Protein AF-A0A7S0NJ60-F1 (afdb_monomer_lite)

Radius of gyration: 70.52 Å; chains: 1; bounding box: 169×148×256 Å

Structure (mmCIF, N/CA/C/O backbone):
data_AF-A0A7S0NJ60-F1
#
_entry.id   AF-A0A7S0NJ60-F1
#
loop_
_atom_site.group_PDB
_atom_site.id
_atom_site.type_symbol
_atom_site.label_atom_id
_atom_site.label_alt_id
_atom_site.label_comp_id
_atom_site.label_asym_id
_atom_site.label_entity_id
_atom_site.label_seq_id
_atom_site.pdbx_PDB_ins_code
_atom_site.Cartn_x
_atom_site.Cartn_y
_atom_site.Cartn_z
_atom_site.occupancy
_atom_site.B_iso_or_equiv
_atom_site.auth_seq_id
_atom_site.auth_comp_id
_atom_site.auth_asym_id
_atom_site.auth_atom_id
_atom_site.pdbx_PDB_model_num
ATOM 1 N N . MET A 1 1 ? 29.192 46.414 1.089 1.00 32.25 1 MET A N 1
ATOM 2 C CA . MET A 1 1 ? 28.917 45.677 2.337 1.00 32.25 1 MET A CA 1
ATOM 3 C C . MET A 1 1 ? 27.486 45.174 2.273 1.00 32.25 1 MET A C 1
ATOM 5 O O . MET A 1 1 ? 26.621 46.005 2.058 1.00 32.25 1 MET A O 1
ATOM 9 N N . VAL A 1 2 ? 27.331 43.841 2.348 1.00 32.09 2 VAL A N 1
ATOM 10 C CA . VAL A 1 2 ? 26.228 43.023 2.917 1.00 32.09 2 VAL A CA 1
ATOM 11 C C . VAL A 1 2 ? 24.798 43.557 2.694 1.00 32.09 2 VAL A C 1
ATOM 13 O O . VAL A 1 2 ? 24.472 44.633 3.166 1.00 32.09 2 VAL A O 1
ATOM 16 N N . GLY A 1 3 ? 23.872 42.899 1.992 1.00 32.38 3 GLY A N 1
ATOM 17 C CA . GLY A 1 3 ? 23.552 41.468 1.942 1.00 32.38 3 GLY A CA 1
ATOM 18 C C . GLY A 1 3 ? 22.102 41.312 2.428 1.00 32.38 3 GLY A C 1
ATOM 19 O O . GLY A 1 3 ? 21.867 41.319 3.630 1.00 32.38 3 GLY A O 1
ATOM 20 N N . GLN A 1 4 ? 21.141 41.278 1.497 1.00 30.81 4 GLN A N 1
ATOM 21 C CA . GLN A 1 4 ? 19.712 41.058 1.758 1.00 30.81 4 GLN A CA 1
ATOM 22 C C . GLN A 1 4 ? 19.429 39.557 1.889 1.00 30.81 4 GLN A C 1
ATOM 24 O O . GLN A 1 4 ? 19.815 38.778 1.021 1.00 30.81 4 GLN A O 1
ATOM 29 N N . ASP A 1 5 ? 18.741 39.186 2.966 1.00 31.88 5 ASP A N 1
ATOM 30 C CA . ASP A 1 5 ? 18.318 37.827 3.309 1.00 31.88 5 ASP A CA 1
ATOM 31 C C . ASP A 1 5 ? 16.858 37.597 2.838 1.00 31.88 5 ASP A C 1
ATOM 33 O O . ASP A 1 5 ? 15.996 38.417 3.174 1.00 31.88 5 ASP A O 1
ATOM 37 N N . PRO A 1 6 ? 16.537 36.554 2.040 1.00 38.28 6 PRO A N 1
ATOM 38 C CA . PRO A 1 6 ? 15.216 36.364 1.437 1.00 38.28 6 PRO A CA 1
ATOM 39 C C . PRO A 1 6 ? 14.363 35.292 2.145 1.00 38.28 6 PRO A C 1
ATOM 41 O O . PRO A 1 6 ? 13.730 34.474 1.484 1.00 38.28 6 PRO A O 1
ATOM 44 N N . TYR A 1 7 ? 14.294 35.305 3.479 1.00 36.53 7 TYR A N 1
ATOM 45 C CA . TYR A 1 7 ? 13.303 34.533 4.250 1.00 36.53 7 TYR A CA 1
ATOM 46 C C . TYR A 1 7 ? 12.638 35.404 5.325 1.00 36.53 7 TYR A C 1
ATOM 48 O O . TYR A 1 7 ? 12.812 35.223 6.527 1.00 36.53 7 TYR A O 1
ATOM 56 N N . GLY A 1 8 ? 11.853 36.383 4.873 1.00 28.48 8 GLY A N 1
ATOM 57 C CA . GLY A 1 8 ? 10.961 37.167 5.725 1.00 28.48 8 GLY A CA 1
ATOM 58 C C . GLY A 1 8 ? 9.583 36.515 5.833 1.00 28.48 8 GLY A C 1
ATOM 59 O O . GLY A 1 8 ? 8.743 36.698 4.955 1.00 28.48 8 GLY A O 1
ATOM 60 N N . SER A 1 9 ? 9.339 35.780 6.920 1.00 31.00 9 SER A N 1
ATOM 61 C CA . SER A 1 9 ? 7.988 35.376 7.335 1.00 31.00 9 SER A CA 1
ATOM 62 C C . SER A 1 9 ? 7.149 36.612 7.700 1.00 31.00 9 SER A C 1
ATOM 64 O O . SER A 1 9 ? 7.657 37.486 8.410 1.00 31.00 9 SER A O 1
ATOM 66 N N . PRO A 1 10 ? 5.871 36.717 7.284 1.00 33.09 10 PRO A N 1
ATOM 67 C CA . PRO A 1 10 ? 5.046 37.870 7.621 1.00 33.09 10 PRO A CA 1
ATOM 68 C C . PRO A 1 10 ? 4.710 37.883 9.112 1.00 33.09 10 PRO A C 1
ATOM 70 O O . PRO A 1 10 ? 4.194 36.912 9.667 1.00 33.09 10 PRO A O 1
ATOM 73 N N . SER A 1 11 ? 4.987 39.021 9.744 1.00 29.53 11 SER A N 1
ATOM 74 C CA . SER A 1 11 ? 4.611 39.347 11.113 1.00 29.53 11 SER A CA 1
ATOM 75 C C . SER A 1 11 ? 3.107 39.181 11.345 1.00 29.53 11 SER A C 1
ATOM 77 O O . SER A 1 11 ? 2.295 39.906 10.770 1.00 29.53 11 SER A O 1
ATOM 79 N N . ALA A 1 12 ? 2.743 38.283 12.262 1.00 30.14 12 ALA A N 1
ATOM 80 C CA . ALA A 1 12 ? 1.471 38.360 12.959 1.00 30.14 12 ALA A CA 1
ATOM 81 C C . ALA A 1 12 ? 1.548 39.495 13.990 1.00 30.14 12 ALA A C 1
ATOM 83 O O . ALA A 1 12 ? 2.450 39.566 14.827 1.00 30.14 12 ALA A O 1
ATOM 84 N N . ILE A 1 13 ? 0.590 40.402 13.857 1.00 32.44 13 ILE A N 1
ATOM 85 C CA . ILE A 1 13 ? 0.341 41.582 14.674 1.00 32.44 13 ILE A CA 1
ATOM 86 C C . ILE A 1 13 ? 0.278 41.196 16.156 1.00 32.44 13 ILE A C 1
ATOM 88 O O . ILE A 1 13 ? -0.423 40.266 16.551 1.00 32.44 13 ILE A O 1
ATOM 92 N N . GLY A 1 14 ? 1.041 41.928 16.968 1.00 30.70 14 GLY A N 1
ATOM 93 C CA . GLY A 1 14 ? 1.209 41.681 18.390 1.00 30.70 14 GLY A CA 1
ATOM 94 C C . GLY A 1 14 ? -0.096 41.769 19.177 1.00 30.70 14 GLY A C 1
ATOM 95 O O . GLY A 1 14 ? -0.571 42.856 19.493 1.00 30.70 14 GLY A O 1
ATOM 96 N N . ALA A 1 15 ? -0.595 40.615 19.608 1.00 29.61 15 ALA A N 1
ATOM 97 C CA . ALA A 1 15 ? -1.302 40.509 20.870 1.00 29.61 15 ALA A CA 1
ATOM 98 C C . ALA A 1 15 ? -0.242 40.284 21.955 1.00 29.61 15 ALA A C 1
ATOM 100 O O . ALA A 1 15 ? 0.403 39.238 22.005 1.00 29.61 15 ALA A O 1
ATOM 101 N N . ARG A 1 16 ? -0.033 41.282 22.822 1.00 30.12 16 ARG A N 1
ATOM 102 C CA . ARG A 1 16 ? 0.638 41.079 24.111 1.00 30.12 16 ARG A CA 1
ATOM 103 C C . ARG A 1 16 ? -0.181 40.056 24.899 1.00 30.12 16 ARG A C 1
ATOM 105 O O . ARG A 1 16 ? -1.090 40.424 25.634 1.00 30.12 16 ARG A O 1
ATOM 112 N N . THR A 1 17 ? 0.143 38.778 24.762 1.00 29.77 17 THR A N 1
ATOM 113 C CA . THR A 1 17 ? -0.238 37.764 25.737 1.00 29.77 17 THR A CA 1
ATOM 114 C C . THR A 1 17 ? 0.639 37.990 26.957 1.00 29.77 17 THR A C 1
ATOM 116 O O . THR A 1 17 ? 1.796 37.569 27.016 1.00 29.77 17 THR A O 1
ATOM 119 N N . THR A 1 18 ? 0.103 38.726 27.925 1.00 31.08 18 THR A N 1
ATOM 120 C CA . THR A 1 18 ? 0.523 38.597 29.315 1.00 31.08 18 THR A CA 1
ATOM 121 C C . THR A 1 18 ? 0.567 37.108 29.649 1.00 31.08 18 THR A C 1
ATOM 123 O O . THR A 1 18 ? -0.412 36.394 29.440 1.00 31.08 18 THR A O 1
ATOM 126 N N . ARG A 1 19 ? 1.729 36.639 30.121 1.00 28.41 19 ARG A N 1
ATOM 127 C CA . ARG A 1 19 ? 1.903 35.337 30.782 1.00 28.41 19 ARG A CA 1
ATOM 128 C C . ARG A 1 19 ? 0.661 35.059 31.644 1.00 28.41 19 ARG A C 1
ATOM 130 O O . ARG A 1 19 ? 0.289 35.968 32.395 1.00 28.41 19 ARG A O 1
ATOM 137 N N . PRO A 1 20 ? 0.040 33.866 31.592 1.00 31.05 20 PRO A N 1
ATOM 138 C CA . PRO A 1 20 ? -0.927 33.513 32.614 1.00 31.05 20 PRO A CA 1
ATOM 139 C C . PRO A 1 20 ? -0.151 33.554 33.927 1.00 31.05 20 PRO A C 1
ATOM 141 O O . PRO A 1 20 ? 0.829 32.829 34.098 1.00 31.05 20 PRO A O 1
ATOM 144 N N . GLN A 1 21 ? -0.502 34.490 34.805 1.00 31.41 21 GLN A N 1
ATOM 145 C CA . GLN A 1 21 ? -0.061 34.394 36.182 1.00 31.41 21 GLN A CA 1
ATOM 146 C C . GLN A 1 21 ? -0.557 33.045 36.691 1.00 31.41 21 GLN A C 1
ATOM 148 O O . GLN A 1 21 ? -1.727 32.714 36.488 1.00 31.41 21 GLN A O 1
ATOM 153 N N . ASP A 1 22 ? 0.331 32.291 37.331 1.00 30.66 22 ASP A N 1
ATOM 154 C CA . ASP A 1 22 ? -0.015 31.162 38.184 1.00 30.66 22 ASP A CA 1
ATOM 155 C C . ASP A 1 22 ? -0.921 31.671 39.316 1.00 30.66 22 ASP A C 1
ATOM 157 O O . ASP A 1 22 ? -0.498 31.897 40.451 1.00 30.66 22 ASP A O 1
ATOM 161 N N . LEU A 1 23 ? -2.194 31.898 38.997 1.00 32.00 23 LEU A N 1
ATOM 162 C CA . LEU A 1 23 ? -3.256 32.084 39.962 1.00 32.00 23 LEU A CA 1
ATOM 163 C C . LEU A 1 23 ? -3.528 30.702 40.539 1.00 32.00 23 LEU A C 1
ATOM 165 O O . LEU A 1 23 ? -4.430 29.979 40.116 1.00 32.00 23 LEU A O 1
ATOM 169 N N . LYS A 1 24 ? -2.725 30.338 41.541 1.00 30.28 24 LYS A N 1
ATOM 170 C CA . LYS A 1 24 ? -3.196 29.452 42.599 1.00 30.28 24 LYS A CA 1
ATOM 171 C C . LYS A 1 24 ? -4.509 30.057 43.085 1.00 30.28 24 LYS A C 1
ATOM 173 O O . LYS A 1 24 ? -4.498 31.082 43.763 1.00 30.28 24 LYS A O 1
ATOM 178 N N . TRP A 1 25 ? -5.626 29.454 42.691 1.00 33.25 25 TRP A N 1
ATOM 179 C CA . TRP A 1 25 ? -6.930 29.737 43.268 1.00 33.25 25 TRP A CA 1
ATOM 180 C C . TRP A 1 25 ? -6.849 29.385 44.752 1.00 33.25 25 TRP A C 1
ATOM 182 O O . TRP A 1 25 ? -7.079 28.249 45.162 1.00 33.25 25 TRP A O 1
ATOM 192 N N . VAL A 1 26 ? -6.468 30.362 45.568 1.00 32.22 26 VAL A N 1
ATOM 193 C CA . VAL A 1 26 ? -6.756 30.341 46.994 1.00 32.22 26 VAL A CA 1
ATOM 194 C C . VAL A 1 26 ? -8.263 30.534 47.071 1.00 32.22 26 VAL A C 1
ATOM 196 O O . VAL A 1 26 ? -8.772 31.639 46.907 1.00 32.22 26 VAL A O 1
ATOM 199 N N . ALA A 1 27 ? -8.984 29.420 47.179 1.00 37.97 27 ALA A N 1
ATOM 200 C CA . ALA A 1 27 ? -10.424 29.419 47.346 1.00 37.97 27 ALA A CA 1
ATOM 201 C C . ALA A 1 27 ? -10.766 30.149 48.650 1.00 37.97 27 ALA A C 1
ATOM 203 O O . ALA A 1 27 ? -10.485 29.645 49.736 1.00 37.97 27 ALA A O 1
ATOM 204 N N . ASP A 1 28 ? -11.352 31.336 48.526 1.00 37.78 28 ASP A N 1
ATOM 205 C CA . ASP A 1 28 ? -11.901 32.080 49.652 1.00 37.78 28 ASP A CA 1
ATOM 206 C C . ASP A 1 28 ? -13.091 31.284 50.246 1.00 37.78 28 ASP A C 1
ATOM 208 O O . ASP A 1 28 ? -14.042 30.984 49.511 1.00 37.78 28 ASP A O 1
ATOM 212 N N . PRO A 1 29 ? -13.064 30.883 51.534 1.00 45.06 29 PRO A N 1
ATOM 213 C CA . PRO A 1 29 ? -14.090 30.028 52.145 1.00 45.06 29 PRO A CA 1
ATOM 214 C C . PRO A 1 29 ? -15.495 30.644 52.218 1.00 45.06 29 PRO A C 1
ATOM 216 O O . PRO A 1 29 ? -16.452 29.928 52.510 1.00 45.06 29 PRO A O 1
ATOM 219 N N . ASN A 1 30 ? -15.633 31.949 51.965 1.00 47.34 30 ASN A N 1
ATOM 220 C CA . ASN A 1 30 ? -16.880 32.695 52.156 1.00 47.34 30 ASN A CA 1
ATOM 221 C C . ASN A 1 30 ? -17.682 32.965 50.871 1.00 47.34 30 ASN A C 1
ATOM 223 O O . ASN A 1 30 ? -18.730 33.600 50.946 1.00 47.34 30 ASN A O 1
ATOM 227 N N . ASN A 1 31 ? -17.232 32.488 49.706 1.00 54.19 31 ASN A N 1
ATOM 228 C CA . ASN A 1 31 ? -17.824 32.848 48.411 1.00 54.19 31 ASN A CA 1
ATOM 229 C C . ASN A 1 31 ? -18.534 31.663 47.725 1.00 54.19 31 ASN A C 1
ATOM 231 O O . ASN A 1 31 ? -18.269 31.352 46.565 1.00 54.19 31 ASN A O 1
ATOM 235 N N . ALA A 1 32 ? -19.377 30.933 48.463 1.00 60.75 32 ALA A N 1
ATOM 236 C CA . ALA A 1 32 ? -20.221 29.882 47.888 1.00 60.75 32 ALA A CA 1
ATOM 237 C C . ALA A 1 32 ? -21.491 30.502 47.292 1.00 60.75 32 ALA A C 1
ATOM 239 O O . ALA A 1 32 ? -22.153 31.297 47.964 1.00 60.75 32 ALA A O 1
ATOM 240 N N . ARG A 1 33 ? -21.841 30.116 46.057 1.00 68.06 33 ARG A N 1
ATOM 241 C CA . ARG A 1 33 ? -23.066 30.583 45.397 1.00 68.06 33 ARG A CA 1
ATOM 242 C C . ARG A 1 33 ? -24.303 30.261 46.237 1.00 68.06 33 ARG A C 1
ATOM 244 O O . ARG A 1 33 ? -24.427 29.177 46.815 1.00 68.06 33 ARG A O 1
ATOM 251 N N . SER A 1 34 ? -25.242 31.200 46.279 1.00 73.50 34 SER A N 1
ATOM 252 C CA . SER A 1 34 ? -26.564 30.978 46.870 1.00 73.50 34 SER A CA 1
ATOM 253 C C . SER A 1 34 ? -27.313 29.865 46.123 1.00 73.50 34 SER A C 1
ATOM 255 O O . SER A 1 34 ? -27.046 29.584 44.956 1.00 73.50 34 SER A O 1
ATOM 257 N N . TYR A 1 35 ? -28.303 29.242 46.767 1.00 75.00 35 TYR A N 1
ATOM 258 C CA . TYR A 1 35 ? -29.158 28.239 46.122 1.00 75.00 35 TYR A CA 1
ATOM 259 C C . TYR A 1 35 ? -29.832 28.772 44.847 1.00 75.00 35 TYR A C 1
ATOM 261 O O . TYR A 1 35 ? -29.900 28.066 43.843 1.00 75.00 35 TYR A O 1
ATOM 269 N N . GLU A 1 36 ? -30.258 30.038 44.854 1.00 77.12 36 GLU A N 1
ATOM 270 C CA . GLU A 1 36 ? -30.837 30.682 43.667 1.00 77.12 36 GLU A CA 1
ATOM 271 C C . GLU A 1 36 ? -29.800 30.920 42.559 1.00 77.12 36 GLU A C 1
ATOM 273 O O . GLU A 1 36 ? -30.106 30.757 41.380 1.00 77.12 36 GLU A O 1
ATOM 278 N N . GLU A 1 37 ? -28.548 31.214 42.913 1.00 78.88 37 GLU A N 1
ATOM 279 C CA . GLU A 1 37 ? -27.452 31.367 41.947 1.00 78.88 37 GLU A CA 1
ATOM 280 C C . GLU A 1 37 ? -27.046 30.015 41.339 1.00 78.88 37 GLU A C 1
ATOM 282 O O . GLU A 1 37 ? -26.787 29.929 40.139 1.00 78.88 37 GLU A O 1
ATOM 287 N N . MET A 1 38 ? -27.061 28.931 42.126 1.00 80.00 38 MET A N 1
ATOM 288 C CA . MET A 1 38 ? -26.865 27.566 41.620 1.00 80.00 38 MET A CA 1
ATOM 289 C C . MET A 1 38 ? -28.003 27.141 40.681 1.00 80.00 38 MET A C 1
ATOM 291 O O . MET A 1 38 ? -27.754 26.521 39.649 1.00 80.00 38 MET A O 1
ATOM 295 N N . LYS A 1 39 ? -29.250 27.513 40.990 1.00 83.25 39 LYS A N 1
ATOM 296 C CA . LYS A 1 39 ? -30.411 27.254 40.126 1.00 83.25 39 LYS A CA 1
ATOM 297 C C . LYS A 1 39 ? -30.326 28.023 38.802 1.00 83.25 39 LYS A C 1
ATOM 299 O O . LYS A 1 39 ? -30.595 27.454 37.745 1.00 83.25 39 LYS A O 1
ATOM 304 N N . GLN A 1 40 ? -29.895 29.284 38.840 1.00 84.31 40 GLN A N 1
ATOM 305 C CA . GLN A 1 40 ? -29.637 30.081 37.636 1.00 84.31 40 GLN A CA 1
ATOM 306 C C . GLN A 1 40 ? -28.488 29.497 36.798 1.00 84.31 40 GLN A C 1
ATOM 308 O O . GLN A 1 40 ? -28.621 29.366 35.578 1.00 84.31 40 GLN A O 1
ATOM 313 N N . ALA A 1 41 ? -27.396 29.063 37.429 1.00 81.50 41 ALA A N 1
ATOM 314 C CA . ALA A 1 41 ? -26.289 28.402 36.741 1.00 81.50 41 ALA A CA 1
ATOM 315 C C . ALA A 1 41 ? -26.714 27.069 36.097 1.00 81.50 41 ALA A C 1
ATOM 317 O O . ALA A 1 41 ? -26.385 26.823 34.939 1.00 81.50 41 ALA A O 1
ATOM 318 N N . ALA A 1 42 ? -27.535 26.259 36.774 1.00 85.44 42 ALA A N 1
ATOM 319 C CA . ALA A 1 42 ? -28.101 25.035 36.202 1.00 85.44 42 ALA A CA 1
ATOM 320 C C . ALA A 1 42 ? -28.983 25.318 34.970 1.00 85.44 42 ALA A C 1
ATOM 322 O O . ALA A 1 42 ? -28.851 24.638 33.954 1.00 85.44 42 ALA A O 1
ATOM 323 N N . SER A 1 43 ? -29.810 26.371 35.012 1.00 87.19 43 SER A N 1
ATOM 324 C CA . SER A 1 43 ? -30.604 26.797 33.844 1.00 87.19 43 SER A CA 1
ATOM 325 C C . SER A 1 43 ? -29.736 27.296 32.679 1.00 87.19 43 SER A C 1
ATOM 327 O O . SER A 1 43 ? -30.074 27.114 31.509 1.00 87.19 43 SER A O 1
ATOM 329 N N . THR A 1 44 ? -28.575 27.882 32.989 1.00 87.81 44 THR A N 1
ATOM 330 C CA . THR A 1 44 ? -27.604 28.342 31.988 1.00 87.81 44 THR A CA 1
ATOM 331 C C . THR A 1 44 ? -26.927 27.152 31.308 1.00 87.81 44 THR A C 1
ATOM 333 O O . THR A 1 44 ? -26.844 27.123 30.081 1.00 87.81 44 THR A O 1
ATOM 336 N N . VAL A 1 45 ? -26.531 26.135 32.081 1.00 88.44 45 VAL A N 1
ATOM 337 C CA . VAL A 1 45 ? -26.006 24.865 31.556 1.00 88.44 45 VAL A CA 1
ATOM 338 C C . VAL A 1 45 ? -27.044 24.166 30.681 1.00 88.44 45 VAL A C 1
ATOM 340 O O . VAL A 1 45 ? -26.720 23.721 29.584 1.00 88.44 45 VAL A O 1
ATOM 343 N N . GLU A 1 46 ? -28.306 24.115 31.107 1.00 87.75 46 GLU A N 1
ATOM 344 C CA . GLU A 1 46 ? -29.390 23.523 30.315 1.00 87.75 46 GLU A CA 1
ATOM 345 C C . GLU A 1 46 ? -29.583 24.245 28.969 1.00 87.75 46 GLU A C 1
ATOM 347 O O . GLU A 1 46 ? -29.693 23.604 27.920 1.00 87.75 46 GLU A O 1
ATOM 352 N N . SER A 1 47 ? -29.546 25.581 28.972 1.00 89.56 47 SER A N 1
ATOM 353 C CA . SER A 1 47 ? -29.586 26.398 27.754 1.00 89.56 47 SER A CA 1
ATOM 354 C C . SER A 1 47 ? -28.401 26.109 26.822 1.00 89.56 47 SER A C 1
ATOM 356 O O . SER A 1 47 ? -28.595 25.881 25.626 1.00 89.56 47 SER A O 1
ATOM 358 N N . GLN A 1 48 ? -27.181 26.029 27.362 1.00 87.56 48 GLN A N 1
ATOM 359 C CA . GLN A 1 48 ? -25.969 25.715 26.596 1.00 87.56 48 GLN A CA 1
ATOM 360 C C . GLN A 1 48 ? -25.992 24.289 26.023 1.00 87.56 48 GLN A C 1
ATOM 362 O O . GLN A 1 48 ? -25.629 24.084 24.866 1.00 87.56 48 GLN A O 1
ATOM 367 N N . VAL A 1 49 ? -26.496 23.304 26.771 1.00 89.31 49 VAL A N 1
ATOM 368 C CA . VAL A 1 49 ? -26.696 21.928 26.282 1.00 89.31 49 VAL A CA 1
ATOM 369 C C . VAL A 1 49 ? -27.727 21.892 25.149 1.00 89.31 49 VAL A C 1
ATOM 371 O O . VAL A 1 49 ? -27.548 21.170 24.167 1.00 89.31 49 VAL A O 1
ATOM 374 N N . ASN A 1 50 ? -28.794 22.688 25.236 1.00 87.94 50 ASN A N 1
ATOM 375 C CA . ASN A 1 50 ? -29.783 22.796 24.163 1.00 87.94 50 ASN A CA 1
ATOM 376 C C . ASN A 1 50 ? -29.222 23.501 22.916 1.00 87.94 50 ASN A C 1
ATOM 378 O O . ASN A 1 50 ? -29.524 23.082 21.797 1.00 87.94 50 ASN A O 1
ATOM 382 N N . GLN A 1 51 ? -28.351 24.502 23.079 1.00 87.12 51 GLN A N 1
ATOM 383 C CA . GLN A 1 51 ? -27.593 25.088 21.967 1.00 87.12 51 GLN A CA 1
ATOM 384 C C . GLN A 1 51 ? -26.667 24.056 21.311 1.00 87.12 51 GLN A C 1
ATOM 386 O O . GLN A 1 51 ? -26.630 23.959 20.085 1.00 87.12 51 GLN A O 1
ATOM 391 N N . LEU A 1 52 ? -25.995 23.224 22.109 1.00 87.94 52 LEU A N 1
ATOM 392 C CA . LEU A 1 52 ? -25.123 22.153 21.627 1.00 87.94 52 LEU A CA 1
ATOM 393 C C . LEU A 1 52 ? -25.903 21.128 20.791 1.00 87.94 52 LEU A C 1
ATOM 395 O O . LEU A 1 52 ? -25.503 20.795 19.675 1.00 87.94 52 LEU A O 1
ATOM 399 N N . LYS A 1 53 ? -27.081 20.705 21.271 1.00 86.94 53 LYS A N 1
ATOM 400 C CA . LYS A 1 53 ? -28.005 19.845 20.511 1.00 86.94 53 LYS A CA 1
ATOM 401 C C . LYS A 1 53 ? -28.418 20.476 19.180 1.00 86.94 53 LYS A C 1
ATOM 403 O O . LYS A 1 53 ? -28.478 19.773 18.175 1.00 86.94 53 LYS A O 1
ATOM 408 N N . LEU A 1 54 ? -28.684 21.783 19.154 1.00 86.81 54 LEU A N 1
ATOM 409 C CA . LEU A 1 54 ? -29.082 22.495 17.938 1.00 86.81 54 LEU A CA 1
ATOM 410 C C . LEU A 1 54 ? -27.948 22.556 16.902 1.00 86.81 54 LEU A C 1
ATOM 412 O O . LEU A 1 54 ? -28.202 22.338 15.718 1.00 86.81 54 LEU A O 1
ATOM 416 N N . VAL A 1 55 ? -26.712 22.828 17.332 1.00 84.31 55 VAL A N 1
ATOM 417 C CA . VAL A 1 55 ? -25.528 22.853 16.451 1.00 84.31 55 VAL A CA 1
ATOM 418 C C . VAL A 1 55 ? -25.267 21.464 15.867 1.00 84.31 55 VAL A C 1
ATOM 420 O O . VAL A 1 55 ? -25.126 21.327 14.653 1.00 84.31 55 VAL A O 1
ATOM 423 N N . VAL A 1 56 ? -25.310 20.419 16.699 1.00 84.94 56 VAL A N 1
ATOM 424 C CA . VAL A 1 56 ? -25.150 19.025 16.253 1.00 84.94 56 VAL A CA 1
ATOM 425 C C . VAL A 1 56 ? -26.262 18.616 15.282 1.00 84.94 56 VAL A C 1
ATOM 427 O O . VAL A 1 56 ? -25.987 18.030 14.238 1.00 84.94 56 VAL A O 1
ATOM 430 N N . HIS A 1 57 ? -27.517 18.970 15.569 1.00 85.00 57 HIS A N 1
ATOM 431 C CA . HIS A 1 57 ? -28.638 18.655 14.683 1.00 85.00 57 HIS A CA 1
ATOM 432 C C . HIS A 1 57 ? -28.538 19.385 13.335 1.00 85.00 57 HIS A C 1
ATOM 434 O O . HIS A 1 57 ? -28.859 18.806 12.301 1.00 85.00 57 HIS A O 1
ATOM 440 N N . LYS A 1 58 ? -28.079 20.643 13.308 1.00 82.06 58 LYS A N 1
ATOM 441 C CA . LYS A 1 58 ? -27.830 21.368 12.050 1.00 82.06 58 LYS A CA 1
ATOM 442 C C . LYS A 1 58 ? -26.687 20.751 11.248 1.00 82.06 58 LYS A C 1
ATOM 444 O O . LYS A 1 58 ? -26.789 20.654 10.031 1.00 82.06 58 LYS A O 1
ATOM 449 N N . ALA A 1 59 ? -25.631 20.303 11.918 1.00 77.88 59 ALA A N 1
ATOM 450 C CA . ALA A 1 59 ? -24.500 19.657 11.266 1.00 77.88 59 ALA A CA 1
ATOM 451 C C . ALA A 1 59 ? -24.850 18.298 10.645 1.00 77.88 59 ALA A C 1
ATOM 453 O O . ALA A 1 59 ? -24.374 17.989 9.556 1.00 77.88 59 ALA A O 1
ATOM 454 N N . LEU A 1 60 ? -25.689 17.509 11.323 1.00 74.56 60 LEU A N 1
ATOM 455 C CA . LEU A 1 60 ? -26.116 16.178 10.874 1.00 74.56 60 LEU A CA 1
ATOM 456 C C . LEU A 1 60 ? -27.335 16.212 9.934 1.00 74.56 60 LEU A C 1
ATOM 458 O O . LEU A 1 60 ? -27.560 15.268 9.187 1.00 74.56 60 LEU A O 1
ATOM 462 N N . GLY A 1 61 ? -28.130 17.284 9.966 1.00 70.19 61 GLY A N 1
ATOM 463 C CA . GLY A 1 61 ? -29.379 17.436 9.212 1.00 70.19 61 GLY A CA 1
ATOM 464 C C . GLY A 1 61 ? -29.249 18.208 7.896 1.00 70.19 61 GLY A C 1
ATOM 465 O O . GLY A 1 61 ? -30.184 18.920 7.537 1.00 70.19 61 GLY A O 1
ATOM 466 N N . GLY A 1 62 ? -28.108 18.111 7.204 1.00 69.00 62 GLY A N 1
ATOM 467 C CA . GLY A 1 62 ? -27.875 18.790 5.920 1.00 69.00 62 GLY A CA 1
ATOM 468 C C . GLY A 1 62 ? -27.036 20.071 5.988 1.00 69.00 62 GLY A C 1
ATOM 469 O O . GLY A 1 62 ? -27.126 20.905 5.090 1.00 69.00 62 GLY A O 1
ATOM 470 N N . GLY A 1 63 ? -26.235 20.250 7.040 1.00 75.38 63 GLY A N 1
ATOM 471 C CA . GLY A 1 63 ? -25.211 21.295 7.087 1.00 75.38 63 GLY A CA 1
ATOM 472 C C . GLY A 1 63 ? -23.999 20.985 6.198 1.00 75.38 63 GLY A C 1
ATOM 473 O O . GLY A 1 63 ? -23.866 19.888 5.653 1.00 75.38 63 GLY A O 1
ATOM 474 N N . ASP A 1 64 ? -23.073 21.943 6.109 1.00 79.94 64 ASP A N 1
ATOM 475 C CA . ASP A 1 64 ? -21.858 21.863 5.280 1.00 79.94 64 ASP A CA 1
ATOM 476 C C . ASP A 1 64 ? -21.032 20.583 5.509 1.00 79.94 64 ASP A C 1
ATOM 478 O O . ASP A 1 64 ? -20.403 20.076 4.581 1.00 79.94 64 ASP A O 1
ATOM 482 N N . PHE A 1 65 ? -21.045 20.037 6.732 1.00 83.56 65 PHE A N 1
ATOM 483 C CA . PHE A 1 65 ? -20.366 18.783 7.071 1.00 83.56 65 PHE A CA 1
ATOM 484 C C . PHE A 1 65 ? -21.020 17.554 6.420 1.00 83.56 65 PHE A C 1
ATOM 486 O O . PHE A 1 65 ? -20.317 16.768 5.790 1.00 83.56 65 PHE A O 1
ATOM 493 N N . ASP A 1 66 ? -22.345 17.394 6.516 1.00 84.75 66 ASP A N 1
ATOM 494 C CA . ASP A 1 66 ? -23.063 16.272 5.888 1.00 84.75 66 ASP A CA 1
ATOM 495 C C . ASP A 1 66 ? -22.977 16.338 4.353 1.00 84.75 66 ASP A C 1
ATOM 497 O O . ASP A 1 66 ? -22.781 15.319 3.689 1.00 84.75 66 ASP A O 1
ATOM 501 N N . ALA A 1 67 ? -23.029 17.547 3.784 1.00 86.25 67 ALA A N 1
ATOM 502 C CA . ALA A 1 67 ? -22.832 17.764 2.352 1.00 86.25 67 ALA A CA 1
ATOM 503 C C . ALA A 1 67 ? -21.411 17.381 1.894 1.00 86.25 67 ALA A C 1
ATOM 505 O O . ALA A 1 67 ? -21.257 16.671 0.899 1.00 86.25 67 ALA A O 1
ATOM 506 N N . ALA A 1 68 ? -20.373 17.788 2.636 1.00 87.25 68 ALA A N 1
ATOM 507 C CA . ALA A 1 68 ? -18.988 17.423 2.333 1.00 87.25 68 ALA A CA 1
ATOM 508 C C . ALA A 1 68 ? -18.732 15.912 2.489 1.00 87.25 68 ALA A C 1
ATOM 510 O O . ALA A 1 68 ? -18.033 15.317 1.669 1.00 87.25 68 ALA A O 1
ATOM 511 N N . LEU A 1 69 ? -19.338 15.281 3.501 1.00 87.56 69 LEU A N 1
ATOM 512 C CA . LEU A 1 69 ? -19.254 13.839 3.729 1.00 87.56 69 LEU A CA 1
ATOM 513 C C . LEU A 1 69 ? -19.902 13.046 2.582 1.00 87.56 69 LEU A C 1
ATOM 515 O O . LEU A 1 69 ? -19.328 12.061 2.117 1.00 87.56 69 LEU A O 1
ATOM 519 N N . LYS A 1 70 ? -21.086 13.465 2.116 1.00 89.19 70 LYS A N 1
ATOM 520 C CA . LYS A 1 70 ? -21.772 12.843 0.969 1.00 89.19 70 LYS A CA 1
ATOM 521 C C . LYS A 1 70 ? -20.961 12.981 -0.315 1.00 89.19 70 LYS A C 1
ATOM 523 O O . LYS A 1 70 ? -20.688 11.969 -0.950 1.00 89.19 70 LYS A O 1
ATOM 528 N N . ALA A 1 71 ? -20.484 14.188 -0.618 1.00 88.44 71 ALA A N 1
ATOM 529 C CA . ALA A 1 71 ? -19.663 14.441 -1.800 1.00 88.44 71 ALA A CA 1
ATOM 530 C C . ALA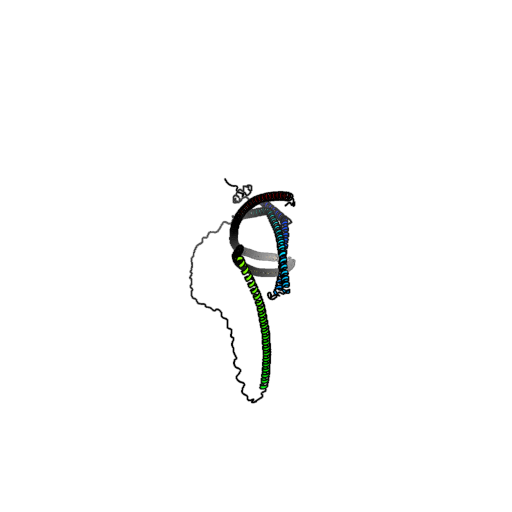 A 1 71 ? -18.368 13.612 -1.803 1.00 88.44 71 ALA A C 1
ATOM 532 O O . ALA A 1 71 ? -17.959 13.093 -2.839 1.00 88.44 71 ALA A O 1
ATOM 533 N N . ARG A 1 72 ? -17.720 13.433 -0.642 1.00 91.62 72 ARG A N 1
ATOM 534 C CA . ARG A 1 72 ? -16.569 12.529 -0.540 1.00 91.62 72 ARG A CA 1
ATOM 535 C C . ARG A 1 72 ? -16.966 11.082 -0.824 1.00 91.62 72 ARG A C 1
ATOM 537 O O . ARG A 1 72 ? -16.256 10.422 -1.568 1.00 91.62 72 ARG A O 1
ATOM 544 N N . LYS A 1 73 ? -18.053 10.582 -0.229 1.00 90.31 73 LYS A N 1
ATOM 545 C CA . LYS A 1 73 ? -18.494 9.187 -0.412 1.00 90.31 73 LYS A CA 1
ATOM 546 C C . LYS A 1 73 ? -18.838 8.869 -1.866 1.00 90.31 73 LYS A C 1
ATOM 548 O O . LYS A 1 73 ? -18.510 7.783 -2.327 1.00 90.31 73 LYS A O 1
ATOM 553 N N . GLU A 1 74 ? -19.466 9.806 -2.569 1.00 91.25 74 GLU A N 1
ATOM 554 C CA . GLU A 1 74 ? -19.762 9.685 -4.001 1.00 91.25 74 GLU A CA 1
ATOM 555 C C . GLU A 1 74 ? -18.465 9.580 -4.818 1.00 91.25 74 GLU A C 1
ATOM 557 O O . GLU A 1 74 ? -18.276 8.605 -5.541 1.00 91.25 74 GLU A O 1
ATOM 562 N N . LEU A 1 75 ? -17.515 10.497 -4.600 1.00 90.06 75 LEU A N 1
ATOM 563 C CA . LEU A 1 75 ? -16.206 10.476 -5.269 1.00 90.06 75 LEU A CA 1
ATOM 564 C C . LEU A 1 75 ? -15.344 9.262 -4.887 1.00 90.06 75 LEU A C 1
ATOM 566 O O . LEU A 1 75 ? -14.534 8.794 -5.683 1.00 90.06 75 LEU A O 1
ATOM 570 N N . GLU A 1 76 ? -15.483 8.753 -3.663 1.00 89.62 76 GLU A N 1
ATOM 571 C CA . GLU A 1 76 ? -14.806 7.536 -3.210 1.00 89.62 76 GLU A CA 1
ATOM 572 C C . GLU A 1 76 ? -15.359 6.309 -3.946 1.00 89.62 76 GLU A C 1
ATOM 574 O O . GLU A 1 76 ? -14.577 5.456 -4.360 1.00 89.62 76 GLU A O 1
ATOM 579 N N . GLY A 1 77 ? -16.675 6.256 -4.180 1.00 87.75 77 GLY A N 1
ATOM 580 C CA . GLY A 1 77 ? -17.306 5.240 -5.025 1.00 87.75 77 GLY A CA 1
ATOM 581 C C . GLY A 1 77 ? -16.784 5.278 -6.462 1.00 87.75 77 GLY A C 1
ATOM 582 O O . GLY A 1 77 ? -16.280 4.274 -6.954 1.00 87.75 77 GLY A O 1
ATOM 583 N N . GLU A 1 78 ? -16.793 6.453 -7.096 1.00 87.44 78 GLU A N 1
ATOM 584 C CA . GLU A 1 78 ? -16.274 6.630 -8.463 1.00 87.44 78 GLU A CA 1
ATOM 585 C C . GLU A 1 78 ? -14.779 6.267 -8.582 1.00 87.44 78 GLU A C 1
ATOM 587 O O . GLU A 1 78 ? -14.331 5.697 -9.583 1.00 87.44 78 GLU A O 1
ATOM 592 N N . TRP A 1 79 ? -13.986 6.553 -7.545 1.00 92.00 79 TRP A N 1
ATOM 593 C CA . TRP A 1 79 ? -12.576 6.164 -7.487 1.00 92.00 79 TRP A CA 1
ATOM 594 C C . TRP A 1 79 ? -12.387 4.642 -7.404 1.00 92.00 79 TRP A C 1
ATOM 596 O O . TRP A 1 79 ? -11.501 4.093 -8.063 1.00 92.00 79 TRP A O 1
ATOM 606 N N . TRP A 1 80 ? -13.215 3.944 -6.623 1.00 88.38 80 TRP A N 1
ATOM 607 C CA . TRP A 1 80 ? -13.182 2.482 -6.562 1.00 88.38 80 TRP A CA 1
ATOM 608 C C . TRP A 1 80 ? -13.627 1.844 -7.878 1.00 88.38 80 TRP A C 1
ATOM 610 O O . TRP A 1 80 ? -12.924 0.963 -8.371 1.00 88.38 80 TRP A O 1
ATOM 620 N N . ASP A 1 81 ? -14.700 2.344 -8.492 1.00 86.62 81 ASP A N 1
ATOM 621 C CA . ASP A 1 81 ? -15.209 1.835 -9.771 1.00 86.62 81 ASP A CA 1
ATOM 622 C C . ASP A 1 81 ? -14.166 1.986 -10.893 1.00 86.62 81 ASP A C 1
ATOM 624 O O . ASP A 1 81 ? -13.916 1.057 -11.665 1.00 86.62 81 ASP A O 1
ATOM 628 N N . THR A 1 82 ? -13.495 3.141 -10.968 1.00 84.94 82 THR A N 1
ATOM 629 C CA . THR A 1 82 ? -12.432 3.384 -11.963 1.00 84.94 82 THR A CA 1
ATOM 630 C C . THR A 1 82 ? -11.204 2.503 -11.739 1.00 84.94 82 THR A C 1
ATOM 632 O O . THR A 1 82 ? -10.599 2.016 -12.700 1.00 84.94 82 THR A O 1
ATOM 635 N N . LYS A 1 83 ? -10.843 2.248 -10.478 1.00 87.06 83 LYS A N 1
ATOM 636 C CA . LYS A 1 83 ? -9.752 1.335 -10.126 1.00 87.06 83 LYS A CA 1
ATOM 637 C C . LYS A 1 83 ? -10.085 -0.120 -10.470 1.00 87.06 83 LYS A C 1
ATOM 639 O O . LYS A 1 83 ? -9.252 -0.811 -11.055 1.00 87.06 83 LYS A O 1
ATOM 644 N N . GLU A 1 84 ? -11.296 -0.574 -10.159 1.00 85.50 84 GLU A N 1
ATOM 645 C CA . GLU A 1 84 ? -11.749 -1.939 -10.446 1.00 85.50 84 GLU A CA 1
ATOM 646 C C . GLU A 1 84 ? -11.842 -2.205 -11.957 1.00 85.50 84 GLU A C 1
ATOM 648 O O . GLU A 1 84 ? -11.433 -3.271 -12.433 1.00 85.50 84 GLU A O 1
ATOM 653 N N . GLN A 1 85 ? -12.292 -1.218 -12.740 1.00 79.44 85 GLN A N 1
ATOM 654 C CA . GLN A 1 85 ? -12.278 -1.291 -14.203 1.00 79.44 85 GLN A CA 1
ATOM 655 C C . GLN A 1 85 ? -10.851 -1.449 -14.753 1.00 79.44 85 GLN A C 1
ATOM 657 O O . GLN A 1 85 ? -10.622 -2.314 -15.604 1.00 79.44 85 GLN A O 1
ATOM 662 N N . MET A 1 86 ? -9.875 -0.682 -14.248 1.00 81.44 86 MET A N 1
ATOM 663 C CA . MET A 1 86 ? -8.467 -0.809 -14.656 1.00 81.44 86 MET A CA 1
ATOM 664 C C . MET A 1 86 ? -7.928 -2.226 -14.398 1.00 81.44 86 MET A C 1
ATOM 666 O O . MET A 1 86 ? -7.359 -2.853 -15.295 1.00 81.44 86 MET A O 1
ATOM 670 N N . GLU A 1 87 ? -8.123 -2.750 -13.186 1.00 79.69 87 GLU A N 1
ATOM 671 C CA . GLU A 1 87 ? -7.607 -4.066 -12.789 1.00 79.69 87 GLU A CA 1
ATOM 672 C C . GLU A 1 87 ? -8.273 -5.207 -13.583 1.00 79.69 87 GLU A C 1
ATOM 674 O O . GLU A 1 87 ? -7.595 -6.134 -14.041 1.00 79.69 87 GLU A O 1
ATOM 679 N N . SER A 1 88 ? -9.578 -5.101 -13.843 1.00 74.31 88 SER A N 1
ATOM 680 C CA . SER A 1 88 ? -10.340 -6.091 -14.614 1.00 74.31 88 SER A CA 1
ATOM 681 C C . SER A 1 88 ? -9.918 -6.144 -16.089 1.00 74.31 88 SER A C 1
ATOM 683 O O . SER A 1 88 ? -9.718 -7.226 -16.651 1.00 74.31 88 SER A O 1
ATOM 685 N N . HIS A 1 89 ? -9.718 -4.986 -16.731 1.00 75.62 89 HIS A N 1
ATOM 686 C CA . HIS A 1 89 ? -9.315 -4.911 -18.141 1.00 75.62 89 HIS A CA 1
ATOM 687 C C . HIS A 1 89 ? -7.870 -5.354 -18.400 1.00 75.62 89 HIS A C 1
ATOM 689 O O . HIS A 1 89 ? -7.549 -5.748 -19.530 1.00 75.62 89 HIS A O 1
ATOM 695 N N . LYS A 1 90 ? -7.023 -5.319 -17.365 1.00 79.88 90 LYS A N 1
ATOM 696 C CA . LYS A 1 90 ? -5.625 -5.753 -17.402 1.00 79.88 90 LYS A CA 1
ATOM 697 C C . LYS A 1 90 ? -5.496 -7.271 -17.523 1.00 79.88 90 LYS A C 1
ATOM 699 O O . LYS A 1 90 ? -4.731 -7.775 -18.339 1.00 79.88 90 LYS A O 1
ATOM 704 N N . ILE A 1 91 ? -6.279 -8.026 -16.756 1.00 78.12 91 ILE A N 1
ATOM 705 C CA . ILE A 1 91 ? -6.195 -9.495 -16.746 1.00 78.12 91 ILE A CA 1
ATOM 706 C C . ILE A 1 91 ? -6.665 -10.087 -18.081 1.00 78.12 91 ILE A C 1
ATOM 708 O O . ILE A 1 91 ? -5.991 -10.945 -18.654 1.00 78.12 91 ILE A O 1
ATOM 712 N N . VAL A 1 92 ? -7.792 -9.601 -18.607 1.00 79.31 92 VAL A N 1
ATOM 713 C CA . VAL A 1 92 ? -8.403 -10.110 -19.851 1.00 79.31 92 VAL A CA 1
ATOM 714 C C . VAL A 1 92 ? -7.468 -9.954 -21.052 1.00 79.31 92 VAL A C 1
ATOM 716 O O . VAL A 1 92 ? -7.410 -10.806 -21.937 1.00 79.31 92 VAL A O 1
ATOM 719 N N . SER A 1 93 ? -6.701 -8.874 -21.089 1.00 78.19 93 SER A N 1
ATOM 720 C CA . SER A 1 93 ? -5.873 -8.545 -22.236 1.00 78.19 93 SER A CA 1
ATOM 721 C C . SER A 1 93 ? -4.530 -9.260 -22.268 1.00 78.19 93 SER A C 1
ATOM 723 O O . SER A 1 93 ? -4.099 -9.691 -23.337 1.00 78.19 93 SER A O 1
ATOM 725 N N . TYR A 1 94 ? -3.900 -9.460 -21.109 1.00 84.88 94 TYR A N 1
ATOM 726 C CA . TYR A 1 94 ? -2.727 -10.320 -21.008 1.00 84.88 94 TYR A CA 1
ATOM 727 C C . TYR A 1 94 ? -3.089 -11.767 -21.310 1.00 84.88 94 TYR A C 1
ATOM 729 O O . TYR A 1 94 ? -2.323 -12.446 -21.987 1.00 84.88 94 TYR A O 1
ATOM 737 N N . GLN A 1 95 ? -4.278 -12.223 -20.902 1.00 86.69 95 GLN A N 1
ATOM 738 C CA . GLN A 1 95 ? -4.799 -13.524 -21.321 1.00 86.69 95 GLN A CA 1
ATOM 739 C C . GLN A 1 95 ? -4.967 -13.595 -22.845 1.00 86.69 95 GLN A C 1
ATOM 741 O O . GLN A 1 95 ? -4.583 -14.586 -23.464 1.00 86.69 95 GLN A O 1
ATOM 746 N N . GLN A 1 96 ? -5.483 -12.538 -23.475 1.00 87.56 96 GLN A N 1
ATOM 747 C CA . GLN A 1 96 ? -5.631 -12.481 -24.929 1.00 87.56 96 GLN A CA 1
ATOM 748 C C . GLN A 1 96 ? -4.277 -12.477 -25.662 1.00 87.56 96 GLN A C 1
ATOM 750 O O . GLN A 1 96 ? -4.117 -13.197 -26.648 1.00 87.56 96 GLN A O 1
ATOM 755 N N . ALA A 1 97 ? -3.284 -11.728 -25.173 1.00 89.38 97 ALA A N 1
ATOM 756 C CA . ALA A 1 97 ? -1.923 -11.733 -25.713 1.00 89.38 97 ALA A CA 1
ATOM 757 C C . ALA A 1 97 ? -1.238 -13.102 -25.538 1.00 89.38 97 ALA A C 1
ATOM 759 O O . ALA A 1 97 ? -0.615 -13.611 -26.470 1.00 89.38 97 ALA A O 1
ATOM 760 N N . ASP A 1 98 ? -1.412 -13.739 -24.379 1.00 91.12 98 ASP A N 1
ATOM 761 C CA . ASP A 1 98 ? -0.897 -15.078 -24.085 1.00 91.12 98 ASP A CA 1
ATOM 762 C C . ASP A 1 98 ? -1.491 -16.144 -25.023 1.00 91.12 98 ASP A C 1
ATOM 764 O O . ASP A 1 98 ? -0.771 -17.022 -25.501 1.00 91.12 98 ASP A O 1
ATOM 768 N N . VAL A 1 99 ? -2.773 -16.035 -25.394 1.00 93.25 99 VAL A N 1
ATOM 769 C CA . VAL A 1 99 ? -3.387 -16.911 -26.409 1.00 93.25 99 VAL A CA 1
ATOM 770 C C . VAL A 1 99 ? -2.664 -16.802 -27.756 1.00 93.25 99 VAL A C 1
ATOM 772 O O . VAL A 1 99 ? -2.380 -17.832 -28.373 1.00 93.25 99 VAL A O 1
ATOM 775 N N . TYR A 1 100 ? -2.336 -15.591 -28.211 1.00 92.00 100 TYR A N 1
ATOM 776 C CA . TYR A 1 100 ? -1.604 -15.381 -29.466 1.00 92.00 100 TYR A CA 1
ATOM 777 C C . TYR A 1 100 ? -0.164 -15.913 -29.396 1.00 92.00 100 TYR A C 1
ATOM 779 O O . TYR A 1 100 ? 0.284 -16.613 -30.307 1.00 92.00 100 TYR A O 1
ATOM 787 N N . ILE A 1 101 ? 0.533 -15.694 -28.277 1.00 90.06 101 ILE A N 1
ATOM 788 C CA . ILE A 1 101 ? 1.884 -16.232 -28.040 1.00 90.06 101 ILE A CA 1
ATOM 789 C C . ILE A 1 101 ? 1.867 -17.767 -28.035 1.00 90.06 101 ILE A C 1
ATOM 791 O O . ILE A 1 101 ? 2.700 -18.405 -28.680 1.00 90.06 101 ILE A O 1
ATOM 795 N N . LYS A 1 102 ? 0.883 -18.385 -27.372 1.00 92.38 102 LYS A N 1
ATOM 796 C CA . LYS A 1 102 ? 0.710 -19.845 -27.348 1.00 92.38 102 LYS A CA 1
ATOM 797 C C . LYS A 1 102 ? 0.393 -20.417 -28.729 1.00 92.38 102 LYS A C 1
ATOM 799 O O . LYS A 1 102 ? 0.908 -21.486 -29.070 1.00 92.38 102 LYS A O 1
ATOM 804 N N . ARG A 1 103 ? -0.408 -19.724 -29.549 1.00 91.12 103 ARG A N 1
ATOM 805 C CA . ARG A 1 103 ? -0.648 -20.111 -30.953 1.00 91.12 103 ARG A CA 1
ATOM 806 C C . ARG A 1 103 ? 0.633 -20.037 -31.777 1.00 91.12 103 ARG A C 1
ATOM 808 O O . ARG A 1 103 ? 0.938 -21.002 -32.476 1.00 91.12 103 ARG A O 1
ATOM 815 N N . ALA A 1 104 ? 1.408 -18.961 -31.651 1.00 90.00 104 ALA A N 1
ATOM 816 C CA . ALA A 1 104 ? 2.697 -18.819 -32.327 1.00 90.00 104 ALA A CA 1
ATOM 817 C C . ALA A 1 104 ? 3.676 -19.939 -31.926 1.00 90.00 104 ALA A C 1
ATOM 819 O O . ALA A 1 104 ? 4.228 -20.625 -32.787 1.00 90.00 104 ALA A O 1
ATOM 820 N N . ALA A 1 105 ? 3.816 -20.202 -30.623 1.00 86.62 105 ALA A N 1
ATOM 821 C CA . ALA A 1 105 ? 4.669 -21.266 -30.096 1.00 86.62 105 ALA A CA 1
ATOM 822 C C . ALA A 1 105 ? 4.229 -22.661 -30.575 1.00 86.62 105 ALA A C 1
ATOM 824 O O . ALA A 1 105 ? 5.067 -23.487 -30.939 1.00 86.62 105 ALA A O 1
ATOM 825 N N . SER A 1 106 ? 2.919 -22.915 -30.638 1.00 86.88 106 SER A N 1
ATOM 826 C CA . SER A 1 106 ? 2.368 -24.173 -31.159 1.00 86.88 106 SER A CA 1
ATOM 827 C C . SER A 1 106 ? 2.686 -24.352 -32.646 1.00 86.88 106 SER A C 1
ATOM 829 O O . SER A 1 106 ? 3.158 -25.418 -33.045 1.00 86.88 106 SER A O 1
ATOM 831 N N . ARG A 1 107 ? 2.514 -23.299 -33.459 1.00 83.81 107 ARG A N 1
ATOM 832 C CA . ARG A 1 107 ? 2.875 -23.304 -34.888 1.00 83.81 107 ARG A CA 1
ATOM 833 C C . ARG A 1 107 ? 4.372 -23.576 -35.083 1.00 83.81 107 ARG A C 1
ATOM 835 O O . ARG A 1 107 ? 4.730 -24.411 -35.909 1.00 83.81 107 ARG A O 1
ATOM 842 N N . MET A 1 108 ? 5.244 -22.976 -34.270 1.00 77.75 108 MET A N 1
ATOM 843 C CA . MET A 1 108 ? 6.697 -23.198 -34.341 1.00 77.75 108 MET A CA 1
ATOM 844 C C . MET A 1 108 ? 7.135 -24.591 -33.853 1.00 77.75 108 MET A C 1
ATOM 846 O O . MET A 1 108 ? 8.008 -25.211 -34.460 1.00 77.75 108 MET A O 1
ATOM 850 N N . SER A 1 109 ? 6.513 -25.117 -32.795 1.00 76.44 109 SER A N 1
ATOM 851 C CA . SER A 1 109 ? 6.841 -26.424 -32.197 1.00 76.44 109 SER A CA 1
ATOM 852 C C . SER A 1 109 ? 6.623 -27.599 -33.161 1.00 76.44 109 SER A C 1
ATOM 854 O O . SER A 1 109 ? 7.384 -28.571 -33.160 1.00 76.44 109 SER A O 1
ATOM 856 N N . THR A 1 110 ? 5.632 -27.492 -34.054 1.00 68.19 110 THR A N 1
ATOM 857 C CA . THR A 1 110 ? 5.358 -28.522 -35.073 1.00 68.19 110 THR A CA 1
ATOM 858 C C . THR A 1 110 ? 6.482 -28.687 -36.110 1.00 68.19 110 THR A C 1
ATOM 860 O O . THR A 1 110 ? 6.571 -29.733 -36.754 1.00 68.19 110 THR A O 1
ATOM 863 N N . HIS A 1 111 ? 7.411 -27.728 -36.215 1.00 65.56 111 HIS A N 1
ATOM 864 C CA . HIS A 1 111 ? 8.544 -27.745 -37.147 1.00 65.56 111 HIS A CA 1
ATOM 865 C C . HIS A 1 111 ? 9.892 -27.998 -36.444 1.00 65.56 111 HIS A C 1
ATOM 867 O O . HIS A 1 111 ? 10.853 -27.246 -36.581 1.00 65.56 111 HIS A O 1
ATOM 873 N N . ARG A 1 112 ? 9.998 -29.118 -35.717 1.00 57.00 112 ARG A N 1
ATOM 874 C CA . ARG A 1 112 ? 11.190 -29.516 -34.930 1.00 57.00 112 ARG A CA 1
ATOM 875 C C . ARG A 1 112 ? 12.458 -29.837 -35.747 1.00 57.00 112 ARG A C 1
ATOM 877 O O . ARG A 1 112 ? 13.530 -29.981 -35.170 1.00 57.00 112 ARG A O 1
ATOM 884 N N . LYS A 1 113 ? 12.364 -29.962 -37.078 1.00 57.50 113 LYS A N 1
ATOM 885 C CA . LYS A 1 113 ? 13.502 -30.204 -37.994 1.00 57.50 113 LYS A CA 1
ATOM 886 C C . LYS A 1 113 ? 13.795 -28.953 -38.825 1.00 57.50 113 LYS A C 1
ATOM 888 O O . LYS A 1 113 ? 13.582 -28.929 -40.034 1.00 57.50 113 LYS A O 1
ATOM 893 N N . TRP A 1 114 ? 14.251 -27.909 -38.142 1.00 55.19 114 TRP A N 1
ATOM 894 C CA . TRP A 1 114 ? 14.400 -26.550 -38.676 1.00 55.19 114 TRP A CA 1
ATOM 895 C C . TRP A 1 114 ? 15.490 -26.415 -39.759 1.00 55.19 114 TRP A C 1
ATOM 897 O O . TRP A 1 114 ? 15.381 -25.582 -40.649 1.00 55.19 114 TRP A O 1
ATOM 907 N N . TYR A 1 115 ? 16.500 -27.290 -39.744 1.00 52.78 115 TYR A N 1
ATOM 908 C CA . TYR A 1 115 ? 17.670 -27.197 -40.627 1.00 52.78 115 TYR A CA 1
ATOM 909 C C . TYR A 1 115 ? 17.605 -28.057 -41.900 1.00 52.78 115 TYR A C 1
ATOM 911 O O . TYR A 1 115 ? 18.518 -28.001 -42.716 1.00 52.78 115 TYR A O 1
ATOM 919 N N . ALA A 1 116 ? 16.562 -28.874 -42.095 1.00 51.00 116 ALA A N 1
ATOM 920 C CA . ALA A 1 116 ? 16.663 -29.983 -43.048 1.00 51.00 116 ALA A CA 1
ATOM 921 C C . ALA A 1 116 ? 16.120 -29.727 -44.466 1.00 51.00 116 ALA A C 1
ATOM 923 O O . ALA A 1 116 ? 16.493 -30.472 -45.360 1.00 51.00 116 ALA A O 1
ATOM 924 N N . THR A 1 117 ? 15.267 -28.731 -44.739 1.00 48.94 117 THR A N 1
ATOM 925 C CA . THR A 1 117 ? 14.810 -28.484 -46.128 1.00 48.94 117 THR A CA 1
ATOM 926 C C . THR A 1 117 ? 14.317 -27.053 -46.355 1.00 48.94 117 THR A C 1
ATOM 928 O O . THR A 1 117 ? 13.459 -26.567 -45.621 1.00 48.94 117 THR A O 1
ATOM 931 N N . GLN A 1 118 ? 14.785 -26.409 -47.433 1.00 55.12 118 GLN A N 1
ATOM 932 C CA . GLN A 1 118 ? 14.138 -25.237 -48.036 1.00 55.12 118 GLN A CA 1
ATOM 933 C C . GLN A 1 118 ? 12.746 -25.623 -48.566 1.00 55.12 118 GLN A C 1
ATOM 935 O O . GLN A 1 118 ? 12.563 -25.911 -49.747 1.00 55.12 118 GLN A O 1
ATOM 940 N N . ASN A 1 119 ? 11.752 -25.689 -47.683 1.00 59.94 119 ASN A N 1
ATOM 941 C CA . ASN A 1 119 ? 10.406 -26.126 -48.028 1.00 59.94 119 ASN A CA 1
ATOM 942 C C . ASN A 1 119 ? 9.442 -24.935 -47.926 1.00 59.94 119 ASN A C 1
ATOM 944 O O . ASN A 1 119 ? 9.272 -24.371 -46.847 1.00 59.94 119 ASN A O 1
ATOM 948 N N . LYS A 1 120 ? 8.774 -24.554 -49.028 1.00 68.19 120 LYS A N 1
ATOM 949 C CA . LYS A 1 120 ? 7.850 -23.392 -49.090 1.00 68.19 120 LYS A CA 1
ATOM 950 C C . LYS A 1 120 ? 6.777 -23.400 -47.984 1.00 68.19 120 LYS A C 1
ATOM 952 O O . LYS A 1 120 ? 6.312 -22.346 -47.566 1.00 68.19 120 LYS A O 1
ATOM 957 N N . ARG A 1 121 ? 6.405 -24.585 -47.485 1.00 66.25 121 ARG A N 1
ATOM 958 C CA . ARG A 1 121 ? 5.445 -24.767 -46.379 1.00 66.25 121 ARG A CA 1
ATOM 959 C C . ARG A 1 121 ? 5.997 -24.355 -45.006 1.00 66.25 121 ARG A C 1
ATOM 961 O O . ARG A 1 121 ? 5.233 -23.875 -44.176 1.00 66.25 121 ARG A O 1
ATOM 968 N N . ALA A 1 122 ? 7.302 -24.507 -44.773 1.00 68.69 122 ALA A N 1
ATOM 969 C CA . ALA A 1 122 ? 7.946 -24.069 -43.534 1.00 68.69 122 ALA A CA 1
ATOM 970 C C . ALA A 1 122 ? 8.000 -22.535 -43.458 1.00 68.69 122 ALA A C 1
ATOM 972 O O . ALA A 1 122 ? 7.649 -21.971 -42.427 1.00 68.69 122 ALA A O 1
ATOM 973 N N . ASN A 1 123 ? 8.317 -21.863 -44.573 1.00 77.75 123 ASN A N 1
ATOM 974 C CA . ASN A 1 123 ? 8.307 -20.397 -44.648 1.00 77.75 123 ASN A CA 1
ATOM 975 C C . ASN A 1 123 ? 6.919 -19.815 -44.349 1.00 77.75 123 ASN A C 1
ATOM 977 O O . ASN A 1 123 ? 6.821 -18.888 -43.558 1.00 77.75 123 ASN A O 1
ATOM 981 N N . LYS A 1 124 ? 5.848 -20.412 -44.894 1.00 82.25 124 LYS A N 1
ATOM 982 C CA . LYS A 1 124 ? 4.471 -19.990 -44.593 1.00 82.25 124 LYS A CA 1
ATOM 983 C C . LYS A 1 124 ? 4.115 -20.150 -43.109 1.00 82.25 124 LYS A C 1
ATOM 985 O O . LYS A 1 124 ? 3.486 -19.285 -42.527 1.00 82.25 124 LYS A O 1
ATOM 990 N N . THR A 1 125 ? 4.552 -21.236 -42.475 1.00 81.19 125 THR A N 1
ATOM 991 C CA . THR A 1 125 ? 4.258 -21.476 -41.050 1.00 81.19 125 THR A CA 1
ATOM 992 C C . THR A 1 125 ? 5.033 -20.524 -40.131 1.00 81.19 125 THR A C 1
ATOM 994 O O . THR A 1 125 ? 4.533 -20.140 -39.076 1.00 81.19 125 THR A O 1
ATOM 997 N N . ILE A 1 126 ? 6.239 -20.115 -40.541 1.00 80.88 126 ILE A N 1
ATOM 998 C CA . ILE A 1 126 ? 7.019 -19.066 -39.869 1.00 80.88 126 ILE A CA 1
ATOM 999 C C . ILE A 1 126 ? 6.335 -17.708 -40.034 1.00 80.88 126 ILE A C 1
ATOM 1001 O O . ILE A 1 126 ? 6.201 -16.979 -39.058 1.00 80.88 126 ILE A O 1
ATOM 1005 N N . GLU A 1 127 ? 5.886 -17.382 -41.244 1.00 87.19 127 GLU A N 1
ATOM 1006 C CA . GLU A 1 127 ? 5.171 -16.138 -41.536 1.00 87.19 127 GLU A CA 1
ATOM 1007 C C . GLU A 1 127 ? 3.885 -16.030 -40.706 1.00 87.19 127 GLU A C 1
ATOM 1009 O O . GLU A 1 127 ? 3.721 -15.057 -39.974 1.00 87.19 127 GLU A O 1
ATOM 1014 N N . ASP A 1 128 ? 3.070 -17.088 -40.677 1.00 87.25 128 ASP A N 1
ATOM 1015 C CA . ASP A 1 128 ? 1.878 -17.172 -39.831 1.00 87.25 128 ASP A CA 1
ATOM 1016 C C . ASP A 1 128 ? 2.209 -17.031 -38.326 1.00 87.25 128 ASP A C 1
ATOM 1018 O O . ASP A 1 128 ? 1.472 -16.399 -37.573 1.00 87.25 128 ASP A O 1
ATOM 1022 N N . ALA A 1 129 ? 3.307 -17.626 -37.841 1.00 87.94 129 ALA A N 1
ATOM 1023 C CA . ALA A 1 129 ? 3.715 -17.493 -36.437 1.00 87.94 129 ALA A CA 1
ATOM 1024 C C . ALA A 1 129 ? 4.189 -16.067 -36.102 1.00 87.94 129 ALA A C 1
ATOM 1026 O O . ALA A 1 129 ? 3.916 -15.566 -35.011 1.00 87.94 129 ALA A O 1
ATOM 1027 N N . LEU A 1 130 ? 4.864 -15.397 -37.040 1.00 89.25 130 LEU A N 1
ATOM 1028 C CA . LEU A 1 130 ? 5.246 -13.991 -36.911 1.00 89.25 130 LEU A CA 1
ATOM 1029 C C . LEU A 1 130 ? 4.021 -13.069 -36.939 1.00 89.25 130 LEU A C 1
ATOM 1031 O O . LEU A 1 130 ? 4.008 -12.073 -36.221 1.00 89.25 130 LEU A O 1
ATOM 1035 N N . GLU A 1 131 ? 2.985 -13.390 -37.714 1.00 93.44 131 GLU A N 1
ATOM 1036 C CA . GLU A 1 131 ? 1.703 -12.674 -37.682 1.00 93.44 131 GLU A CA 1
ATOM 1037 C C . GLU A 1 131 ? 1.009 -12.797 -36.320 1.00 93.44 131 GLU A C 1
ATOM 1039 O O . GLU A 1 131 ? 0.584 -11.786 -35.764 1.00 93.44 131 GLU A O 1
ATOM 1044 N N . GLU A 1 132 ? 0.971 -13.991 -35.724 1.00 90.75 132 GLU A N 1
ATOM 1045 C CA . GLU A 1 132 ? 0.408 -14.200 -34.378 1.00 90.75 132 GLU A CA 1
ATOM 1046 C C . GLU A 1 132 ? 1.203 -13.422 -33.306 1.00 90.75 132 GLU A C 1
ATOM 1048 O O . GLU A 1 132 ? 0.614 -12.818 -32.409 1.00 90.75 132 GLU A O 1
ATOM 1053 N N . LEU A 1 133 ? 2.535 -13.342 -33.423 1.00 90.50 133 LEU A N 1
ATOM 1054 C CA . LEU A 1 133 ? 3.360 -12.507 -32.537 1.00 90.50 133 LEU A CA 1
ATOM 1055 C C . LEU A 1 133 ? 3.146 -11.003 -32.763 1.00 90.50 133 LEU A C 1
ATOM 1057 O O . LEU A 1 133 ? 3.143 -10.238 -31.798 1.00 90.50 133 LEU A O 1
ATOM 1061 N N . ARG A 1 134 ? 2.923 -10.561 -34.007 1.00 93.81 134 ARG A N 1
ATOM 1062 C CA . ARG A 1 134 ? 2.549 -9.167 -34.306 1.00 93.81 134 ARG A CA 1
ATOM 1063 C C . ARG A 1 134 ? 1.191 -8.817 -33.701 1.00 93.81 134 ARG A C 1
ATOM 1065 O O . ARG A 1 134 ? 1.054 -7.735 -33.143 1.00 93.81 134 ARG A O 1
ATOM 1072 N N . LEU A 1 135 ? 0.218 -9.728 -33.755 1.00 93.25 135 LEU A N 1
ATOM 1073 C CA . LEU A 1 135 ? -1.081 -9.553 -33.098 1.00 93.25 135 LEU A CA 1
ATOM 1074 C C . LEU A 1 135 ? -0.935 -9.485 -31.572 1.00 93.25 135 LEU A C 1
ATOM 1076 O O . LEU A 1 135 ? -1.522 -8.601 -30.955 1.00 93.25 135 LEU A O 1
ATOM 1080 N N . ALA A 1 136 ? -0.105 -10.343 -30.967 1.00 91.81 136 ALA A N 1
ATOM 1081 C CA . ALA A 1 136 ? 0.212 -10.259 -29.539 1.00 91.81 136 ALA A CA 1
ATOM 1082 C C . ALA A 1 136 ? 0.842 -8.902 -29.175 1.00 91.81 136 ALA A C 1
ATOM 1084 O O . ALA A 1 136 ? 0.427 -8.267 -28.208 1.00 91.81 136 ALA A O 1
ATOM 1085 N N . SER A 1 137 ? 1.797 -8.428 -29.982 1.00 91.25 137 SER A N 1
ATOM 1086 C CA . SER A 1 137 ? 2.430 -7.117 -29.806 1.00 91.25 137 SER A CA 1
ATOM 1087 C C . SER A 1 137 ? 1.429 -5.968 -29.939 1.00 91.25 137 SER A C 1
ATOM 1089 O O . SER A 1 137 ? 1.490 -5.025 -29.157 1.00 91.25 137 SER A O 1
ATOM 1091 N N . LEU A 1 138 ? 0.498 -6.043 -30.895 1.00 94.25 138 LEU A N 1
ATOM 1092 C CA . LEU A 1 138 ? -0.545 -5.036 -31.090 1.00 94.25 138 LEU A CA 1
ATOM 1093 C C . LEU A 1 138 ? -1.497 -4.978 -29.887 1.00 94.25 138 LEU A C 1
ATOM 1095 O O . LEU A 1 138 ? -1.808 -3.889 -29.417 1.00 94.25 138 LEU A O 1
ATOM 1099 N N . VAL A 1 139 ? -1.915 -6.135 -29.361 1.00 91.81 139 VAL A N 1
ATOM 1100 C CA . VAL A 1 139 ? -2.765 -6.218 -28.160 1.00 91.81 139 VAL A CA 1
ATOM 1101 C C . VAL A 1 139 ? -2.048 -5.633 -26.946 1.00 91.81 139 VAL A C 1
ATOM 1103 O O . VAL A 1 139 ? -2.641 -4.854 -26.206 1.00 91.81 139 VAL A O 1
ATOM 1106 N N . LEU A 1 140 ? -0.766 -5.953 -26.750 1.00 89.06 140 LEU A N 1
ATOM 1107 C CA . LEU A 1 140 ? 0.023 -5.397 -25.647 1.00 89.06 140 LEU A CA 1
ATOM 1108 C C . LEU A 1 140 ? 0.227 -3.883 -25.785 1.00 89.06 140 LEU A C 1
ATOM 1110 O O . LEU A 1 140 ? 0.125 -3.168 -24.794 1.00 89.06 140 LEU A O 1
ATOM 1114 N N . GLN A 1 141 ? 0.454 -3.384 -27.001 1.00 90.00 141 GLN A N 1
ATOM 1115 C CA . GLN A 1 141 ? 0.611 -1.952 -27.256 1.00 90.00 141 GLN A CA 1
ATOM 1116 C C . GLN A 1 141 ? -0.700 -1.183 -27.044 1.00 90.00 141 GLN A C 1
ATOM 1118 O O . GLN A 1 141 ? -0.696 -0.146 -26.386 1.00 90.00 141 GLN A O 1
ATOM 1123 N N . GLN A 1 142 ? -1.827 -1.708 -27.538 1.00 88.81 142 GLN A N 1
ATOM 1124 C CA . GLN A 1 142 ? -3.155 -1.153 -27.249 1.00 88.81 142 GLN A CA 1
ATOM 1125 C C . GLN A 1 142 ? -3.411 -1.112 -25.743 1.00 88.81 142 GLN A C 1
ATOM 1127 O O . GLN A 1 142 ? -3.920 -0.122 -25.221 1.00 88.81 142 GLN A O 1
ATOM 1132 N N . LYS A 1 143 ? -2.978 -2.141 -25.012 1.00 86.75 143 LYS A N 1
ATOM 1133 C CA . LYS A 1 143 ? -3.119 -2.149 -23.559 1.00 86.75 143 LYS A CA 1
ATOM 1134 C C . LYS A 1 143 ? -2.243 -1.164 -22.844 1.00 86.75 143 LYS A C 1
ATOM 1136 O O . LYS A 1 143 ? -2.730 -0.539 -21.918 1.00 86.75 143 LYS A O 1
ATOM 1141 N N . GLN A 1 144 ? -1.013 -0.974 -23.288 1.00 86.38 144 GLN A N 1
ATOM 1142 C CA . GLN A 1 144 ? -0.171 0.070 -22.731 1.00 86.38 144 GLN A CA 1
ATOM 1143 C C . GLN A 1 144 ? -0.837 1.446 -22.890 1.00 86.38 144 GLN A C 1
ATOM 1145 O O . GLN A 1 144 ? -0.892 2.208 -21.930 1.00 86.38 144 GLN A O 1
ATOM 1150 N N . THR A 1 145 ? -1.448 1.730 -24.046 1.00 86.19 145 THR A N 1
ATOM 1151 C CA . THR A 1 145 ? -2.175 2.995 -24.239 1.00 86.19 145 THR A CA 1
ATOM 1152 C C . THR A 1 145 ? -3.453 3.103 -23.398 1.00 86.19 145 THR A C 1
ATOM 1154 O O . THR A 1 145 ? -3.769 4.179 -22.898 1.00 86.19 145 THR A O 1
ATOM 1157 N N . GLU A 1 146 ? -4.185 2.003 -23.197 1.00 85.38 146 GLU A N 1
ATOM 1158 C CA . GLU A 1 146 ? -5.362 1.974 -22.316 1.00 85.38 146 GLU A CA 1
ATOM 1159 C C . GLU A 1 146 ? -4.974 2.089 -20.828 1.00 85.38 146 GLU A C 1
ATOM 1161 O O . GLU A 1 146 ? -5.681 2.730 -20.049 1.00 85.38 146 GLU A O 1
ATOM 1166 N N . GLU A 1 147 ? -3.845 1.505 -20.416 1.00 84.50 147 GLU A N 1
ATOM 1167 C CA . GLU A 1 147 ? -3.276 1.638 -19.070 1.00 84.50 147 GLU A CA 1
ATOM 1168 C C . GLU A 1 147 ? -2.835 3.078 -18.799 1.00 84.50 147 GLU A C 1
ATOM 1170 O O . GLU A 1 147 ? -3.122 3.609 -17.731 1.00 84.50 147 GLU A O 1
ATOM 1175 N N . GLU A 1 148 ? -2.204 3.742 -19.767 1.00 85.56 148 GLU A N 1
ATOM 1176 C CA . GLU A 1 148 ? -1.839 5.158 -19.659 1.00 85.56 148 GLU A CA 1
ATOM 1177 C C . GLU A 1 148 ? -3.089 6.045 -19.508 1.00 85.56 148 GLU A C 1
ATOM 1179 O O . GLU A 1 148 ? -3.166 6.859 -18.586 1.00 85.56 148 GLU A O 1
ATOM 1184 N N . GLN A 1 149 ? -4.123 5.829 -20.330 1.00 84.88 149 GLN A N 1
ATOM 1185 C CA . GLN A 1 149 ? -5.383 6.582 -20.249 1.00 84.88 149 GLN A CA 1
ATOM 1186 C C . GLN A 1 149 ? -6.155 6.329 -18.944 1.00 84.88 149 GLN A C 1
ATOM 1188 O O . GLN A 1 149 ? -6.692 7.263 -18.342 1.00 84.88 149 GLN A O 1
ATOM 1193 N N . SER A 1 150 ? -6.211 5.079 -18.482 1.00 82.75 150 SER A N 1
ATOM 1194 C CA . SER A 1 150 ? -6.876 4.721 -17.221 1.00 82.75 150 SER A CA 1
ATOM 1195 C C . SER A 1 150 ? -6.083 5.177 -15.994 1.00 82.75 150 SER A C 1
ATOM 1197 O O . SER A 1 150 ? -6.687 5.607 -15.012 1.00 82.75 150 SER A O 1
ATOM 1199 N N . ALA A 1 151 ? -4.748 5.181 -16.048 1.00 82.56 151 ALA A N 1
ATOM 1200 C CA . ALA A 1 151 ? -3.901 5.765 -15.010 1.00 82.56 151 ALA A CA 1
ATOM 1201 C C . ALA A 1 151 ? -4.093 7.284 -14.914 1.00 82.56 151 ALA A C 1
ATOM 1203 O O . ALA A 1 151 ? -4.192 7.817 -13.809 1.00 82.56 151 ALA A O 1
ATOM 1204 N N . GLU A 1 152 ? -4.217 7.987 -16.044 1.00 88.38 152 GLU A N 1
ATOM 1205 C CA . GLU A 1 152 ? -4.569 9.410 -16.056 1.00 88.38 152 GLU A CA 1
ATOM 1206 C C . GLU A 1 152 ? -5.968 9.671 -15.479 1.00 88.38 152 GLU A C 1
ATOM 1208 O O . GLU A 1 152 ? -6.156 10.632 -14.727 1.00 88.38 152 GLU A O 1
ATOM 1213 N N . ALA A 1 153 ? -6.953 8.827 -15.801 1.00 85.31 153 ALA A N 1
ATOM 1214 C CA . ALA A 1 153 ? -8.303 8.925 -15.248 1.00 85.31 153 ALA A CA 1
ATOM 1215 C C . ALA A 1 153 ? -8.312 8.692 -13.728 1.00 85.31 153 ALA A C 1
ATOM 1217 O O . ALA A 1 153 ? -8.879 9.495 -12.986 1.00 85.31 153 ALA A O 1
ATOM 1218 N N . LEU A 1 154 ? -7.605 7.664 -13.249 1.00 86.12 154 LEU A N 1
ATOM 1219 C CA . LEU A 1 154 ? -7.461 7.380 -11.822 1.00 86.12 154 LEU A CA 1
ATOM 1220 C C . LEU A 1 154 ? -6.689 8.491 -11.098 1.00 86.12 154 LEU A C 1
ATOM 1222 O O . LEU A 1 154 ? -7.040 8.858 -9.977 1.00 86.12 154 LEU A O 1
ATOM 1226 N N . ALA A 1 155 ? -5.680 9.086 -11.739 1.00 87.25 155 ALA A N 1
ATOM 1227 C CA . ALA A 1 155 ? -4.972 10.243 -11.202 1.00 87.25 155 ALA A CA 1
ATOM 1228 C C . ALA A 1 155 ? -5.910 11.453 -11.046 1.00 87.25 155 ALA A C 1
ATOM 1230 O O . ALA A 1 155 ? -5.905 12.093 -9.992 1.00 87.25 155 ALA A O 1
ATOM 1231 N N . LYS A 1 156 ? -6.768 11.733 -12.037 1.00 89.25 156 LYS A N 1
ATOM 1232 C CA . LYS A 1 156 ? -7.792 12.791 -11.950 1.00 89.25 156 LYS A CA 1
ATOM 1233 C C . LYS A 1 156 ? -8.799 12.518 -10.828 1.00 89.25 156 LYS A C 1
ATOM 1235 O O . LYS A 1 156 ? -8.970 13.383 -9.969 1.00 89.25 156 LYS A O 1
ATOM 1240 N N . ALA A 1 157 ? -9.359 11.309 -10.766 1.00 87.56 157 ALA A N 1
ATOM 1241 C CA . ALA A 1 157 ? -10.285 10.899 -9.707 1.00 87.56 157 ALA A CA 1
ATOM 1242 C C . ALA A 1 157 ? -9.636 10.991 -8.313 1.00 87.56 157 ALA A C 1
ATOM 1244 O O . ALA A 1 157 ? -10.225 11.517 -7.371 1.00 87.56 157 ALA A O 1
ATOM 1245 N N . SER A 1 158 ? -8.370 10.578 -8.176 1.00 87.12 158 SER A N 1
ATOM 1246 C CA . SER A 1 158 ? -7.629 10.691 -6.912 1.00 87.12 158 SER A CA 1
ATOM 1247 C C . SER A 1 158 ? -7.397 12.148 -6.490 1.00 87.12 158 SER A C 1
ATOM 1249 O O . SER A 1 158 ? -7.454 12.475 -5.301 1.00 87.12 158 SER A O 1
ATOM 1251 N N . ALA A 1 159 ? -7.175 13.053 -7.450 1.00 90.94 159 ALA A N 1
ATOM 1252 C CA . ALA A 1 159 ? -7.015 14.475 -7.181 1.00 90.94 159 ALA A CA 1
ATOM 1253 C C . ALA A 1 159 ? -8.336 15.113 -6.725 1.00 90.94 159 ALA A C 1
ATOM 1255 O O . ALA A 1 159 ? -8.326 15.969 -5.836 1.00 90.94 159 ALA A O 1
ATOM 1256 N N . GLU A 1 160 ? -9.465 14.695 -7.296 1.00 89.62 160 GLU A N 1
ATOM 1257 C CA . GLU A 1 160 ? -10.805 15.133 -6.893 1.00 89.62 160 GLU A CA 1
ATOM 1258 C C . GLU A 1 160 ? -11.196 14.596 -5.515 1.00 89.62 160 GLU A C 1
ATOM 1260 O O . GLU A 1 160 ? -11.590 15.384 -4.652 1.00 89.62 160 GLU A O 1
ATOM 1265 N N . LEU A 1 161 ? -10.948 13.312 -5.245 1.00 89.56 161 LEU A N 1
ATOM 1266 C CA . LEU A 1 161 ? -11.120 12.722 -3.917 1.00 89.56 161 LEU A CA 1
ATOM 1267 C C . LEU A 1 161 ? -10.244 13.427 -2.870 1.00 89.56 161 LEU A C 1
ATOM 1269 O O . LEU A 1 161 ? -10.688 13.745 -1.772 1.00 89.56 161 LEU A O 1
ATOM 1273 N N . THR A 1 162 ? -9.002 13.773 -3.214 1.00 90.50 162 THR A N 1
ATOM 1274 C CA . THR A 1 162 ? -8.128 14.525 -2.301 1.00 90.50 162 THR A CA 1
ATOM 1275 C C . THR A 1 162 ? -8.683 15.924 -2.006 1.00 90.50 162 THR A C 1
ATOM 1277 O O . THR A 1 162 ? -8.571 16.416 -0.880 1.00 90.50 162 THR A O 1
ATOM 1280 N N . LYS A 1 163 ? -9.291 16.592 -2.996 1.00 90.50 163 LYS A N 1
ATOM 1281 C CA . LYS A 1 163 ? -9.957 17.888 -2.789 1.00 90.50 163 LYS A CA 1
ATOM 1282 C C . LYS A 1 163 ? -11.184 17.745 -1.883 1.00 90.50 163 LYS A C 1
ATOM 1284 O O . LYS A 1 163 ? -11.343 18.577 -0.991 1.00 90.50 163 LYS A O 1
ATOM 1289 N N . SER A 1 164 ? -12.002 16.705 -2.059 1.00 89.88 164 SER A N 1
ATOM 1290 C CA . SER A 1 164 ? -13.188 16.477 -1.221 1.00 89.88 164 SER A CA 1
ATOM 1291 C C . SER A 1 164 ? -12.824 16.099 0.215 1.00 89.88 164 SER A C 1
ATOM 1293 O O . SER A 1 164 ? -13.401 16.654 1.145 1.00 89.88 164 SER A O 1
ATOM 1295 N N . VAL A 1 165 ? -11.782 15.288 0.424 1.00 91.12 165 VAL A N 1
ATOM 1296 C CA . VAL A 1 165 ? -11.238 14.987 1.761 1.00 91.12 165 VAL A CA 1
ATOM 1297 C C . VAL A 1 165 ? -10.748 16.258 2.466 1.00 91.12 165 VAL A C 1
ATOM 1299 O O . VAL A 1 165 ? -11.001 16.448 3.656 1.00 91.12 165 VAL A O 1
ATOM 1302 N N . ARG A 1 166 ? -10.084 17.179 1.752 1.00 90.50 166 ARG A N 1
ATOM 1303 C CA . ARG A 1 166 ? -9.695 18.481 2.329 1.00 90.50 166 ARG A CA 1
ATOM 1304 C C . ARG A 1 166 ? -10.907 19.348 2.674 1.00 90.50 166 ARG A C 1
ATOM 1306 O O . ARG A 1 166 ? -10.876 20.038 3.691 1.00 90.50 166 ARG A O 1
ATOM 1313 N N . ALA A 1 167 ? -11.955 19.321 1.852 1.00 87.75 167 ALA A N 1
ATOM 1314 C CA . ALA A 1 167 ? -13.197 20.040 2.123 1.00 87.75 167 ALA A CA 1
ATOM 1315 C C . ALA A 1 167 ? -13.931 19.472 3.352 1.00 87.75 167 ALA A C 1
ATOM 1317 O O . ALA A 1 167 ? -14.365 20.247 4.204 1.00 87.75 167 ALA A O 1
ATOM 1318 N N . GLU A 1 168 ? -13.987 18.143 3.500 1.00 89.25 168 GLU A N 1
ATOM 1319 C CA . GLU A 1 168 ? -14.502 17.467 4.698 1.00 89.25 168 GLU A CA 1
ATOM 1320 C C . GLU A 1 168 ? -13.692 17.872 5.938 1.00 89.25 168 GLU A C 1
ATOM 1322 O O . GLU A 1 168 ? -14.266 18.309 6.933 1.00 89.25 168 GLU A O 1
ATOM 1327 N N . ALA A 1 169 ? -12.357 17.817 5.869 1.00 88.00 169 ALA A N 1
ATOM 1328 C CA . ALA A 1 169 ? -11.491 18.210 6.979 1.00 88.00 169 ALA A CA 1
ATOM 1329 C C . ALA A 1 169 ? -11.704 19.677 7.397 1.00 88.00 169 ALA A C 1
ATOM 1331 O O . ALA A 1 169 ? -11.757 19.979 8.591 1.00 88.00 169 ALA A O 1
ATOM 1332 N N . ALA A 1 170 ? -11.885 20.586 6.434 1.00 88.69 170 ALA A N 1
ATOM 1333 C CA . ALA A 1 170 ? -12.217 21.982 6.709 1.00 88.69 170 ALA A CA 1
ATOM 1334 C C . ALA A 1 170 ? -13.612 22.138 7.346 1.00 88.69 170 ALA A C 1
ATOM 1336 O O . ALA A 1 170 ? -13.777 22.943 8.264 1.00 88.69 170 ALA A O 1
ATOM 1337 N N . ALA A 1 171 ? -14.608 21.360 6.910 1.00 87.62 171 ALA A N 1
ATOM 1338 C CA . ALA A 1 171 ? -15.942 21.354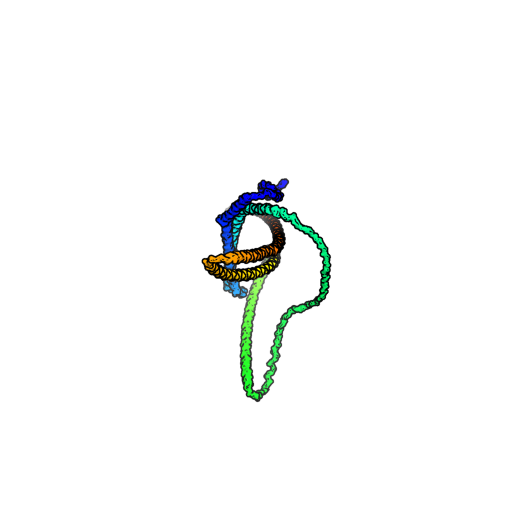 7.512 1.00 87.62 171 ALA A CA 1
ATOM 1339 C C . ALA A 1 171 ? -15.923 20.811 8.954 1.00 87.62 171 ALA A C 1
ATOM 1341 O O . ALA A 1 171 ? -16.543 21.401 9.838 1.00 87.62 171 ALA A O 1
ATOM 1342 N N . VAL A 1 172 ? -15.142 19.758 9.226 1.00 87.31 172 VAL A N 1
ATOM 1343 C CA . VAL A 1 172 ? -14.910 19.230 10.584 1.00 87.31 172 VAL A CA 1
ATOM 1344 C C . VAL A 1 172 ? -14.240 20.270 11.477 1.00 87.31 172 VAL A C 1
ATOM 1346 O O . VAL A 1 172 ? -14.618 20.416 12.636 1.00 87.31 172 VAL A O 1
ATOM 1349 N N . GLN A 1 173 ? -13.253 21.007 10.963 1.00 87.69 173 GLN A N 1
ATOM 1350 C CA . GLN A 1 173 ? -12.593 22.064 11.733 1.00 87.69 173 GLN A CA 1
ATOM 1351 C C . GLN A 1 173 ? -13.556 23.195 12.107 1.00 87.69 173 GLN A C 1
ATOM 1353 O O . GLN A 1 173 ? -13.517 23.657 13.244 1.00 87.69 173 GLN A O 1
ATOM 1358 N N . ARG A 1 174 ? -14.449 23.604 11.197 1.00 85.94 174 ARG A N 1
ATOM 1359 C CA . ARG A 1 174 ? -15.499 24.596 11.498 1.00 85.94 174 ARG A CA 1
ATOM 1360 C C . ARG A 1 174 ? -16.482 24.078 12.544 1.00 85.94 174 ARG A C 1
ATOM 1362 O O . ARG A 1 174 ? -16.745 24.772 13.515 1.00 85.94 174 ARG A O 1
ATOM 1369 N N . LEU A 1 175 ? -16.934 22.831 12.398 1.00 87.12 175 LEU A N 1
ATOM 1370 C CA . LEU A 1 175 ? -17.795 22.180 13.385 1.00 87.12 175 LEU A CA 1
ATOM 1371 C C . LEU A 1 175 ? -17.150 22.166 14.780 1.00 87.12 175 LEU A C 1
ATOM 1373 O O . LEU A 1 175 ? -17.808 22.466 15.770 1.00 87.12 175 LEU A O 1
ATOM 1377 N N . ARG A 1 176 ? -15.858 21.830 14.866 1.00 87.56 176 ARG A N 1
ATOM 1378 C CA . ARG A 1 176 ? -15.111 21.857 16.131 1.00 87.56 176 ARG A CA 1
ATOM 1379 C C . ARG A 1 176 ? -14.989 23.269 16.688 1.00 87.56 176 ARG A C 1
ATOM 1381 O O . ARG A 1 176 ? -15.252 23.459 17.866 1.00 87.56 176 ARG A O 1
ATOM 1388 N N . ALA A 1 177 ? -14.685 24.257 15.848 1.00 87.06 177 ALA A N 1
ATOM 1389 C CA . ALA A 1 177 ? -14.624 25.654 16.271 1.00 87.06 177 ALA A CA 1
ATOM 1390 C C . ALA A 1 177 ? -15.955 26.154 16.868 1.00 87.06 177 ALA A C 1
ATOM 1392 O O . ALA A 1 177 ? -15.931 26.952 17.802 1.00 87.06 177 ALA A O 1
ATOM 1393 N N . ASP A 1 178 ? -17.092 25.652 16.377 1.00 85.00 178 ASP A N 1
ATOM 1394 C CA . ASP A 1 178 ? -18.419 25.977 16.912 1.00 85.00 178 ASP A CA 1
ATOM 1395 C C . ASP A 1 178 ? -18.763 25.183 18.190 1.00 85.00 178 ASP A C 1
ATOM 1397 O O . ASP A 1 178 ? -19.427 25.707 19.086 1.00 85.00 178 ASP A O 1
ATOM 1401 N N . LEU A 1 179 ? -18.322 23.922 18.300 1.00 87.31 179 LEU A N 1
ATOM 1402 C CA . LEU A 1 179 ? -18.641 23.031 19.426 1.00 87.31 179 LEU A CA 1
ATOM 1403 C C . LEU A 1 179 ? -17.718 23.216 20.637 1.00 87.31 179 LEU A C 1
ATOM 1405 O O . LEU A 1 179 ? -18.210 23.282 21.763 1.00 87.31 179 LEU A O 1
ATOM 1409 N N . ASP A 1 180 ? -16.406 23.313 20.426 1.00 87.44 180 ASP A N 1
ATOM 1410 C CA . ASP A 1 180 ? -15.382 23.396 21.474 1.00 87.44 180 ASP A CA 1
ATOM 1411 C C . ASP A 1 180 ? -15.650 24.498 22.522 1.00 87.44 180 ASP A C 1
ATOM 1413 O O . ASP A 1 180 ? -15.569 24.194 23.717 1.00 87.44 180 ASP A O 1
ATOM 1417 N N . PRO A 1 181 ? -16.027 25.748 22.166 1.00 88.06 181 PRO A N 1
ATOM 1418 C CA . PRO A 1 181 ? -16.309 26.777 23.168 1.00 88.06 181 PRO A CA 1
ATOM 1419 C C . PRO A 1 181 ? -17.572 26.481 23.987 1.00 88.06 181 PRO A C 1
ATOM 1421 O O . PRO A 1 181 ? -17.617 26.802 25.175 1.00 88.06 181 PRO A O 1
ATOM 1424 N N . ILE A 1 182 ? -18.587 25.851 23.385 1.00 86.50 182 ILE A N 1
ATOM 1425 C CA . ILE A 1 182 ? -19.831 25.483 24.076 1.00 86.50 182 ILE A CA 1
ATOM 1426 C C . ILE A 1 182 ? -19.563 24.315 25.028 1.00 86.50 182 ILE A C 1
ATOM 1428 O O . ILE A 1 182 ? -19.976 24.366 26.185 1.00 86.50 182 ILE A O 1
ATOM 1432 N N . VAL A 1 183 ? -18.832 23.291 24.574 1.00 89.25 183 VAL A N 1
ATOM 1433 C CA . VAL A 1 183 ? -18.426 22.153 25.411 1.00 89.25 183 VAL A CA 1
ATOM 1434 C C . VAL A 1 183 ? -17.588 22.638 26.590 1.00 89.25 183 VAL A C 1
ATOM 1436 O O . VAL A 1 183 ? -17.913 22.298 27.722 1.00 89.25 183 VAL A O 1
ATOM 1439 N N . ALA A 1 184 ? -16.576 23.478 26.347 1.00 88.06 184 ALA A N 1
ATOM 1440 C CA . ALA A 1 184 ? -15.713 24.018 27.396 1.00 88.06 184 ALA A CA 1
ATOM 1441 C C . ALA A 1 184 ? -16.490 24.847 28.434 1.00 88.06 184 ALA A C 1
ATOM 1443 O O . ALA A 1 184 ? -16.216 24.757 29.632 1.00 88.06 184 ALA A O 1
ATOM 1444 N N . ALA A 1 185 ? -17.475 25.637 27.991 1.00 84.50 185 ALA A N 1
ATOM 1445 C CA . ALA A 1 185 ? -18.345 26.397 28.884 1.00 84.50 185 ALA A CA 1
ATOM 1446 C C . ALA A 1 185 ? -19.231 25.478 29.742 1.00 84.50 185 ALA A C 1
ATOM 1448 O O . ALA A 1 185 ? -19.314 25.673 30.954 1.00 84.50 185 ALA A O 1
ATOM 1449 N N . VAL A 1 186 ? -19.836 24.449 29.136 1.00 87.31 186 VAL A N 1
ATOM 1450 C CA . VAL A 1 186 ? -20.669 23.464 29.844 1.00 87.31 186 VAL A CA 1
ATOM 1451 C C . VAL A 1 186 ? -19.845 22.682 30.864 1.00 87.31 186 VAL A C 1
ATOM 1453 O O . VAL A 1 186 ? -20.267 22.564 32.011 1.00 87.31 186 VAL A O 1
ATOM 1456 N N . THR A 1 187 ? -18.664 22.180 30.493 1.00 87.81 187 THR A N 1
ATOM 1457 C CA . THR A 1 187 ? -17.806 21.416 31.412 1.00 87.81 187 THR A CA 1
ATOM 1458 C C . THR A 1 187 ? -17.339 22.273 32.581 1.00 87.81 187 THR A C 1
ATOM 1460 O O . THR A 1 187 ? -17.470 21.850 33.726 1.00 87.81 187 THR A O 1
ATOM 1463 N N . ALA A 1 188 ? -16.884 23.503 32.322 1.00 85.25 188 ALA A N 1
ATOM 1464 C CA . ALA A 1 188 ? -16.437 24.408 33.378 1.00 85.25 188 ALA A CA 1
ATOM 1465 C C . ALA A 1 188 ? -17.570 24.776 34.352 1.00 85.25 188 ALA A C 1
ATOM 1467 O O . ALA A 1 188 ? -17.356 24.836 35.564 1.00 85.25 188 ALA A O 1
ATOM 1468 N N . GLU A 1 189 ? -18.784 25.012 33.847 1.00 84.69 189 GLU A N 1
ATOM 1469 C CA . GLU A 1 189 ? -19.917 25.393 34.693 1.00 84.69 189 GLU A CA 1
ATOM 1470 C C . GLU A 1 189 ? -20.523 24.184 35.432 1.00 84.69 189 GLU A C 1
ATOM 1472 O O . GLU A 1 189 ? -20.937 24.323 36.584 1.00 84.69 189 GLU A O 1
ATOM 1477 N N . MET A 1 190 ? -20.494 22.979 34.843 1.00 84.94 190 MET A N 1
ATOM 1478 C CA . MET A 1 190 ? -20.858 21.728 35.527 1.00 84.94 190 MET A CA 1
ATOM 1479 C C . MET A 1 190 ? -19.862 21.351 36.630 1.00 84.94 190 MET A C 1
ATOM 1481 O O . MET A 1 190 ? -20.287 20.948 37.712 1.00 84.94 190 MET A O 1
ATOM 1485 N N . GLU A 1 191 ? -18.556 21.508 36.398 1.00 86.19 191 GLU A N 1
ATOM 1486 C CA . GLU A 1 191 ? -17.527 21.302 37.426 1.00 86.19 191 GLU A CA 1
ATOM 1487 C C . GLU A 1 191 ? -17.722 22.269 38.597 1.00 86.19 191 GLU A C 1
ATOM 1489 O O . GLU A 1 191 ? -17.743 21.849 39.756 1.00 86.19 191 GLU A O 1
ATOM 1494 N N . ARG A 1 192 ? -17.961 23.555 38.303 1.00 82.44 192 ARG A N 1
ATOM 1495 C CA . ARG A 1 192 ? -18.275 24.565 39.324 1.00 82.44 192 ARG A CA 1
ATOM 1496 C C . ARG A 1 192 ? -19.535 24.216 40.111 1.00 82.44 192 ARG A C 1
ATOM 1498 O O . ARG A 1 192 ? -19.472 24.174 41.338 1.00 82.44 192 ARG A O 1
ATOM 1505 N N . LEU A 1 193 ? -20.635 23.874 39.437 1.00 84.38 193 LEU A N 1
ATOM 1506 C CA . LEU A 1 193 ? -21.876 23.419 40.079 1.00 84.38 193 LEU A CA 1
ATOM 1507 C C . LEU A 1 193 ? -21.654 22.190 40.970 1.00 84.38 193 LEU A C 1
ATOM 1509 O O . LEU A 1 193 ? -22.190 22.132 42.074 1.00 84.38 193 LEU A O 1
ATOM 1513 N N . GLY A 1 194 ? -20.839 21.229 40.528 1.00 82.44 194 GLY A N 1
ATOM 1514 C CA . GLY A 1 194 ? -20.469 20.057 41.321 1.00 82.44 194 GLY A CA 1
ATOM 1515 C C . GLY A 1 194 ? -19.698 20.431 42.588 1.00 82.44 194 GLY A C 1
ATOM 1516 O O . GLY A 1 194 ? -20.009 19.937 43.678 1.00 82.44 194 GLY A O 1
ATOM 1517 N N . THR A 1 195 ? -18.733 21.350 42.482 1.00 83.38 195 THR A N 1
ATOM 1518 C CA . THR A 1 195 ? -17.985 21.845 43.648 1.00 83.38 195 THR A CA 1
ATOM 1519 C C . THR A 1 195 ? -18.861 22.643 44.616 1.00 83.38 195 THR A C 1
ATOM 1521 O O . THR A 1 195 ? -18.758 22.442 45.829 1.00 83.38 195 THR A O 1
ATOM 1524 N N . ASP A 1 196 ? -19.769 23.477 44.106 1.00 78.94 196 ASP A N 1
ATOM 1525 C CA . ASP A 1 196 ? -20.693 24.280 44.910 1.00 78.94 196 ASP A CA 1
ATOM 1526 C C . ASP A 1 196 ? -21.732 23.402 45.619 1.00 78.94 196 ASP A C 1
ATOM 1528 O O . ASP A 1 196 ? -21.968 23.575 46.815 1.00 78.94 196 ASP A O 1
ATOM 1532 N N . LEU A 1 197 ? -22.278 22.387 44.939 1.00 80.94 197 LEU A N 1
ATOM 1533 C CA . LEU A 1 197 ? -23.205 21.418 45.530 1.00 80.94 197 LEU A CA 1
ATOM 1534 C C . LEU A 1 197 ? -22.528 20.592 46.632 1.00 80.94 197 LEU A C 1
ATOM 1536 O O . LEU A 1 197 ? -23.094 20.404 47.712 1.00 80.94 197 LEU A O 1
ATOM 1540 N N . THR A 1 198 ? -21.291 20.148 46.391 1.00 79.62 198 THR A N 1
ATOM 1541 C CA . THR A 1 198 ? -20.495 19.412 47.383 1.00 79.62 198 THR A CA 1
ATOM 1542 C C . THR A 1 198 ? -20.227 20.286 48.611 1.00 79.62 198 THR A C 1
ATOM 1544 O O . THR A 1 198 ? -20.450 19.845 49.740 1.00 79.62 198 THR A O 1
ATOM 1547 N N . ARG A 1 199 ? -19.854 21.560 48.427 1.00 73.75 199 ARG A N 1
ATOM 1548 C CA . ARG A 1 199 ? -19.660 22.521 49.530 1.00 73.75 199 ARG A CA 1
ATOM 1549 C C . ARG A 1 199 ? -20.953 22.838 50.278 1.00 73.75 199 ARG A C 1
ATOM 1551 O O . ARG A 1 199 ? -20.945 22.878 51.508 1.00 73.75 199 ARG A O 1
ATOM 1558 N N . TRP A 1 200 ? -22.062 23.028 49.567 1.00 73.69 200 TRP A N 1
ATOM 1559 C CA . TRP A 1 200 ? -23.373 23.267 50.170 1.00 73.69 200 TRP A CA 1
ATOM 1560 C C . TRP A 1 200 ? -23.823 22.068 51.016 1.00 73.69 200 TRP A C 1
ATOM 1562 O O . TRP A 1 200 ? -24.272 22.241 52.152 1.00 73.69 200 TRP A O 1
ATOM 1572 N N . SER A 1 201 ? -23.615 20.845 50.516 1.00 71.88 201 SER A N 1
ATOM 1573 C CA . SER A 1 201 ? -23.900 19.611 51.258 1.00 71.88 201 SER A CA 1
ATOM 1574 C C . SER A 1 201 ? -23.023 19.466 52.512 1.00 71.88 201 SER A C 1
ATOM 1576 O O . SER A 1 201 ? -23.541 19.172 53.591 1.00 71.88 201 SER A O 1
ATOM 1578 N N . ALA A 1 202 ? -21.726 19.787 52.418 1.00 69.06 202 ALA A N 1
ATOM 1579 C CA . ALA A 1 202 ? -20.788 19.751 53.540 1.00 69.06 202 ALA A CA 1
ATOM 1580 C C . ALA A 1 202 ? -21.096 20.818 54.608 1.00 69.06 202 ALA A C 1
ATOM 1582 O O . ALA A 1 202 ? -21.037 20.533 55.803 1.00 69.06 202 ALA A O 1
ATOM 1583 N N . SER A 1 203 ? -21.495 22.030 54.206 1.00 65.44 203 SER A N 1
ATOM 1584 C CA . SER A 1 203 ? -21.917 23.097 55.130 1.00 65.44 203 SER A CA 1
ATOM 1585 C C . SER A 1 203 ? -23.188 22.719 55.906 1.00 65.44 203 SER A C 1
ATOM 1587 O O . SER A 1 203 ? -23.317 23.007 57.100 1.00 65.44 203 SER A O 1
ATOM 1589 N N . ARG A 1 204 ? -24.116 22.003 55.256 1.00 61.03 204 ARG A N 1
ATOM 1590 C CA . ARG A 1 204 ? -25.332 21.478 55.892 1.00 61.03 204 ARG A CA 1
ATOM 1591 C C . ARG A 1 204 ? -25.027 20.324 56.854 1.00 61.03 204 ARG A C 1
ATOM 1593 O O . ARG A 1 204 ? -25.561 20.324 57.960 1.00 61.03 204 ARG A O 1
ATOM 1600 N N . ALA A 1 205 ? -24.127 19.413 56.477 1.00 57.34 205 ALA A N 1
ATOM 1601 C CA . ALA A 1 205 ? -23.668 18.313 57.329 1.00 57.34 205 ALA A CA 1
ATOM 1602 C C . ALA A 1 205 ? -22.856 18.797 58.552 1.00 57.34 205 ALA A C 1
ATOM 1604 O O . ALA A 1 205 ? -22.988 18.260 59.653 1.00 57.34 205 ALA A O 1
ATOM 1605 N N . GLY A 1 206 ? -22.059 19.860 58.397 1.00 52.16 206 GLY A N 1
ATOM 1606 C CA . GLY A 1 206 ? -21.320 20.494 59.493 1.00 52.16 206 GLY A CA 1
ATOM 1607 C C . GLY A 1 206 ? -22.235 21.153 60.530 1.00 52.16 206 GLY A C 1
ATOM 1608 O O . GLY A 1 206 ? -22.001 21.021 61.729 1.00 52.16 206 GLY A O 1
ATOM 1609 N N . LYS A 1 207 ? -23.336 21.784 60.099 1.00 48.72 207 LYS A N 1
ATOM 1610 C CA . LYS A 1 207 ? -24.354 22.322 61.022 1.00 48.72 207 LYS A CA 1
ATOM 1611 C C . LYS A 1 207 ? -25.100 21.230 61.793 1.00 48.72 207 LYS A C 1
ATOM 1613 O O . LYS A 1 207 ? -25.487 21.470 62.930 1.00 48.72 207 LYS A O 1
ATOM 1618 N N . THR A 1 208 ? -25.261 20.034 61.226 1.00 42.12 208 THR A N 1
ATOM 1619 C CA . THR A 1 208 ? -25.852 18.888 61.940 1.00 42.12 208 THR A CA 1
ATOM 1620 C C . THR A 1 208 ? -24.860 18.186 62.874 1.00 42.12 208 THR A C 1
ATOM 1622 O O . THR A 1 208 ? -25.271 17.696 63.920 1.00 42.12 208 THR A O 1
ATOM 1625 N N . HIS A 1 209 ? -23.554 18.192 62.571 1.00 35.53 209 HIS A N 1
ATOM 1626 C CA . HIS A 1 209 ? -22.532 17.599 63.446 1.00 35.53 209 HIS A CA 1
ATOM 1627 C C . HIS A 1 209 ? -22.185 18.455 64.671 1.00 35.53 209 HIS A C 1
ATOM 1629 O O . HIS A 1 209 ? -21.952 17.890 65.736 1.00 35.53 209 HIS A O 1
ATOM 1635 N N . VAL A 1 210 ? -22.225 19.790 64.572 1.00 34.53 210 VAL A N 1
ATOM 1636 C CA . VAL A 1 210 ? -21.976 20.685 65.725 1.00 34.53 210 VAL A CA 1
ATOM 1637 C C . VAL A 1 210 ? -23.044 20.534 66.820 1.00 34.53 210 VAL A C 1
ATOM 1639 O O . VAL A 1 210 ? -22.745 20.750 67.990 1.00 34.53 210 VAL A O 1
ATOM 1642 N N . VAL A 1 211 ? -24.255 20.085 66.476 1.00 38.06 211 VAL A N 1
ATOM 1643 C CA . VAL A 1 211 ? -25.307 19.775 67.462 1.00 38.06 211 VAL A CA 1
ATOM 1644 C C . VAL A 1 211 ? -25.063 18.427 68.161 1.00 38.06 211 VAL A C 1
ATOM 1646 O O . VAL A 1 211 ? -25.475 18.260 69.301 1.00 38.06 211 VAL A O 1
ATOM 1649 N N . ALA A 1 212 ? -24.343 17.487 67.537 1.00 39.16 212 ALA A N 1
ATOM 1650 C CA . ALA A 1 212 ? -24.126 16.141 68.080 1.00 39.16 212 ALA A CA 1
ATOM 1651 C C . ALA A 1 212 ? -22.809 15.977 68.868 1.00 39.16 212 ALA A C 1
ATOM 1653 O O . ALA A 1 212 ? -22.715 15.130 69.750 1.00 39.16 212 ALA A O 1
ATOM 1654 N N . THR A 1 213 ? -21.774 16.776 68.586 1.00 38.12 213 THR A N 1
ATOM 1655 C CA . THR A 1 213 ? -20.441 16.589 69.198 1.00 38.12 213 THR A CA 1
ATOM 1656 C C . THR A 1 213 ? -20.222 17.304 70.535 1.00 38.12 213 THR A C 1
ATOM 1658 O O . THR A 1 213 ? -19.153 17.150 71.123 1.00 38.12 213 THR A O 1
ATOM 1661 N N . VAL A 1 214 ? -21.196 18.065 71.048 1.00 38.16 214 VAL A N 1
ATOM 1662 C CA . VAL A 1 214 ? -21.088 18.700 72.380 1.00 38.16 214 VAL A CA 1
ATOM 1663 C C . VAL A 1 214 ? -21.425 17.721 73.522 1.00 38.16 214 VAL A C 1
ATOM 1665 O O . VAL A 1 214 ? -20.999 17.948 74.648 1.00 38.16 214 VAL A O 1
ATOM 1668 N N . GLU A 1 215 ? -22.078 16.583 73.251 1.00 40.56 215 GLU A N 1
ATOM 1669 C CA . GLU A 1 215 ? -22.513 15.641 74.303 1.00 40.56 215 GLU A CA 1
ATOM 1670 C C . GLU A 1 215 ? -21.609 14.407 74.515 1.00 40.56 215 GLU A C 1
ATOM 1672 O O . GLU A 1 215 ? -21.804 13.677 75.480 1.00 40.56 215 GLU A O 1
ATOM 1677 N N . GLN A 1 216 ? -20.585 14.165 73.685 1.00 39.75 216 GLN A N 1
ATOM 1678 C CA . GLN A 1 216 ? -19.760 12.940 73.764 1.00 39.75 216 GLN A CA 1
ATOM 1679 C C . GLN A 1 216 ? -18.259 13.199 73.950 1.00 39.75 216 GLN A C 1
ATOM 1681 O O . GLN A 1 216 ? -17.410 12.683 73.225 1.00 39.75 216 GLN A O 1
ATOM 1686 N N . ARG A 1 217 ? -17.904 13.990 74.962 1.00 36.31 217 ARG A N 1
ATOM 1687 C CA . ARG A 1 217 ? -16.542 13.992 75.516 1.00 36.31 217 ARG A CA 1
ATOM 1688 C C . ARG A 1 217 ? -16.584 13.931 77.034 1.00 36.31 217 ARG A C 1
ATOM 1690 O O . ARG A 1 217 ? -16.256 14.915 77.681 1.00 36.31 217 ARG A O 1
ATOM 1697 N N . MET A 1 218 ? -16.935 12.770 77.577 1.00 37.38 218 MET A N 1
ATOM 1698 C CA . MET A 1 218 ? -16.339 12.255 78.810 1.00 37.38 218 MET A CA 1
ATOM 1699 C C . MET A 1 218 ? -16.184 10.737 78.684 1.00 37.38 218 MET A C 1
ATOM 1701 O O . MET A 1 218 ? -17.042 10.071 78.118 1.00 37.38 218 MET A O 1
ATOM 1705 N N . ASP A 1 219 ? -15.055 10.261 79.203 1.00 32.59 219 ASP A N 1
ATOM 1706 C CA . ASP A 1 219 ? -14.665 8.873 79.463 1.00 32.59 219 ASP A CA 1
ATOM 1707 C C . ASP A 1 219 ? -13.826 8.093 78.428 1.00 32.59 219 ASP A C 1
ATOM 1709 O O . ASP A 1 219 ? -14.236 7.797 77.310 1.00 32.59 219 ASP A O 1
ATOM 1713 N N . ALA A 1 220 ? -12.666 7.666 78.956 1.00 31.50 220 ALA A N 1
ATOM 1714 C CA . ALA A 1 220 ? -11.886 6.450 78.685 1.00 31.50 220 ALA A CA 1
ATOM 1715 C C . ALA A 1 220 ? -10.561 6.560 77.879 1.00 31.50 220 ALA A C 1
ATOM 1717 O O . ALA A 1 220 ? -10.435 7.384 76.976 1.00 31.50 220 ALA A O 1
ATOM 1718 N N . PRO A 1 221 ? -9.525 5.769 78.262 1.00 42.81 221 PRO A N 1
ATOM 1719 C CA . PRO A 1 221 ? -8.148 6.251 78.385 1.00 42.81 221 PRO A CA 1
ATOM 1720 C C . PRO A 1 221 ? -7.097 5.536 77.505 1.00 42.81 221 PRO A C 1
ATOM 1722 O O . PRO A 1 221 ? -7.359 4.580 76.784 1.00 42.81 221 PRO A O 1
ATOM 1725 N N . VAL A 1 222 ? -5.872 6.059 77.617 1.00 41.81 222 VAL A N 1
ATOM 1726 C CA . VAL A 1 222 ? -4.605 5.718 76.947 1.00 41.81 222 VAL A CA 1
ATOM 1727 C C . VAL A 1 222 ? -4.057 4.332 77.333 1.00 41.81 222 VAL A C 1
ATOM 1729 O O . VAL A 1 222 ? -4.007 4.006 78.517 1.00 41.81 222 VAL A O 1
ATOM 1732 N N . ALA A 1 223 ? -3.522 3.577 76.360 1.00 31.30 223 ALA A N 1
ATOM 1733 C CA . ALA A 1 223 ? -2.643 2.422 76.595 1.00 31.30 223 ALA A CA 1
ATOM 1734 C C . ALA A 1 223 ? -1.475 2.358 75.583 1.00 31.30 223 ALA A C 1
ATOM 1736 O O . ALA A 1 223 ? -1.636 2.621 74.393 1.00 31.30 223 ALA A O 1
ATOM 1737 N N . THR A 1 224 ? -0.289 2.032 76.097 1.00 36.47 224 THR A N 1
ATOM 1738 C CA . THR A 1 224 ? 1.039 1.964 75.454 1.00 36.47 224 THR A CA 1
ATOM 1739 C C . THR A 1 224 ? 1.372 0.563 74.897 1.00 36.47 224 THR A C 1
ATOM 1741 O O . THR A 1 224 ? 0.808 -0.417 75.379 1.00 36.47 224 THR A O 1
ATOM 1744 N N . PRO A 1 225 ? 2.330 0.410 73.950 1.00 38.34 225 PRO A N 1
ATOM 1745 C CA . PRO A 1 225 ? 2.789 -0.905 73.484 1.00 38.34 225 PRO A CA 1
ATOM 1746 C C . PRO A 1 225 ? 4.168 -1.320 74.044 1.00 38.34 225 PRO A C 1
ATOM 1748 O O . PRO A 1 225 ? 5.066 -0.495 74.222 1.00 38.34 225 PRO A O 1
ATOM 1751 N N . VAL A 1 226 ? 4.354 -2.630 74.260 1.00 31.30 226 VAL A N 1
ATOM 1752 C CA . VAL A 1 226 ? 5.608 -3.290 74.682 1.00 31.30 226 VAL A CA 1
ATOM 1753 C C . VAL A 1 226 ? 6.133 -4.208 73.563 1.00 31.30 226 VAL A C 1
ATOM 1755 O O . VAL A 1 226 ? 5.368 -4.912 72.913 1.00 31.30 226 VAL A O 1
ATOM 1758 N N . ARG A 1 227 ? 7.459 -4.186 73.359 1.00 33.03 227 ARG A N 1
ATOM 1759 C CA . ARG A 1 227 ? 8.287 -4.958 72.401 1.00 33.03 227 ARG A CA 1
ATOM 1760 C C . ARG A 1 227 ? 8.626 -6.381 72.886 1.00 33.03 227 ARG A C 1
ATOM 1762 O O . ARG A 1 227 ? 8.848 -6.542 74.084 1.00 33.03 227 ARG A O 1
ATOM 1769 N N . ARG A 1 228 ? 8.880 -7.321 71.951 1.00 29.36 228 ARG A N 1
ATOM 1770 C CA . ARG A 1 228 ? 9.957 -8.356 71.997 1.00 29.36 228 ARG A CA 1
ATOM 1771 C C . ARG A 1 228 ? 10.072 -9.159 70.674 1.00 29.36 228 ARG A C 1
ATOM 1773 O O . ARG A 1 228 ? 9.071 -9.701 70.227 1.00 29.36 228 ARG A O 1
ATOM 1780 N N . ASP A 1 229 ? 11.294 -9.270 70.130 1.00 35.28 229 ASP A N 1
ATOM 1781 C CA . ASP A 1 229 ? 11.764 -10.274 69.132 1.00 35.28 229 ASP A CA 1
ATOM 1782 C C . ASP A 1 229 ? 12.414 -11.491 69.856 1.00 35.28 229 ASP A C 1
ATOM 1784 O O . ASP A 1 229 ? 12.644 -11.357 71.070 1.00 35.28 229 ASP A O 1
ATOM 1788 N N . PRO A 1 230 ? 12.726 -12.662 69.212 1.00 41.81 230 PRO A N 1
ATOM 1789 C CA . PRO A 1 230 ? 13.931 -12.865 68.352 1.00 41.81 230 PRO A CA 1
ATOM 1790 C C . PRO A 1 230 ? 13.863 -13.919 67.178 1.00 41.81 230 PRO A C 1
ATOM 1792 O O . PRO A 1 230 ? 12.943 -14.725 67.087 1.00 41.81 230 PRO A O 1
ATOM 1795 N N . HIS A 1 231 ? 14.897 -13.892 66.306 1.00 30.66 231 HIS A N 1
ATOM 1796 C CA . HIS A 1 231 ? 15.281 -14.671 65.076 1.00 30.66 231 HIS A CA 1
ATOM 1797 C C . HIS A 1 231 ? 15.810 -16.148 65.284 1.00 30.66 231 HIS A C 1
ATOM 1799 O O . HIS A 1 231 ? 15.869 -16.557 66.441 1.00 30.66 231 HIS A O 1
ATOM 1805 N N . PRO A 1 232 ? 16.463 -16.871 64.305 1.00 57.16 232 PRO A N 1
ATOM 1806 C CA . PRO A 1 232 ? 16.089 -17.476 62.983 1.00 57.16 232 PRO A CA 1
ATOM 1807 C C . PRO A 1 232 ? 16.561 -18.982 62.844 1.00 57.16 232 PRO A C 1
ATOM 1809 O O . PRO A 1 232 ? 16.982 -19.547 63.854 1.00 57.16 232 PRO A O 1
ATOM 1812 N N . PRO A 1 233 ? 16.514 -19.680 61.665 1.00 42.31 233 PRO A N 1
ATOM 1813 C CA . PRO A 1 233 ? 17.768 -20.171 60.990 1.00 42.31 233 PRO A CA 1
ATOM 1814 C C . PRO A 1 233 ? 17.693 -20.418 59.431 1.00 42.31 233 PRO A C 1
ATOM 1816 O O . PRO A 1 233 ? 16.608 -20.611 58.899 1.00 42.31 233 PRO A O 1
ATOM 1819 N N . ILE A 1 234 ? 18.741 -20.177 58.606 1.00 32.94 234 ILE A N 1
ATOM 1820 C CA . ILE A 1 234 ? 19.892 -21.000 58.078 1.00 32.94 234 ILE A CA 1
ATOM 1821 C C . ILE A 1 234 ? 19.644 -21.828 56.774 1.00 32.94 234 ILE A C 1
ATOM 1823 O O . ILE A 1 234 ? 18.714 -22.618 56.681 1.00 32.94 234 ILE A O 1
ATOM 1827 N N . VAL A 1 235 ? 20.560 -21.651 55.798 1.00 36.59 235 VAL A N 1
ATOM 1828 C CA . VAL A 1 235 ? 20.769 -22.332 54.483 1.00 36.59 235 VAL A CA 1
ATOM 1829 C C . VAL A 1 235 ? 21.777 -23.501 54.622 1.00 36.59 235 VAL A C 1
ATOM 1831 O O . VAL A 1 235 ? 22.575 -23.462 55.558 1.00 36.59 235 VAL A O 1
ATOM 1834 N N . PRO A 1 236 ? 21.829 -24.513 53.719 1.00 40.44 236 PRO A N 1
ATOM 1835 C CA . PRO A 1 236 ? 23.045 -24.690 52.886 1.00 40.44 236 PRO A CA 1
ATOM 1836 C C . PRO A 1 236 ? 22.815 -25.279 51.463 1.00 40.44 236 PRO A C 1
ATOM 1838 O O . PRO A 1 236 ? 21.716 -25.677 51.093 1.00 40.44 236 PRO A O 1
ATOM 1841 N N . ALA A 1 237 ? 23.893 -25.297 50.665 1.00 30.03 237 ALA A N 1
ATOM 1842 C CA . ALA A 1 237 ? 23.988 -25.539 49.216 1.00 30.03 237 ALA A CA 1
ATOM 1843 C C . ALA A 1 237 ? 24.476 -26.956 48.790 1.00 30.03 237 ALA A C 1
ATOM 1845 O O . ALA A 1 237 ? 25.088 -27.632 49.606 1.00 30.03 237 ALA A O 1
ATOM 1846 N N . SER A 1 238 ? 24.248 -27.302 47.497 1.00 35.81 238 SER A N 1
ATOM 1847 C CA . SER A 1 238 ? 25.027 -28.092 46.479 1.00 35.81 238 SER A CA 1
ATOM 1848 C C . SER A 1 238 ? 25.867 -29.341 46.858 1.00 35.81 238 SER A C 1
ATOM 1850 O O . SER A 1 238 ? 26.464 -29.340 47.930 1.00 35.81 238 SER A O 1
ATOM 1852 N N . PRO A 1 239 ? 26.049 -30.368 45.967 1.00 39.81 239 PRO A N 1
ATOM 1853 C CA . PRO A 1 239 ? 26.871 -30.253 44.727 1.00 39.81 239 PRO A CA 1
ATOM 1854 C C . PRO A 1 239 ? 26.564 -31.216 43.524 1.00 39.81 239 PRO A C 1
ATOM 1856 O O . PRO A 1 239 ? 25.774 -32.148 43.625 1.00 39.81 239 PRO A O 1
ATOM 1859 N N . ALA A 1 240 ? 27.235 -30.993 42.375 1.00 35.34 240 ALA A N 1
ATOM 1860 C CA . ALA A 1 240 ? 27.421 -31.912 41.209 1.00 35.34 240 ALA A CA 1
ATOM 1861 C C . ALA A 1 240 ? 28.686 -32.818 41.422 1.00 35.34 240 ALA A C 1
ATOM 1863 O O . ALA A 1 240 ? 29.304 -32.578 42.464 1.00 35.34 240 ALA A O 1
ATOM 1864 N N . PRO A 1 241 ? 29.187 -33.769 40.553 1.00 44.19 241 PRO A N 1
ATOM 1865 C CA . PRO A 1 241 ? 29.262 -33.773 39.059 1.00 44.19 241 PRO A CA 1
ATOM 1866 C C . PRO A 1 241 ? 29.270 -35.168 38.317 1.00 44.19 241 PRO A C 1
ATOM 1868 O O . PRO A 1 241 ? 29.235 -36.210 38.958 1.00 44.19 241 PRO A O 1
ATOM 1871 N N . GLN A 1 242 ? 29.386 -35.178 36.964 1.00 29.16 242 GLN A N 1
ATOM 1872 C CA . GLN A 1 242 ? 30.336 -35.969 36.106 1.00 29.16 242 GLN A CA 1
ATOM 1873 C C . GLN A 1 242 ? 29.825 -36.578 34.758 1.00 29.16 242 GLN A C 1
ATOM 1875 O O . GLN A 1 242 ? 28.881 -37.353 34.717 1.00 29.16 242 GLN A O 1
ATOM 1880 N N . ALA A 1 243 ? 30.621 -36.284 33.706 1.00 28.77 243 ALA A N 1
ATOM 1881 C CA . ALA A 1 243 ? 31.186 -37.142 32.631 1.00 28.77 243 ALA A CA 1
ATOM 1882 C C . ALA A 1 243 ? 30.405 -37.594 31.355 1.00 28.77 243 ALA A C 1
ATOM 1884 O O . ALA A 1 243 ? 29.621 -38.530 31.361 1.00 28.77 243 ALA A O 1
ATOM 1885 N N . ALA A 1 244 ? 30.791 -36.963 30.229 1.00 28.72 244 ALA A N 1
ATOM 1886 C CA . ALA A 1 244 ? 31.281 -37.466 28.920 1.00 28.72 244 ALA A CA 1
ATOM 1887 C C . ALA A 1 244 ? 30.932 -38.870 28.347 1.00 28.72 244 ALA A C 1
ATOM 1889 O O . ALA A 1 244 ? 31.224 -39.877 28.984 1.00 28.72 244 ALA A O 1
ATOM 1890 N N . ARG A 1 245 ? 30.569 -38.917 27.040 1.00 29.38 245 ARG A N 1
ATOM 1891 C CA . ARG A 1 245 ? 31.249 -39.617 25.894 1.00 29.38 245 ARG A CA 1
ATOM 1892 C C . ARG A 1 245 ? 30.320 -39.716 24.648 1.00 29.38 245 ARG A C 1
ATOM 1894 O O . ARG A 1 245 ? 29.170 -40.090 24.794 1.00 29.38 245 ARG A O 1
ATOM 1901 N N . VAL A 1 246 ? 30.734 -39.218 23.468 1.00 30.59 246 VAL A N 1
ATOM 1902 C CA . VAL A 1 246 ? 31.272 -39.938 22.268 1.00 30.59 246 VAL A CA 1
ATOM 1903 C C . VAL A 1 246 ? 30.241 -40.091 21.128 1.00 30.59 246 VAL A C 1
ATOM 1905 O O . VAL A 1 246 ? 29.207 -40.720 21.299 1.00 30.59 246 VAL A O 1
ATOM 1908 N N . ALA A 1 247 ? 30.575 -39.532 19.957 1.00 33.34 247 ALA A N 1
ATOM 1909 C CA . ALA A 1 247 ? 30.065 -39.891 18.619 1.00 33.34 247 ALA A CA 1
ATOM 1910 C C . ALA A 1 247 ? 31.018 -40.941 17.984 1.00 33.34 247 ALA A C 1
ATOM 1912 O O . ALA A 1 247 ? 32.147 -41.036 18.480 1.00 33.34 247 ALA A O 1
ATOM 1913 N N . PRO A 1 248 ? 30.658 -41.717 16.929 1.00 41.25 248 PRO A N 1
ATOM 1914 C CA . PRO A 1 248 ? 30.656 -41.158 15.561 1.00 41.25 248 PRO A CA 1
ATOM 1915 C C . PRO A 1 248 ? 29.722 -41.825 14.506 1.00 41.25 248 PRO A C 1
ATOM 1917 O O . PRO A 1 248 ? 29.182 -42.906 14.708 1.00 41.25 248 PRO A O 1
ATOM 1920 N N . ASP A 1 249 ? 29.594 -41.115 13.377 1.00 29.80 249 ASP A N 1
ATOM 1921 C CA . ASP A 1 249 ? 29.460 -41.504 11.957 1.00 29.80 249 ASP A CA 1
ATOM 1922 C C . ASP A 1 249 ? 28.660 -42.731 11.480 1.00 29.80 249 ASP A C 1
ATOM 1924 O O . ASP A 1 249 ? 28.957 -43.882 11.784 1.00 29.80 249 ASP A O 1
ATOM 1928 N N . SER A 1 250 ? 27.800 -42.481 10.483 1.00 29.83 250 SER A N 1
ATOM 1929 C CA . SER A 1 250 ? 27.805 -43.261 9.233 1.00 29.83 250 SER A CA 1
ATOM 1930 C C . SER A 1 250 ? 27.227 -42.451 8.062 1.00 29.83 250 SER A C 1
ATOM 1932 O O . SER A 1 250 ? 26.141 -41.881 8.139 1.00 29.83 250 SER A O 1
ATOM 1934 N N . ALA A 1 251 ? 28.001 -42.400 6.978 1.00 32.59 251 ALA A N 1
ATOM 1935 C CA . ALA A 1 251 ? 27.666 -41.844 5.667 1.00 32.59 251 ALA A CA 1
ATOM 1936 C C . ALA A 1 251 ? 27.597 -43.004 4.623 1.00 32.59 251 ALA A C 1
ATOM 1938 O O . ALA A 1 251 ? 27.858 -44.152 4.989 1.00 32.59 251 ALA A O 1
ATOM 1939 N N . PRO A 1 252 ? 27.216 -42.749 3.354 1.00 45.41 252 PRO A N 1
ATOM 1940 C CA . PRO A 1 252 ? 26.340 -43.604 2.535 1.00 45.41 252 PRO A CA 1
ATOM 1941 C C . PRO A 1 252 ? 27.072 -44.540 1.552 1.00 45.41 252 PRO A C 1
ATOM 1943 O O . PRO A 1 252 ? 28.200 -44.250 1.163 1.00 45.41 252 PRO A O 1
ATOM 1946 N N . VAL A 1 253 ? 26.404 -45.607 1.073 1.00 30.11 253 VAL A N 1
ATOM 1947 C CA . VAL A 1 253 ? 26.873 -46.438 -0.063 1.00 30.11 253 VAL A CA 1
ATOM 1948 C C . VAL A 1 253 ? 25.710 -47.051 -0.875 1.00 30.11 253 VAL A C 1
ATOM 1950 O O . VAL A 1 253 ? 24.955 -47.872 -0.369 1.00 30.11 253 VAL A O 1
ATOM 1953 N N . GLU A 1 254 ? 25.662 -46.717 -2.165 1.00 30.45 254 GLU A N 1
ATOM 1954 C CA . GLU A 1 254 ? 25.349 -47.574 -3.335 1.00 30.45 254 GLU A CA 1
ATOM 1955 C C . GLU A 1 254 ? 26.498 -47.326 -4.354 1.00 30.45 254 GLU A C 1
ATOM 1957 O O . GLU A 1 254 ? 27.203 -46.329 -4.153 1.00 30.45 254 GLU A O 1
ATOM 1962 N N . PRO A 1 255 ? 26.751 -48.105 -5.442 1.00 43.53 255 PRO A N 1
ATOM 1963 C CA . PRO A 1 255 ? 25.981 -49.205 -6.065 1.00 43.53 255 PRO A CA 1
ATOM 1964 C C . PRO A 1 255 ? 26.838 -50.444 -6.472 1.00 43.53 255 PRO A C 1
ATOM 1966 O O . PRO A 1 255 ? 28.057 -50.338 -6.567 1.00 43.53 255 PRO A O 1
ATOM 1969 N N . GLN A 1 256 ? 26.236 -51.591 -6.845 1.00 30.73 256 GLN A N 1
ATOM 1970 C CA . GLN A 1 256 ? 26.886 -52.580 -7.741 1.00 30.73 256 GLN A CA 1
ATOM 1971 C C . GLN A 1 256 ? 25.894 -53.329 -8.652 1.00 30.73 256 GLN A C 1
ATOM 1973 O O . GLN A 1 256 ? 24.966 -53.992 -8.195 1.00 30.73 256 GLN A O 1
ATOM 1978 N N . VAL A 1 257 ? 26.161 -53.247 -9.959 1.00 31.16 257 VAL A N 1
ATOM 1979 C CA . VAL A 1 257 ? 25.584 -54.045 -11.050 1.00 31.16 257 VAL A CA 1
ATOM 1980 C C . VAL A 1 257 ? 26.358 -55.363 -11.151 1.00 31.16 257 VAL A C 1
ATOM 1982 O O . VAL A 1 257 ? 27.581 -55.346 -11.266 1.00 31.16 257 VAL A O 1
ATOM 1985 N N . ILE A 1 258 ? 25.658 -56.501 -11.156 1.00 31.42 258 ILE A N 1
ATOM 1986 C CA . ILE A 1 258 ? 26.237 -57.823 -11.437 1.00 31.42 258 ILE A CA 1
ATOM 1987 C C . ILE A 1 258 ? 25.677 -58.315 -12.774 1.00 31.42 258 ILE A C 1
ATOM 1989 O O . ILE A 1 258 ? 24.520 -58.718 -12.860 1.00 31.42 258 ILE A O 1
ATOM 1993 N N . VAL A 1 259 ? 26.519 -58.319 -13.809 1.00 33.94 259 VAL A N 1
ATOM 1994 C CA . VAL A 1 259 ? 26.332 -59.131 -15.020 1.00 33.94 259 VAL A CA 1
ATOM 1995 C C . VAL A 1 259 ? 27.156 -60.404 -14.826 1.00 33.94 259 VAL A C 1
ATOM 1997 O O . VAL A 1 259 ? 28.366 -60.326 -14.627 1.00 33.94 259 VAL A O 1
ATOM 2000 N N . LYS A 1 260 ? 26.511 -61.575 -14.855 1.00 31.53 260 LYS A N 1
ATOM 2001 C CA . LYS A 1 260 ? 27.179 -62.884 -14.888 1.00 31.53 260 LYS A CA 1
ATOM 2002 C C . LYS A 1 260 ? 26.837 -63.606 -16.188 1.00 31.53 260 LYS A C 1
ATOM 2004 O O . LYS A 1 260 ? 25.680 -63.931 -16.433 1.00 31.53 260 LYS A O 1
ATOM 2009 N N . GLU A 1 261 ? 27.877 -63.867 -16.975 1.00 36.94 261 GLU A N 1
ATOM 2010 C CA . GLU A 1 261 ? 27.943 -64.929 -17.980 1.00 36.94 261 GLU A CA 1
ATOM 2011 C C . GLU A 1 261 ? 27.632 -66.292 -17.351 1.00 36.94 261 GLU A C 1
ATOM 2013 O O . GLU A 1 261 ? 28.222 -66.612 -16.320 1.00 36.94 261 GLU A O 1
ATOM 2018 N N . VAL A 1 262 ? 26.828 -67.132 -18.016 1.00 27.81 262 VAL A N 1
ATOM 2019 C CA . VAL A 1 262 ? 26.981 -68.599 -17.995 1.00 27.81 262 VAL A CA 1
ATOM 2020 C C . VAL A 1 262 ? 26.462 -69.181 -19.323 1.00 27.81 262 VAL A C 1
ATOM 2022 O O . VAL A 1 262 ? 25.470 -68.709 -19.870 1.00 27.81 262 VAL A O 1
ATOM 2025 N N . VAL A 1 263 ? 27.115 -70.267 -19.752 1.00 29.27 263 VAL A N 1
ATOM 2026 C CA . VAL A 1 263 ? 26.690 -71.331 -20.691 1.00 29.27 263 VAL A CA 1
ATOM 2027 C C . VAL A 1 263 ? 27.441 -71.370 -22.035 1.00 29.27 263 VAL A C 1
ATOM 2029 O O . VAL A 1 263 ? 26.884 -71.290 -23.122 1.00 29.27 263 VAL A O 1
ATOM 2032 N N . LYS A 1 264 ? 28.747 -71.655 -21.936 1.00 36.50 264 LYS A N 1
ATOM 2033 C CA . LYS A 1 264 ? 29.326 -72.818 -22.634 1.00 36.50 264 LYS A CA 1
ATOM 2034 C C . LYS A 1 264 ? 28.945 -74.056 -21.814 1.00 36.50 264 LYS A C 1
ATOM 2036 O O . LYS A 1 264 ? 29.302 -74.041 -20.645 1.00 36.50 264 LYS A O 1
ATOM 2041 N N . TYR A 1 265 ? 28.233 -75.041 -22.377 1.00 34.38 265 TYR A N 1
ATOM 2042 C CA . TYR A 1 265 ? 28.167 -76.477 -21.986 1.00 34.38 265 TYR A CA 1
ATOM 2043 C C . TYR A 1 265 ? 26.837 -77.131 -22.434 1.00 34.38 265 TYR A C 1
ATOM 2045 O O . TYR A 1 265 ? 26.018 -77.448 -21.584 1.00 34.38 265 TYR A O 1
ATOM 2053 N N . VAL A 1 266 ? 26.601 -77.370 -23.736 1.00 33.19 266 VAL A N 1
ATOM 2054 C CA . VAL A 1 266 ? 25.582 -78.368 -24.179 1.00 33.19 266 VAL A CA 1
ATOM 2055 C C . VAL A 1 266 ? 25.949 -79.090 -25.500 1.00 33.19 266 VAL A C 1
ATOM 2057 O O . VAL A 1 266 ? 25.079 -79.626 -26.160 1.00 33.19 266 VAL A O 1
ATOM 2060 N N . ASP A 1 267 ? 27.228 -79.191 -25.885 1.00 31.25 267 ASP A N 1
ATOM 2061 C CA . ASP A 1 267 ? 27.634 -79.996 -27.069 1.00 31.25 267 ASP A CA 1
ATOM 2062 C C . ASP A 1 267 ? 28.355 -81.306 -26.707 1.00 31.25 267 ASP A C 1
ATOM 2064 O O . ASP A 1 267 ? 29.110 -81.883 -27.488 1.00 31.25 267 ASP A O 1
ATOM 2068 N N . ARG A 1 268 ? 28.120 -81.833 -25.504 1.00 34.50 268 ARG A N 1
ATOM 2069 C CA . ARG A 1 268 ? 28.481 -83.217 -25.183 1.00 34.50 268 ARG A CA 1
ATOM 2070 C C . ARG A 1 268 ? 27.319 -83.894 -24.490 1.00 34.50 268 ARG A C 1
ATOM 2072 O O . ARG A 1 268 ? 26.831 -83.383 -23.491 1.00 34.50 268 ARG A O 1
ATOM 2079 N N . ILE A 1 269 ? 27.022 -85.096 -24.981 1.00 37.47 269 ILE A N 1
ATOM 2080 C CA . ILE A 1 269 ? 26.038 -86.079 -24.510 1.00 37.47 269 ILE A CA 1
ATOM 2081 C C . ILE A 1 269 ? 24.712 -86.026 -25.287 1.00 37.47 269 ILE A C 1
ATOM 2083 O O . ILE A 1 269 ? 23.683 -85.693 -24.721 1.00 37.47 269 ILE A O 1
ATOM 2087 N N . VAL A 1 270 ? 24.740 -86.449 -26.559 1.00 34.12 270 VAL A N 1
ATOM 2088 C CA . VAL A 1 270 ? 23.768 -87.422 -27.106 1.00 34.12 270 VAL A CA 1
ATOM 2089 C C . VAL A 1 270 ? 24.480 -88.294 -28.154 1.00 34.12 270 VAL A C 1
ATOM 2091 O O . VAL A 1 270 ? 24.310 -88.134 -29.352 1.00 34.12 270 VAL A O 1
ATOM 2094 N N . GLU A 1 271 ? 25.296 -89.234 -27.684 1.00 36.38 271 GLU A N 1
ATOM 2095 C CA . GLU A 1 271 ? 25.522 -90.508 -28.375 1.00 36.38 271 GLU A CA 1
ATOM 2096 C C . GLU A 1 271 ? 25.524 -91.592 -27.298 1.00 36.38 271 GLU A C 1
ATOM 2098 O O . GLU A 1 271 ? 26.546 -91.855 -26.663 1.00 36.38 271 GLU A O 1
ATOM 2103 N N . ARG A 1 272 ? 24.349 -92.167 -27.026 1.00 32.50 272 ARG A N 1
ATOM 2104 C CA . ARG A 1 272 ? 24.205 -93.579 -26.652 1.00 32.50 272 ARG A CA 1
ATOM 2105 C C . ARG A 1 272 ? 22.735 -93.967 -26.580 1.00 32.50 272 ARG A C 1
ATOM 2107 O O . ARG A 1 272 ? 21.955 -93.410 -25.816 1.00 32.50 272 ARG A O 1
ATOM 2114 N N . GLU A 1 273 ? 22.409 -94.925 -27.429 1.00 33.38 273 GLU A N 1
ATOM 2115 C CA . GLU A 1 273 ? 21.144 -95.635 -27.523 1.00 33.38 273 GLU A CA 1
ATOM 2116 C C . GLU A 1 273 ? 20.906 -96.583 -26.323 1.00 33.38 273 GLU A C 1
ATOM 2118 O O . GLU A 1 273 ? 21.850 -96.971 -25.630 1.00 33.38 273 GLU A O 1
ATOM 2123 N N . VAL A 1 274 ? 19.65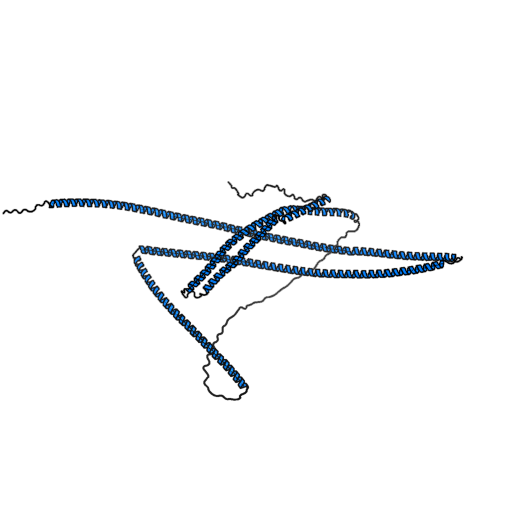3 -97.071 -26.247 1.00 32.84 274 VAL A N 1
ATOM 2124 C CA . VAL A 1 274 ? 19.174 -98.340 -25.635 1.00 32.84 274 VAL A CA 1
ATOM 2125 C C . VAL A 1 274 ? 18.819 -98.289 -24.126 1.00 32.84 274 VAL A C 1
ATOM 2127 O O . VAL A 1 274 ? 19.559 -97.698 -23.347 1.00 32.84 274 VAL A O 1
ATOM 2130 N N . PRO A 1 275 ? 17.792 -99.024 -23.633 1.00 38.53 275 PRO A N 1
ATOM 2131 C CA . PRO A 1 275 ? 16.414 -99.220 -24.101 1.00 38.53 275 PRO A CA 1
ATOM 2132 C C . PRO A 1 275 ? 15.367 -98.936 -22.991 1.00 38.53 275 PRO A C 1
ATOM 2134 O O . PRO A 1 275 ? 15.664 -98.807 -21.807 1.00 38.53 275 PRO A O 1
ATOM 2137 N N . VAL A 1 276 ? 14.098 -98.922 -23.394 1.00 39.16 276 VAL A N 1
ATOM 2138 C CA . VAL A 1 276 ? 12.915 -98.932 -22.524 1.00 39.16 276 VAL A CA 1
ATOM 2139 C C . VAL A 1 276 ? 12.791 -100.282 -21.810 1.00 39.16 276 VAL A C 1
ATOM 2141 O O . VAL A 1 276 ? 12.553 -101.292 -22.469 1.00 39.16 276 VAL A O 1
ATOM 2144 N N . GLU A 1 277 ? 12.829 -100.289 -20.476 1.00 34.09 277 GLU A N 1
ATOM 2145 C CA . GLU A 1 277 ? 12.165 -101.327 -19.681 1.00 34.09 277 GLU A CA 1
ATOM 2146 C C . GLU A 1 277 ? 10.902 -100.756 -19.034 1.00 34.09 277 GLU A C 1
ATOM 2148 O O . GLU A 1 277 ? 10.911 -99.793 -18.267 1.00 34.09 277 GLU A O 1
ATOM 2153 N N . ARG A 1 278 ? 9.780 -101.361 -19.430 1.00 40.41 278 ARG A N 1
ATOM 2154 C CA . ARG A 1 278 ? 8.453 -101.185 -18.851 1.00 40.41 278 ARG A CA 1
ATOM 2155 C C . ARG A 1 278 ? 8.418 -101.842 -17.480 1.00 40.41 278 ARG A C 1
ATOM 2157 O O . ARG A 1 278 ? 8.698 -103.033 -17.400 1.00 40.41 278 ARG A O 1
ATOM 2164 N N . SER A 1 279 ? 7.846 -101.159 -16.493 1.00 35.59 279 SER A N 1
ATOM 2165 C CA . SER A 1 279 ? 7.007 -101.852 -15.513 1.00 35.59 279 SER A CA 1
ATOM 2166 C C . SER A 1 279 ? 6.124 -100.898 -14.704 1.00 35.59 279 SER A C 1
ATOM 2168 O O . SER A 1 279 ? 6.604 -99.948 -14.097 1.00 35.59 279 SER A O 1
ATOM 2170 N N . VAL A 1 280 ? 4.842 -101.276 -14.671 1.00 43.69 280 VAL A N 1
ATOM 2171 C CA . VAL A 1 280 ? 3.752 -100.877 -13.763 1.00 43.69 280 VAL A CA 1
ATOM 2172 C C . VAL A 1 280 ? 3.080 -99.525 -14.041 1.00 43.69 280 VAL A C 1
ATOM 2174 O O . VAL A 1 280 ? 3.427 -98.487 -13.488 1.00 43.69 280 VAL A O 1
ATOM 2177 N N . GLU A 1 281 ? 2.035 -99.575 -14.872 1.00 44.62 281 GLU A N 1
ATOM 2178 C CA . GLU A 1 281 ? 1.019 -98.525 -14.998 1.00 44.62 281 GLU A CA 1
ATOM 2179 C C . GLU A 1 281 ? 0.193 -98.464 -13.705 1.00 44.62 281 GLU A C 1
ATOM 2181 O O . GLU A 1 281 ? -0.723 -99.251 -13.477 1.00 44.62 281 GLU A O 1
ATOM 2186 N N . SER A 1 282 ? 0.572 -97.532 -12.831 1.00 48.00 282 SER A N 1
ATOM 2187 C CA . SER A 1 282 ? -0.260 -97.035 -11.733 1.00 48.00 282 SER A CA 1
ATOM 2188 C C . SER A 1 282 ? -1.099 -95.863 -12.248 1.00 48.00 282 SER A C 1
ATOM 2190 O O . SER A 1 282 ? -0.600 -95.057 -13.033 1.00 48.00 282 SER A O 1
ATOM 2192 N N . ALA A 1 283 ? -2.347 -95.717 -11.797 1.00 59.12 283 ALA A N 1
ATOM 2193 C CA . ALA A 1 283 ? -3.213 -94.592 -12.171 1.00 59.12 283 ALA A CA 1
ATOM 2194 C C . ALA A 1 283 ? -2.586 -93.211 -11.862 1.00 59.12 283 ALA A C 1
ATOM 2196 O O . ALA A 1 283 ? -2.884 -92.237 -12.553 1.00 59.12 283 ALA A O 1
ATOM 2197 N N . ASP A 1 284 ? -1.654 -93.140 -10.903 1.00 57.78 284 ASP A N 1
ATOM 2198 C CA . ASP A 1 284 ? -0.864 -91.932 -10.622 1.00 57.78 284 ASP A CA 1
ATOM 2199 C C . ASP A 1 284 ? 0.137 -91.609 -11.744 1.00 57.78 284 ASP A C 1
ATOM 2201 O O . ASP A 1 284 ? 0.331 -90.442 -12.086 1.00 57.78 284 ASP A O 1
ATOM 2205 N N . SER A 1 285 ? 0.696 -92.631 -12.404 1.00 59.66 285 SER A N 1
ATOM 2206 C CA . SER A 1 285 ? 1.629 -92.449 -13.524 1.00 59.66 285 SER A CA 1
ATOM 2207 C C . SER A 1 285 ? 0.955 -91.834 -14.754 1.00 59.66 285 SER A C 1
ATOM 2209 O O . SER A 1 285 ? 1.582 -91.063 -15.474 1.00 59.66 285 SER A O 1
ATOM 2211 N N . ASP A 1 286 ? -0.339 -92.085 -14.973 1.00 65.38 286 ASP A N 1
ATOM 2212 C CA . ASP A 1 286 ? -1.090 -91.469 -16.072 1.00 65.38 286 ASP A CA 1
ATOM 2213 C C . ASP A 1 286 ? -1.477 -90.013 -15.779 1.00 65.38 286 ASP A C 1
ATOM 2215 O O . ASP A 1 286 ? -1.518 -89.187 -16.697 1.00 65.38 286 ASP A O 1
ATOM 2219 N N . VAL A 1 287 ? -1.715 -89.659 -14.511 1.00 71.56 287 VAL A N 1
ATOM 2220 C CA . VAL A 1 287 ? -1.926 -88.261 -14.098 1.00 71.56 287 VAL A CA 1
ATOM 2221 C C . VAL A 1 287 ? -0.625 -87.469 -14.217 1.00 71.56 287 VAL A C 1
ATOM 2223 O O . VAL A 1 287 ? -0.638 -86.356 -14.748 1.00 71.56 287 VAL A O 1
ATOM 2226 N N . GLU A 1 288 ? 0.502 -88.045 -13.798 1.00 73.81 288 GLU A N 1
ATOM 2227 C CA . GLU A 1 288 ? 1.826 -87.443 -13.971 1.00 73.81 288 GLU A CA 1
ATOM 2228 C C . GLU A 1 288 ? 2.214 -87.318 -15.447 1.00 73.81 288 GLU A C 1
ATOM 2230 O O . GLU A 1 288 ? 2.667 -86.253 -15.858 1.00 73.81 288 GLU A O 1
ATOM 2235 N N . ARG A 1 289 ? 1.942 -88.330 -16.283 1.00 73.06 289 ARG A N 1
ATOM 2236 C CA . ARG A 1 289 ? 2.141 -88.243 -17.743 1.00 73.06 289 ARG A CA 1
ATOM 2237 C C . ARG A 1 289 ? 1.298 -87.139 -18.375 1.00 73.06 289 ARG A C 1
ATOM 2239 O O . ARG A 1 289 ? 1.796 -86.440 -19.253 1.00 73.06 289 ARG A O 1
ATOM 2246 N N . ARG A 1 290 ? 0.044 -86.946 -17.945 1.00 75.19 290 ARG A N 1
ATOM 2247 C CA . ARG A 1 290 ? -0.813 -85.850 -18.442 1.00 75.19 290 ARG A CA 1
ATOM 2248 C C . ARG A 1 290 ? -0.309 -84.482 -17.996 1.00 75.19 290 ARG A C 1
ATOM 2250 O O . ARG A 1 290 ? -0.234 -83.584 -18.827 1.00 75.19 290 ARG A O 1
ATOM 2257 N N . ARG A 1 291 ? 0.099 -84.332 -16.730 1.00 78.56 291 ARG A N 1
ATOM 2258 C CA . ARG A 1 291 ? 0.719 -83.090 -16.233 1.00 78.56 291 ARG A CA 1
ATOM 2259 C C . ARG A 1 291 ? 2.016 -82.777 -16.972 1.00 78.56 291 ARG A C 1
ATOM 2261 O O . ARG A 1 291 ? 2.178 -81.658 -17.437 1.00 78.56 291 ARG A O 1
ATOM 2268 N N . LEU A 1 292 ? 2.879 -83.774 -17.164 1.00 83.00 292 LEU A N 1
ATOM 2269 C CA . LEU A 1 292 ? 4.113 -83.635 -17.932 1.00 83.00 292 LEU A CA 1
ATOM 2270 C C . LEU A 1 292 ? 3.821 -83.281 -19.396 1.00 83.00 292 LEU A C 1
ATOM 2272 O O . LEU A 1 292 ? 4.490 -82.422 -19.954 1.00 83.00 292 LEU A O 1
ATOM 2276 N N . ALA A 1 293 ? 2.803 -83.883 -20.015 1.00 79.50 293 ALA A N 1
ATOM 2277 C CA . ALA A 1 293 ? 2.389 -83.544 -21.375 1.00 79.50 293 ALA A CA 1
ATOM 2278 C C . ALA A 1 293 ? 1.850 -82.108 -21.479 1.00 79.50 293 ALA A C 1
ATOM 2280 O O . ALA A 1 293 ? 2.167 -81.407 -22.439 1.00 79.50 293 ALA A O 1
ATOM 2281 N N . ASP A 1 294 ? 1.074 -81.643 -20.500 1.00 79.88 294 ASP A N 1
ATOM 2282 C CA . ASP A 1 294 ? 0.576 -80.266 -20.462 1.00 79.88 294 ASP A CA 1
ATOM 2283 C C . ASP A 1 294 ? 1.691 -79.257 -20.164 1.00 79.88 294 ASP A C 1
ATOM 2285 O O . ASP A 1 294 ? 1.716 -78.171 -20.746 1.00 79.88 294 ASP A O 1
ATOM 2289 N N . ASP A 1 295 ? 2.663 -79.617 -19.329 1.00 83.12 295 ASP A N 1
ATOM 2290 C CA . ASP A 1 295 ? 3.844 -78.795 -19.077 1.00 83.12 295 ASP A CA 1
ATOM 2291 C C . ASP A 1 295 ? 4.773 -78.759 -20.294 1.00 83.12 295 ASP A C 1
ATOM 2293 O O . ASP A 1 295 ? 5.238 -77.682 -20.661 1.00 83.12 295 ASP A O 1
ATOM 2297 N N . LEU A 1 296 ? 4.942 -79.872 -21.013 1.00 83.19 296 LEU A N 1
ATOM 2298 C CA . LEU A 1 296 ? 5.638 -79.908 -22.301 1.00 83.19 296 LEU A CA 1
ATOM 2299 C C . LEU A 1 296 ? 4.915 -79.068 -23.355 1.00 83.19 296 LEU A C 1
ATOM 2301 O O . LEU A 1 296 ? 5.571 -78.324 -24.081 1.00 83.19 296 LEU A O 1
ATOM 2305 N N . ARG A 1 297 ? 3.577 -79.096 -23.419 1.00 82.88 297 ARG A N 1
ATOM 2306 C CA . ARG A 1 297 ? 2.802 -78.198 -24.296 1.00 82.88 297 ARG A CA 1
ATOM 2307 C C . ARG A 1 297 ? 3.014 -76.735 -23.923 1.00 82.88 297 ARG A C 1
ATOM 2309 O O . ARG A 1 297 ? 3.217 -75.913 -24.810 1.00 82.88 297 ARG A O 1
ATOM 2316 N N . ARG A 1 298 ? 3.021 -76.405 -22.627 1.00 82.44 298 ARG A N 1
ATOM 2317 C CA . ARG A 1 298 ? 3.290 -75.043 -22.139 1.00 82.44 298 ARG A CA 1
ATOM 2318 C C . ARG A 1 298 ? 4.715 -74.584 -22.428 1.00 82.44 298 ARG A C 1
ATOM 2320 O O . ARG A 1 298 ? 4.910 -73.414 -22.739 1.00 82.44 298 ARG A O 1
ATOM 2327 N N . VAL A 1 299 ? 5.704 -75.467 -22.316 1.00 82.38 299 VAL A N 1
ATOM 2328 C CA . VAL A 1 299 ? 7.096 -75.168 -22.677 1.00 82.38 299 VAL A CA 1
ATOM 2329 C C . VAL A 1 299 ? 7.222 -75.003 -24.188 1.00 82.38 299 VAL A C 1
ATOM 2331 O O . VAL A 1 299 ? 7.796 -74.020 -24.627 1.00 82.38 299 VAL A O 1
ATOM 2334 N N . THR A 1 300 ? 6.594 -75.870 -24.982 1.00 86.00 300 THR A N 1
ATOM 2335 C CA . THR A 1 300 ? 6.598 -75.776 -26.452 1.00 86.00 300 THR A CA 1
ATOM 2336 C C . THR A 1 300 ? 5.940 -74.481 -26.931 1.00 86.00 300 THR A C 1
ATOM 2338 O O . THR A 1 300 ? 6.491 -73.796 -27.785 1.00 86.00 300 THR A O 1
ATOM 2341 N N . ALA A 1 301 ? 4.806 -74.092 -26.338 1.00 83.06 301 ALA A N 1
ATOM 2342 C CA . ALA A 1 301 ? 4.154 -72.817 -26.627 1.00 83.06 301 ALA A CA 1
ATOM 2343 C C . ALA A 1 301 ? 5.026 -71.615 -26.226 1.00 83.06 301 ALA A C 1
ATOM 2345 O O . ALA A 1 301 ? 5.059 -70.620 -26.943 1.00 83.06 301 ALA A O 1
ATOM 2346 N N . ARG A 1 302 ? 5.767 -71.710 -25.112 1.00 85.12 302 ARG A N 1
ATOM 2347 C CA . ARG A 1 302 ? 6.731 -70.676 -24.706 1.00 85.12 302 ARG A CA 1
ATOM 2348 C C . ARG A 1 302 ? 7.948 -70.607 -25.627 1.00 85.12 302 ARG A C 1
ATOM 2350 O O . ARG A 1 302 ? 8.387 -69.508 -25.925 1.00 85.12 302 ARG A O 1
ATOM 2357 N N . CYS A 1 303 ? 8.466 -71.737 -26.100 1.00 83.81 303 CYS A N 1
ATOM 2358 C CA . CYS A 1 303 ? 9.540 -71.762 -27.092 1.00 83.81 303 CYS A CA 1
ATOM 2359 C C . CYS A 1 303 ? 9.083 -71.144 -28.417 1.00 83.81 303 CYS A C 1
ATOM 2361 O O . CYS A 1 303 ? 9.789 -70.296 -28.941 1.00 83.81 303 CYS A O 1
ATOM 2363 N N . ALA A 1 304 ? 7.879 -71.476 -28.895 1.00 84.94 304 ALA A N 1
ATOM 2364 C CA . ALA A 1 304 ? 7.313 -70.866 -30.098 1.00 84.94 304 ALA A CA 1
ATOM 2365 C C . ALA A 1 304 ? 7.131 -69.345 -29.946 1.00 84.94 304 ALA A C 1
ATOM 2367 O O . ALA A 1 304 ? 7.522 -68.593 -30.830 1.00 84.94 304 ALA A O 1
ATOM 2368 N N . ALA A 1 305 ? 6.627 -68.883 -28.795 1.00 84.25 305 ALA A N 1
ATOM 2369 C CA . ALA A 1 305 ? 6.513 -67.453 -28.511 1.00 84.25 305 ALA A CA 1
ATOM 2370 C C . ALA A 1 305 ? 7.884 -66.750 -28.472 1.00 84.25 305 ALA A C 1
ATOM 2372 O O . ALA A 1 305 ? 8.031 -65.664 -29.021 1.00 84.25 305 ALA A O 1
ATOM 2373 N N . LEU A 1 306 ? 8.904 -67.377 -27.877 1.00 85.00 306 LEU A N 1
ATOM 2374 C CA . LEU A 1 306 ? 10.271 -66.845 -27.871 1.00 85.00 306 LEU A CA 1
ATOM 2375 C C . LEU A 1 306 ? 10.909 -66.842 -29.268 1.00 85.00 306 LEU A C 1
ATOM 2377 O O . LEU A 1 306 ? 11.691 -65.944 -29.577 1.00 85.00 306 LEU A O 1
ATOM 2381 N N . ASP A 1 307 ? 10.588 -67.819 -30.116 1.00 87.88 307 ASP A N 1
ATOM 2382 C CA . ASP A 1 307 ? 11.039 -67.859 -31.508 1.00 87.88 307 ASP A CA 1
ATOM 2383 C C . ASP A 1 307 ? 10.391 -66.744 -32.340 1.00 87.88 307 ASP A C 1
ATOM 2385 O O . ASP A 1 307 ? 11.093 -66.092 -33.120 1.00 87.88 307 ASP A O 1
ATOM 2389 N N . ASP A 1 308 ? 9.102 -66.468 -32.123 1.00 88.50 308 ASP A N 1
ATOM 2390 C CA . ASP A 1 308 ? 8.393 -65.333 -32.723 1.00 88.50 308 ASP A CA 1
ATOM 2391 C C . ASP A 1 308 ? 8.996 -63.998 -32.249 1.00 88.50 308 ASP A C 1
ATOM 2393 O O . ASP A 1 308 ? 9.341 -63.147 -33.071 1.00 88.50 308 ASP A O 1
ATOM 2397 N N . GLU A 1 309 ? 9.255 -63.845 -30.945 1.00 85.94 309 GLU A N 1
ATOM 2398 C CA . GLU A 1 309 ? 9.942 -62.671 -30.386 1.00 85.94 309 GLU A CA 1
ATOM 2399 C C . GLU A 1 309 ? 11.358 -62.502 -30.969 1.00 85.94 309 GLU A C 1
ATOM 2401 O O . GLU A 1 309 ? 11.776 -61.392 -31.316 1.00 85.94 309 GLU A O 1
ATOM 2406 N N . CYS A 1 310 ? 12.103 -63.597 -31.152 1.00 84.19 310 CYS A N 1
ATOM 2407 C CA . CYS A 1 310 ? 13.411 -63.576 -31.806 1.00 84.19 310 CYS A CA 1
ATOM 2408 C C . CYS A 1 310 ? 13.308 -63.216 -33.295 1.00 84.19 310 CYS A C 1
ATOM 2410 O O . CYS A 1 310 ? 14.189 -62.532 -33.830 1.00 84.19 310 CYS A O 1
ATOM 2412 N N . ALA A 1 311 ? 12.271 -63.680 -33.993 1.00 85.25 311 ALA A N 1
ATOM 2413 C CA . ALA A 1 311 ? 12.020 -63.342 -35.388 1.00 85.25 311 ALA A CA 1
ATOM 2414 C C . ALA A 1 311 ? 11.687 -61.851 -35.541 1.00 85.25 311 ALA A C 1
ATOM 2416 O O . ALA A 1 311 ? 12.255 -61.188 -36.417 1.00 85.25 311 ALA A O 1
ATOM 2417 N N . ASP A 1 312 ? 10.871 -61.307 -34.641 1.00 86.62 312 ASP A N 1
ATOM 2418 C CA . ASP A 1 312 ? 10.524 -59.890 -34.592 1.00 86.62 312 ASP A CA 1
ATOM 2419 C C . ASP A 1 312 ? 11.728 -59.013 -34.245 1.00 86.62 312 ASP A C 1
ATOM 2421 O O . ASP A 1 312 ? 11.974 -58.012 -34.926 1.00 86.62 312 ASP A O 1
ATOM 2425 N N . ALA A 1 313 ? 12.551 -59.419 -33.272 1.00 84.19 313 ALA A N 1
ATOM 2426 C CA . ALA A 1 313 ? 13.798 -58.733 -32.939 1.00 84.19 313 ALA A CA 1
ATOM 2427 C C . ALA A 1 313 ? 14.771 -58.720 -34.130 1.00 84.19 313 ALA A C 1
ATOM 2429 O O . ALA A 1 313 ? 15.346 -57.683 -34.470 1.00 84.19 313 ALA A O 1
ATOM 2430 N N . ARG A 1 314 ? 14.916 -59.846 -34.844 1.00 89.06 314 ARG A N 1
ATOM 2431 C CA . ARG A 1 314 ? 15.728 -59.912 -36.073 1.00 89.06 314 ARG A CA 1
ATOM 2432 C C . ARG A 1 314 ? 15.148 -59.037 -37.182 1.00 89.06 314 ARG A C 1
ATOM 2434 O O . ARG A 1 314 ? 15.911 -58.388 -37.896 1.00 89.06 314 ARG A O 1
ATOM 2441 N N . ALA A 1 315 ? 13.827 -58.994 -37.345 1.00 86.69 315 ALA A N 1
ATOM 2442 C CA . ALA A 1 315 ? 13.177 -58.131 -38.326 1.00 86.69 315 ALA A CA 1
ATOM 2443 C C . ALA A 1 315 ? 13.368 -56.644 -37.985 1.00 86.69 315 ALA A C 1
ATOM 2445 O O . ALA A 1 315 ? 13.657 -55.849 -38.880 1.00 86.69 315 ALA A O 1
ATOM 2446 N N . ALA A 1 316 ? 13.273 -56.268 -36.708 1.00 84.19 316 ALA A N 1
ATOM 2447 C CA . ALA A 1 316 ? 13.574 -54.923 -36.225 1.00 84.19 316 ALA A CA 1
ATOM 2448 C C . ALA A 1 316 ? 15.035 -54.545 -36.504 1.00 84.19 316 ALA A C 1
ATOM 2450 O O . ALA A 1 316 ? 15.280 -53.533 -37.160 1.00 84.19 316 ALA A O 1
ATOM 2451 N N . HIS A 1 317 ? 15.988 -55.416 -36.159 1.00 85.50 317 HIS A N 1
ATOM 2452 C CA . HIS A 1 317 ? 17.401 -55.204 -36.472 1.00 85.50 317 HIS A CA 1
ATOM 2453 C C . HIS A 1 317 ? 17.669 -55.054 -37.973 1.00 85.50 317 HIS A C 1
ATOM 2455 O O . HIS A 1 317 ? 18.465 -54.203 -38.357 1.00 85.50 317 HIS A O 1
ATOM 2461 N N . ARG A 1 318 ? 16.991 -55.815 -38.845 1.00 88.50 318 ARG A N 1
ATOM 2462 C CA . ARG A 1 318 ? 17.116 -55.634 -40.304 1.00 88.50 318 ARG A CA 1
ATOM 2463 C C . ARG A 1 318 ? 16.582 -54.281 -40.766 1.00 88.50 318 ARG A C 1
ATOM 2465 O O . ARG A 1 318 ? 17.208 -53.651 -41.612 1.00 88.50 318 ARG A O 1
ATOM 2472 N N . ARG A 1 319 ? 15.448 -53.822 -40.222 1.00 89.06 319 ARG A N 1
ATOM 2473 C CA . ARG A 1 319 ? 14.900 -52.491 -40.540 1.00 89.06 319 ARG A CA 1
ATOM 2474 C C . ARG A 1 319 ? 15.851 -51.389 -40.088 1.00 89.06 319 ARG A C 1
ATOM 2476 O O . ARG A 1 319 ? 16.065 -50.441 -40.834 1.00 89.06 319 ARG A O 1
ATOM 2483 N N . ASP A 1 320 ? 16.439 -51.518 -38.905 1.00 85.50 320 ASP A N 1
ATOM 2484 C CA . ASP A 1 320 ? 17.373 -50.519 -38.389 1.00 85.50 320 ASP A CA 1
ATOM 2485 C C . ASP A 1 320 ? 18.713 -50.550 -39.133 1.00 85.50 320 ASP A C 1
ATOM 2487 O O . ASP A 1 320 ? 19.237 -49.493 -39.471 1.00 85.50 320 ASP A O 1
ATOM 2491 N N . ALA A 1 321 ? 19.210 -51.729 -39.514 1.00 85.00 321 ALA A N 1
ATOM 2492 C CA . ALA A 1 321 ? 20.371 -51.860 -40.392 1.00 85.00 321 ALA A CA 1
ATOM 2493 C C . ALA A 1 321 ? 20.124 -51.233 -41.777 1.00 85.00 321 ALA A C 1
ATOM 2495 O O . ALA A 1 321 ? 21.002 -50.553 -42.300 1.00 85.00 321 ALA A O 1
ATOM 2496 N N . ALA A 1 322 ? 18.926 -51.399 -42.348 1.00 88.62 322 ALA A N 1
ATOM 2497 C CA . ALA A 1 322 ? 18.553 -50.763 -43.611 1.00 88.62 322 ALA A CA 1
ATOM 2498 C C . ALA A 1 322 ? 18.479 -49.231 -43.488 1.00 88.62 322 ALA A C 1
ATOM 2500 O O . ALA A 1 322 ? 19.016 -48.529 -44.341 1.00 88.62 322 ALA A O 1
ATOM 2501 N N . LYS A 1 323 ? 17.899 -48.704 -42.399 1.00 87.81 323 LYS A N 1
ATOM 2502 C CA . LYS A 1 323 ? 17.898 -47.255 -42.119 1.00 87.81 323 LYS A CA 1
ATOM 2503 C C . LYS A 1 323 ? 19.314 -46.706 -41.954 1.00 87.81 323 LYS A C 1
ATOM 2505 O O . LYS A 1 323 ? 19.603 -45.623 -42.449 1.00 87.81 323 LYS A O 1
ATOM 2510 N N . LEU A 1 324 ? 20.193 -47.432 -41.261 1.00 84.38 324 LEU A N 1
ATOM 2511 C CA . LEU A 1 324 ? 21.594 -47.037 -41.102 1.00 84.38 324 LEU A CA 1
ATOM 2512 C C . LEU A 1 324 ? 22.334 -47.055 -42.445 1.00 84.38 324 LEU A C 1
ATOM 2514 O O . LEU A 1 324 ? 23.103 -46.140 -42.718 1.00 84.38 324 LEU A O 1
ATOM 2518 N N . ALA A 1 325 ? 22.076 -48.043 -43.304 1.00 88.06 325 ALA A N 1
ATOM 2519 C CA . ALA A 1 325 ? 22.644 -48.086 -44.650 1.00 88.06 325 ALA A CA 1
ATOM 2520 C C . ALA A 1 325 ? 22.177 -46.895 -45.505 1.00 88.06 325 ALA A C 1
ATOM 2522 O O . ALA A 1 325 ? 23.009 -46.223 -46.106 1.00 88.06 325 ALA A O 1
ATOM 2523 N N . GLU A 1 326 ? 20.881 -46.570 -45.481 1.00 90.12 326 GLU A N 1
ATOM 2524 C CA . GLU A 1 326 ? 20.324 -45.402 -46.176 1.00 90.12 326 GLU A CA 1
ATOM 2525 C C . GLU A 1 326 ? 20.909 -44.084 -45.638 1.00 90.12 326 GLU A C 1
ATOM 2527 O O . GLU A 1 326 ? 21.251 -43.185 -46.406 1.00 90.12 326 GLU A O 1
ATOM 2532 N N . GLN A 1 327 ? 21.112 -43.980 -44.320 1.00 88.31 327 GLN A N 1
ATOM 2533 C CA . GLN A 1 327 ? 21.798 -42.839 -43.711 1.00 88.31 327 GLN A CA 1
ATOM 2534 C C . GLN A 1 327 ? 23.250 -42.731 -44.186 1.00 88.31 327 GLN A C 1
ATOM 2536 O O . GLN A 1 327 ? 23.679 -41.641 -44.559 1.00 88.31 327 GLN A O 1
ATOM 2541 N N . ILE A 1 328 ? 23.995 -43.837 -44.231 1.00 87.62 328 ILE A N 1
ATOM 2542 C CA . ILE A 1 328 ? 25.373 -43.856 -44.738 1.00 87.62 328 ILE A CA 1
ATOM 2543 C C . ILE A 1 328 ? 25.418 -43.442 -46.215 1.00 87.62 328 ILE A C 1
ATOM 2545 O O . ILE A 1 328 ? 26.278 -42.646 -46.586 1.00 87.62 328 ILE A O 1
ATOM 2549 N N . GLU A 1 329 ? 24.494 -43.928 -47.046 1.00 90.44 329 GLU A N 1
ATOM 2550 C CA . GLU A 1 329 ? 24.376 -43.538 -48.458 1.00 90.44 329 GLU A CA 1
ATOM 2551 C C . GLU A 1 329 ? 24.091 -42.033 -48.586 1.00 90.44 329 GLU A C 1
ATOM 2553 O O . GLU A 1 329 ? 24.792 -41.322 -49.301 1.00 90.44 329 GLU A O 1
ATOM 2558 N N . SER A 1 330 ? 23.148 -41.508 -47.794 1.00 87.62 330 SER A N 1
ATOM 2559 C CA . SER A 1 330 ? 22.815 -40.078 -47.788 1.00 87.62 330 SER A CA 1
ATOM 2560 C C . SER A 1 330 ? 23.984 -39.189 -47.344 1.00 87.62 330 SER A C 1
ATOM 2562 O O . SER A 1 330 ? 24.174 -38.098 -47.883 1.00 87.62 330 SER A O 1
ATOM 2564 N N . LEU A 1 331 ? 24.798 -39.663 -46.394 1.00 86.38 331 LEU A N 1
ATOM 2565 C CA . LEU A 1 331 ? 26.002 -38.971 -45.941 1.00 86.38 331 LEU A CA 1
ATOM 2566 C C . LEU A 1 331 ? 27.106 -39.021 -46.999 1.00 86.38 331 LEU A C 1
ATOM 2568 O O . LEU A 1 331 ? 27.812 -38.032 -47.175 1.00 86.38 331 LEU A O 1
ATOM 2572 N N . ARG A 1 332 ? 27.243 -40.129 -47.738 1.00 90.12 332 ARG A N 1
ATOM 2573 C CA . ARG A 1 332 ? 28.175 -40.227 -48.873 1.00 90.12 332 ARG A CA 1
ATOM 2574 C C . ARG A 1 332 ? 27.769 -39.301 -50.015 1.00 90.12 332 ARG A C 1
ATOM 2576 O O . ARG A 1 332 ? 28.625 -38.607 -50.555 1.00 90.12 332 ARG A O 1
ATOM 2583 N N . ASP A 1 333 ? 26.479 -39.223 -50.327 1.00 87.69 333 ASP A N 1
ATOM 2584 C CA . ASP A 1 333 ? 25.951 -38.283 -51.315 1.00 87.69 333 ASP A CA 1
ATOM 2585 C C . ASP A 1 333 ? 26.174 -36.833 -50.881 1.00 87.69 333 ASP A C 1
ATOM 2587 O O . ASP A 1 333 ? 26.620 -36.012 -51.684 1.00 87.69 333 ASP A O 1
ATOM 2591 N N . ALA A 1 334 ? 25.914 -36.511 -49.610 1.00 81.56 334 ALA A N 1
ATOM 2592 C CA . ALA A 1 334 ? 26.188 -35.190 -49.054 1.00 81.56 334 ALA A CA 1
ATOM 2593 C C . ALA A 1 334 ? 27.681 -34.848 -49.142 1.00 81.56 334 ALA A C 1
ATOM 2595 O O . ALA A 1 334 ? 28.021 -33.786 -49.660 1.00 81.56 334 ALA A O 1
ATOM 2596 N N . LEU A 1 335 ? 28.560 -35.775 -48.751 1.00 86.38 335 LEU A N 1
ATOM 2597 C CA . LEU A 1 335 ? 30.008 -35.609 -48.846 1.00 86.38 335 LEU A CA 1
ATOM 2598 C C . LEU A 1 335 ? 30.467 -35.435 -50.299 1.00 86.38 335 LEU A C 1
ATOM 2600 O O . LEU A 1 335 ? 31.329 -34.607 -50.571 1.00 86.38 335 LEU A O 1
ATOM 2604 N N . SER A 1 336 ? 29.874 -36.155 -51.257 1.00 85.19 336 SER A N 1
ATOM 2605 C CA . SER A 1 336 ? 30.196 -35.993 -52.680 1.00 85.19 336 SER A CA 1
ATOM 2606 C C . SER A 1 336 ? 29.809 -34.601 -53.194 1.00 85.19 336 SER A C 1
ATOM 2608 O O . SER A 1 336 ? 30.610 -33.942 -53.857 1.00 85.19 336 SER A O 1
ATOM 2610 N N . ARG A 1 337 ? 28.628 -34.091 -52.817 1.00 82.88 337 ARG A N 1
ATOM 2611 C CA . ARG A 1 337 ? 28.175 -32.737 -53.173 1.00 82.88 337 ARG A CA 1
ATOM 2612 C C . ARG A 1 337 ? 29.024 -31.668 -52.505 1.00 82.88 337 ARG A C 1
ATOM 2614 O O . ARG A 1 337 ? 29.347 -30.668 -53.139 1.00 82.88 337 ARG A O 1
ATOM 2621 N N . GLU A 1 338 ? 29.398 -31.889 -51.251 1.00 81.25 338 GLU A N 1
ATOM 2622 C CA . GLU A 1 338 ? 30.274 -30.993 -50.512 1.00 81.25 338 GLU A CA 1
ATOM 2623 C C . GLU A 1 338 ? 31.667 -30.973 -51.147 1.00 81.25 338 GLU A C 1
ATOM 2625 O O . GLU A 1 338 ? 32.149 -29.894 -51.465 1.00 81.25 338 GLU A O 1
ATOM 2630 N N . SER A 1 339 ? 32.240 -32.129 -51.494 1.00 80.94 339 SER A N 1
ATOM 2631 C CA . SER A 1 339 ? 33.525 -32.221 -52.203 1.00 80.94 339 SER A CA 1
ATOM 2632 C C . SER A 1 339 ? 33.500 -31.564 -53.592 1.00 80.94 339 SER A C 1
ATOM 2634 O O . SER A 1 339 ? 34.454 -30.908 -54.009 1.00 80.94 339 SER A O 1
ATOM 2636 N N . ALA A 1 340 ? 32.373 -31.653 -54.306 1.00 82.69 340 ALA A N 1
ATOM 2637 C CA . ALA A 1 340 ? 32.183 -30.918 -55.549 1.00 82.69 340 ALA A CA 1
ATOM 2638 C C . ALA A 1 340 ? 32.113 -29.405 -55.282 1.00 82.69 340 ALA A C 1
ATOM 2640 O O . ALA A 1 340 ? 32.732 -28.620 -55.999 1.00 82.69 340 ALA A O 1
ATOM 2641 N N . SER A 1 341 ? 31.422 -28.978 -54.221 1.00 75.94 341 SER A N 1
ATOM 2642 C CA . SER A 1 341 ? 31.360 -27.567 -53.837 1.00 75.94 341 SER A CA 1
ATOM 2643 C C . SER A 1 341 ? 32.719 -27.016 -53.392 1.00 75.94 341 SER A C 1
ATOM 2645 O O . SER A 1 341 ? 33.068 -25.904 -53.788 1.00 75.94 341 SER A O 1
ATOM 2647 N N . THR A 1 342 ? 33.524 -27.799 -52.665 1.00 78.81 342 THR A N 1
ATOM 2648 C CA . THR A 1 342 ? 34.883 -27.416 -52.272 1.00 78.81 342 THR A CA 1
ATOM 2649 C C . THR A 1 342 ? 35.783 -27.331 -53.492 1.00 78.81 342 THR A C 1
ATOM 2651 O O . THR A 1 342 ? 36.482 -26.337 -53.618 1.00 78.81 342 THR A O 1
ATOM 2654 N N . SER A 1 343 ? 35.682 -28.253 -54.456 1.00 79.12 343 SER A N 1
ATOM 2655 C CA . SER A 1 343 ? 36.448 -28.156 -55.710 1.00 79.12 343 SER A CA 1
ATOM 2656 C C . SER A 1 343 ? 36.106 -26.891 -56.516 1.00 79.12 343 SER A C 1
ATOM 2658 O O . SER A 1 343 ? 36.986 -26.231 -57.066 1.00 79.12 343 SER A O 1
ATOM 2660 N N . VAL A 1 344 ? 34.831 -26.474 -56.530 1.00 80.81 344 VAL A N 1
ATOM 2661 C CA . VAL A 1 344 ? 34.409 -25.218 -57.172 1.00 80.81 344 VAL A CA 1
ATOM 2662 C C . VAL A 1 344 ? 34.939 -24.003 -56.407 1.00 80.81 344 VAL A C 1
ATOM 2664 O O . VAL A 1 344 ? 35.304 -22.999 -57.022 1.00 80.81 344 VAL A O 1
ATOM 2667 N N . LEU A 1 345 ? 34.973 -24.063 -55.074 1.00 79.12 345 LEU A N 1
ATOM 2668 C CA . LEU A 1 345 ? 35.541 -23.005 -54.240 1.00 79.12 345 LEU A CA 1
ATOM 2669 C C . LEU A 1 345 ? 37.063 -22.923 -54.377 1.00 79.12 345 LEU A C 1
ATOM 2671 O O . LEU A 1 345 ? 37.583 -21.816 -54.446 1.00 79.12 345 LEU A O 1
ATOM 2675 N N . GLU A 1 346 ? 37.760 -24.050 -54.491 1.00 81.38 346 GLU A N 1
ATOM 2676 C CA . GLU A 1 346 ? 39.198 -24.125 -54.754 1.00 81.38 346 GLU A CA 1
ATOM 2677 C C . GLU A 1 346 ? 39.533 -23.536 -56.125 1.00 81.38 346 GLU A C 1
ATOM 2679 O O . GLU A 1 346 ? 40.365 -22.636 -56.205 1.00 81.38 346 GLU A O 1
ATOM 2684 N N . ALA A 1 347 ? 38.802 -23.913 -57.178 1.00 81.50 347 ALA A N 1
ATOM 2685 C CA . ALA A 1 347 ? 38.971 -23.325 -58.508 1.00 81.50 347 ALA A CA 1
ATOM 2686 C C . ALA A 1 347 ? 38.680 -21.811 -58.518 1.00 81.50 347 ALA A C 1
ATOM 2688 O O . ALA A 1 347 ? 39.368 -21.026 -59.176 1.00 81.50 347 ALA A O 1
ATOM 2689 N N . LYS A 1 348 ? 37.672 -21.356 -57.758 1.00 77.88 348 LYS A N 1
ATOM 2690 C CA . LYS A 1 348 ? 37.422 -19.919 -57.565 1.00 77.88 348 LYS A CA 1
ATOM 2691 C C . LYS A 1 348 ? 38.548 -19.253 -56.781 1.00 77.88 348 LYS A C 1
ATOM 2693 O O . LYS A 1 348 ? 38.932 -18.147 -57.143 1.00 77.88 348 LYS A O 1
ATOM 2698 N N . ALA A 1 349 ? 39.079 -19.888 -55.741 1.00 80.62 349 ALA A N 1
ATOM 2699 C CA . ALA A 1 349 ? 40.194 -19.371 -54.957 1.00 80.62 349 ALA A CA 1
ATOM 2700 C C . ALA A 1 349 ? 41.461 -19.248 -55.810 1.00 80.62 349 ALA A C 1
ATOM 2702 O O . ALA A 1 349 ? 42.138 -18.231 -55.733 1.00 80.62 349 ALA A O 1
ATOM 2703 N N . GLU A 1 350 ? 41.748 -20.217 -56.678 1.00 79.31 350 GLU A N 1
ATOM 2704 C CA . GLU A 1 350 ? 42.835 -20.137 -57.660 1.00 79.31 350 GLU A CA 1
ATOM 2705 C C . GLU A 1 350 ? 42.617 -19.007 -58.664 1.00 79.31 350 GLU A C 1
ATOM 2707 O O . GLU A 1 350 ? 43.541 -18.247 -58.935 1.00 79.31 350 GLU A O 1
ATOM 2712 N N . LYS A 1 351 ? 41.383 -18.813 -59.143 1.00 82.06 351 LYS A N 1
ATOM 2713 C CA . LYS A 1 351 ? 41.042 -17.668 -59.997 1.00 82.06 351 LYS A CA 1
ATOM 2714 C C . LYS A 1 351 ? 41.247 -16.329 -59.277 1.00 82.06 351 LYS A C 1
ATOM 2716 O O . LYS A 1 351 ? 41.758 -15.389 -59.877 1.00 82.06 351 LYS A O 1
ATOM 2721 N N . TRP A 1 352 ? 40.868 -16.231 -58.001 1.00 78.44 352 TRP A N 1
ATOM 2722 C CA . TRP A 1 352 ? 41.110 -15.041 -57.179 1.00 78.44 352 TRP A CA 1
ATOM 2723 C C . TRP A 1 352 ? 42.595 -14.822 -56.899 1.00 78.44 352 TRP A C 1
ATOM 2725 O O . TRP A 1 352 ? 43.035 -13.680 -56.949 1.00 78.44 352 TRP A O 1
ATOM 2735 N N . ARG A 1 353 ? 43.376 -15.885 -56.670 1.00 81.94 353 ARG A N 1
ATOM 2736 C CA . ARG A 1 353 ? 44.839 -15.801 -56.549 1.00 81.94 353 ARG A CA 1
ATOM 2737 C C . ARG A 1 353 ? 45.473 -15.323 -57.849 1.00 81.94 353 ARG A C 1
ATOM 2739 O O . ARG A 1 353 ? 46.253 -14.391 -57.801 1.00 81.94 353 ARG A O 1
ATOM 2746 N N . ALA A 1 354 ? 45.069 -15.860 -58.998 1.00 76.81 354 ALA A N 1
ATOM 2747 C CA . ALA A 1 354 ? 45.564 -15.416 -60.300 1.00 76.81 354 ALA A CA 1
ATOM 2748 C C . ALA A 1 354 ? 45.205 -13.948 -60.596 1.00 76.81 354 ALA A C 1
ATOM 2750 O O . ALA A 1 354 ? 46.035 -13.206 -61.109 1.00 76.81 354 ALA A O 1
ATOM 2751 N N . MET A 1 355 ? 43.992 -13.504 -60.238 1.00 71.50 355 MET A N 1
ATOM 2752 C CA . MET A 1 355 ? 43.620 -12.085 -60.325 1.00 71.50 355 MET A CA 1
ATOM 2753 C C . MET A 1 355 ? 44.423 -11.223 -59.346 1.00 71.50 355 MET A C 1
ATOM 2755 O O . MET A 1 355 ? 44.845 -10.132 -59.709 1.00 71.50 355 MET A O 1
ATOM 2759 N N . TYR A 1 356 ? 44.654 -11.703 -58.124 1.00 77.81 356 TYR A N 1
ATOM 2760 C CA . TYR A 1 356 ? 45.481 -11.014 -57.139 1.00 77.81 356 TYR A CA 1
ATOM 2761 C C . TYR A 1 356 ? 46.935 -10.907 -57.596 1.00 77.81 356 TYR A C 1
ATOM 2763 O O . TYR A 1 356 ? 47.510 -9.838 -57.467 1.00 77.81 356 TYR A O 1
ATOM 2771 N N . ASP A 1 357 ? 47.517 -11.967 -58.156 1.00 78.06 357 ASP A N 1
ATOM 2772 C CA . ASP A 1 357 ? 48.880 -11.965 -58.682 1.00 78.06 357 ASP A CA 1
ATOM 2773 C C . ASP A 1 357 ? 48.994 -11.035 -59.899 1.00 78.06 357 ASP A C 1
ATOM 2775 O O . ASP A 1 357 ? 49.921 -10.239 -59.943 1.00 78.06 357 ASP A O 1
ATOM 2779 N N . ALA A 1 358 ? 48.007 -11.016 -60.805 1.00 73.94 358 ALA A N 1
ATOM 2780 C CA . ALA A 1 358 ? 47.963 -10.053 -61.912 1.00 73.94 358 ALA A CA 1
ATOM 2781 C C . ALA A 1 358 ? 47.881 -8.595 -61.420 1.00 73.94 358 ALA A C 1
ATOM 2783 O O . ALA A 1 358 ? 48.658 -7.751 -61.853 1.00 73.94 358 ALA A O 1
ATOM 2784 N N . VAL A 1 359 ? 47.000 -8.304 -60.455 1.00 70.06 359 VAL A N 1
ATOM 2785 C CA . VAL A 1 359 ? 46.888 -6.968 -59.841 1.00 70.06 359 VAL A CA 1
ATOM 2786 C C . VAL A 1 359 ? 48.139 -6.615 -59.037 1.00 70.06 359 VAL A C 1
ATOM 2788 O O . VAL A 1 359 ? 48.537 -5.457 -59.005 1.00 70.06 359 VAL A O 1
ATOM 2791 N N . ARG A 1 360 ? 48.783 -7.587 -58.385 1.00 68.75 360 ARG A N 1
ATOM 2792 C CA . ARG A 1 360 ? 50.035 -7.391 -57.647 1.00 68.75 360 ARG A CA 1
ATOM 2793 C C . ARG A 1 360 ? 51.189 -7.096 -58.597 1.00 68.75 360 ARG A C 1
ATOM 2795 O O . ARG A 1 360 ? 52.012 -6.246 -58.269 1.00 68.75 360 ARG A O 1
ATOM 2802 N N . ASP A 1 361 ? 51.251 -7.773 -59.737 1.00 68.44 361 ASP A N 1
ATOM 2803 C CA . ASP A 1 361 ? 52.280 -7.576 -60.753 1.00 68.44 361 ASP A CA 1
ATOM 2804 C C . ASP A 1 361 ? 52.076 -6.226 -61.475 1.00 68.44 361 ASP A C 1
ATOM 2806 O O . ASP A 1 361 ? 53.048 -5.486 -61.640 1.00 68.44 361 ASP A O 1
ATOM 2810 N N . ASP A 1 362 ? 50.831 -5.812 -61.747 1.00 62.69 362 ASP A N 1
ATOM 2811 C CA . ASP A 1 362 ? 50.494 -4.463 -62.239 1.00 62.69 362 ASP A CA 1
ATOM 2812 C C . ASP A 1 362 ? 50.804 -3.374 -61.191 1.00 62.69 362 ASP A C 1
ATOM 2814 O O . ASP A 1 362 ? 51.495 -2.393 -61.474 1.00 62.69 362 ASP A O 1
ATOM 2818 N N . ALA A 1 363 ? 50.411 -3.580 -59.929 1.00 58.31 363 ALA A N 1
ATOM 2819 C CA . ALA A 1 363 ? 50.731 -2.679 -58.818 1.00 58.31 363 ALA A CA 1
ATOM 2820 C C . ALA A 1 363 ? 52.225 -2.678 -58.450 1.00 58.31 363 ALA A C 1
ATOM 2822 O O . ALA A 1 363 ? 52.700 -1.794 -57.736 1.00 58.31 363 ALA A O 1
ATOM 2823 N N . SER A 1 364 ? 53.007 -3.661 -58.906 1.00 61.62 364 SER A N 1
ATOM 2824 C CA . SER A 1 364 ? 54.458 -3.652 -58.721 1.00 61.62 364 SER A CA 1
ATOM 2825 C C . SER A 1 364 ? 55.158 -2.646 -59.645 1.00 61.62 364 SER A C 1
ATOM 2827 O O . SER A 1 364 ? 56.250 -2.174 -59.311 1.00 61.62 364 SER A O 1
ATOM 2829 N N . ASN A 1 365 ? 54.497 -2.268 -60.741 1.00 60.28 365 ASN A N 1
ATOM 2830 C CA . ASN A 1 365 ? 55.002 -1.326 -61.732 1.00 60.28 365 ASN A CA 1
ATOM 2831 C C . ASN A 1 365 ? 54.448 0.098 -61.543 1.00 60.28 365 ASN A C 1
ATOM 2833 O O . ASN A 1 365 ? 55.110 1.043 -61.966 1.00 60.28 365 ASN A O 1
ATOM 2837 N N . ASP A 1 366 ? 53.316 0.265 -60.845 1.00 66.19 366 ASP A N 1
ATOM 2838 C CA . ASP A 1 366 ? 52.681 1.568 -60.599 1.00 66.19 366 ASP A CA 1
ATOM 2839 C C . ASP A 1 366 ? 52.772 2.024 -59.129 1.00 66.19 366 ASP A C 1
ATOM 2841 O O . ASP A 1 366 ? 52.230 1.407 -58.207 1.00 66.19 366 ASP A O 1
ATOM 2845 N N . SER A 1 367 ? 53.439 3.156 -58.887 1.00 66.81 367 SER A N 1
ATOM 2846 C CA . SER A 1 367 ? 53.614 3.742 -57.546 1.00 66.81 367 SER A CA 1
ATOM 2847 C C . SER A 1 367 ? 52.295 4.199 -56.912 1.00 66.81 367 SER A C 1
ATOM 2849 O O . SER A 1 367 ? 52.149 4.149 -55.689 1.00 66.81 367 SER A O 1
ATOM 2851 N N . GLN A 1 368 ? 51.321 4.587 -57.735 1.00 72.88 368 GLN A N 1
ATOM 2852 C CA . GLN A 1 368 ? 49.998 5.017 -57.293 1.00 72.88 368 GLN A CA 1
ATOM 2853 C C . GLN A 1 368 ? 49.160 3.846 -56.757 1.00 72.88 368 GLN A C 1
ATOM 2855 O O . GLN A 1 368 ? 48.559 3.959 -55.690 1.00 72.88 368 GLN A O 1
ATOM 2860 N N . ALA A 1 369 ? 49.212 2.682 -57.411 1.00 70.75 369 ALA A N 1
ATOM 2861 C CA . ALA A 1 369 ? 48.511 1.480 -56.959 1.00 70.75 369 ALA A CA 1
ATOM 2862 C C . ALA A 1 369 ? 49.035 0.968 -55.603 1.00 70.75 369 ALA A C 1
ATOM 2864 O O . ALA A 1 369 ? 48.268 0.459 -54.784 1.00 70.75 369 ALA A O 1
ATOM 2865 N N . ARG A 1 370 ? 50.335 1.148 -55.315 1.00 71.50 370 ARG A N 1
ATOM 2866 C CA . ARG A 1 370 ? 50.912 0.847 -53.991 1.00 71.50 370 ARG A CA 1
ATOM 2867 C C . ARG A 1 370 ? 50.404 1.795 -52.911 1.00 71.50 370 ARG A C 1
ATOM 2869 O O . ARG A 1 370 ? 50.025 1.330 -51.841 1.00 71.50 370 ARG A O 1
ATOM 2876 N N . ALA A 1 371 ? 50.355 3.094 -53.203 1.00 76.88 371 ALA A N 1
ATOM 2877 C CA . ALA A 1 371 ? 49.828 4.086 -52.270 1.00 76.88 371 ALA A CA 1
ATOM 2878 C C . ALA A 1 371 ? 48.343 3.834 -51.952 1.00 76.88 371 ALA A C 1
ATOM 2880 O O . ALA A 1 371 ? 47.939 3.913 -50.793 1.00 76.88 371 ALA A O 1
ATOM 2881 N N . GLU A 1 372 ? 47.543 3.455 -52.952 1.00 80.75 372 GLU A N 1
ATOM 2882 C CA . GLU A 1 372 ? 46.135 3.086 -52.771 1.00 80.75 372 GLU A CA 1
ATOM 2883 C C . GLU A 1 372 ? 45.975 1.778 -51.975 1.00 80.75 372 GLU A C 1
ATOM 2885 O O . GLU A 1 372 ? 45.153 1.708 -51.058 1.00 80.75 372 GLU A O 1
ATOM 2890 N N . ALA A 1 373 ? 46.797 0.758 -52.242 1.00 80.06 373 ALA A N 1
ATOM 2891 C CA . ALA A 1 373 ? 46.790 -0.489 -51.476 1.00 80.06 373 ALA A CA 1
ATOM 2892 C C . ALA A 1 373 ? 47.197 -0.281 -50.006 1.00 80.06 373 ALA A C 1
ATOM 2894 O O . ALA A 1 373 ? 46.587 -0.870 -49.109 1.00 80.06 373 ALA A O 1
ATOM 2895 N N . ASP A 1 374 ? 48.189 0.569 -49.736 1.00 82.25 374 ASP A N 1
ATOM 2896 C CA . ASP A 1 374 ? 48.599 0.910 -48.373 1.00 82.25 374 ASP A CA 1
ATOM 2897 C C . ASP A 1 374 ? 47.552 1.782 -47.663 1.00 82.25 374 ASP A C 1
ATOM 2899 O O . ASP A 1 374 ? 47.272 1.555 -46.485 1.00 82.25 374 ASP A O 1
ATOM 2903 N N . ALA A 1 375 ? 46.875 2.690 -48.374 1.00 84.69 375 ALA A N 1
ATOM 2904 C CA . ALA A 1 375 ? 45.734 3.435 -47.838 1.00 84.69 375 ALA A CA 1
ATOM 2905 C C . ALA A 1 375 ? 44.565 2.508 -47.456 1.00 84.69 375 ALA A C 1
ATOM 2907 O O . ALA A 1 375 ? 43.966 2.672 -46.390 1.00 84.69 375 ALA A O 1
ATOM 2908 N N . LEU A 1 376 ? 44.271 1.489 -48.272 1.00 85.06 376 LEU A N 1
ATOM 2909 C CA . LEU A 1 376 ? 43.262 0.476 -47.950 1.00 85.06 376 LEU A CA 1
ATOM 2910 C C . LEU A 1 376 ? 43.679 -0.392 -46.756 1.00 85.06 376 LEU A C 1
ATOM 2912 O O . LEU A 1 376 ? 42.853 -0.649 -45.884 1.00 85.06 376 LEU A O 1
ATOM 2916 N N . ARG A 1 377 ? 44.953 -0.794 -46.652 1.00 88.56 377 ARG A N 1
ATOM 2917 C CA . ARG A 1 377 ? 45.469 -1.519 -45.473 1.00 88.56 377 ARG A CA 1
ATOM 2918 C C . ARG A 1 377 ? 45.342 -0.692 -44.195 1.00 88.56 377 ARG A C 1
ATOM 2920 O O . ARG A 1 377 ? 44.866 -1.215 -43.190 1.00 88.56 377 ARG A O 1
ATOM 2927 N N . MET A 1 378 ? 45.703 0.590 -44.245 1.00 87.00 378 MET A N 1
ATOM 2928 C CA . MET A 1 378 ? 45.541 1.525 -43.125 1.00 87.00 378 MET A CA 1
ATOM 2929 C C . MET A 1 378 ? 44.064 1.710 -42.755 1.00 87.00 378 MET A C 1
ATOM 2931 O O . MET A 1 378 ? 43.712 1.702 -41.578 1.00 87.00 378 MET A O 1
ATOM 2935 N N . SER A 1 379 ? 43.172 1.815 -43.746 1.00 86.31 379 SER A N 1
ATOM 2936 C CA . SER A 1 379 ? 41.725 1.903 -43.517 1.00 86.31 379 SER A CA 1
ATOM 2937 C C . SER A 1 379 ? 41.163 0.644 -42.851 1.00 86.31 379 SER A C 1
ATOM 2939 O O . SER A 1 379 ? 40.392 0.760 -41.896 1.00 86.31 379 SER A O 1
ATOM 2941 N N . VAL A 1 380 ? 41.580 -0.546 -43.296 1.00 90.31 380 VAL A N 1
ATOM 2942 C CA . VAL A 1 380 ? 41.189 -1.825 -42.684 1.00 90.31 380 VAL A CA 1
ATOM 2943 C C . VAL A 1 380 ? 41.713 -1.921 -41.253 1.00 90.31 380 VAL A C 1
ATOM 2945 O O . VAL A 1 380 ? 40.939 -2.239 -40.356 1.00 90.31 380 VAL A O 1
ATOM 2948 N N . GLN A 1 381 ? 42.975 -1.560 -41.003 1.00 92.00 381 GLN A N 1
ATOM 2949 C CA . GLN A 1 381 ? 43.531 -1.521 -39.645 1.00 92.00 381 GLN A CA 1
ATOM 2950 C C . GLN A 1 381 ? 42.754 -0.561 -38.735 1.00 92.00 381 GLN A C 1
ATOM 2952 O O . GLN A 1 381 ? 42.395 -0.926 -37.619 1.00 92.00 381 GLN A O 1
ATOM 2957 N N . HIS A 1 382 ? 42.403 0.635 -39.217 1.00 89.00 382 HIS A N 1
ATOM 2958 C CA . HIS A 1 382 ? 41.578 1.572 -38.453 1.00 89.00 382 HIS A CA 1
ATOM 2959 C C . HIS A 1 382 ? 40.163 1.048 -38.182 1.00 89.00 382 HIS A C 1
ATOM 2961 O O . HIS A 1 382 ? 39.616 1.307 -37.106 1.00 89.00 382 HIS A O 1
ATOM 2967 N N . ALA A 1 383 ? 39.565 0.315 -39.125 1.00 87.81 383 ALA A N 1
ATOM 2968 C CA . ALA A 1 383 ? 38.271 -0.331 -38.933 1.00 87.81 383 ALA A CA 1
ATOM 2969 C C . ALA A 1 383 ? 38.356 -1.464 -37.896 1.00 87.81 383 ALA A C 1
ATOM 2971 O O . ALA A 1 383 ? 37.514 -1.535 -37.002 1.00 87.81 383 ALA A O 1
ATOM 2972 N N . GLU A 1 384 ? 39.401 -2.292 -37.947 1.00 90.81 384 GLU A N 1
ATOM 2973 C CA . GLU A 1 384 ? 39.662 -3.334 -36.948 1.00 90.81 384 GLU A CA 1
ATOM 2974 C C . GLU A 1 384 ? 39.925 -2.745 -35.557 1.00 90.81 384 GLU A C 1
ATOM 2976 O O . GLU A 1 384 ? 39.371 -3.227 -34.571 1.00 90.81 384 GLU A O 1
ATOM 2981 N N . ASP A 1 385 ? 40.710 -1.673 -35.451 1.00 91.00 385 ASP A N 1
ATOM 2982 C CA . ASP A 1 385 ? 40.983 -0.994 -34.180 1.00 91.00 385 ASP A CA 1
ATOM 2983 C C . ASP A 1 385 ? 39.752 -0.275 -33.620 1.00 91.00 385 ASP A C 1
ATOM 2985 O O . ASP A 1 385 ? 39.595 -0.146 -32.402 1.00 91.00 385 ASP A O 1
ATOM 2989 N N . ARG A 1 386 ? 38.851 0.202 -34.486 1.00 89.81 386 ARG A N 1
ATOM 2990 C CA . ARG A 1 386 ? 37.532 0.689 -34.067 1.00 89.81 386 ARG A CA 1
ATOM 2991 C C . ARG A 1 386 ? 36.696 -0.464 -33.515 1.00 89.81 386 ARG A C 1
ATOM 2993 O O . ARG A 1 386 ? 36.202 -0.357 -32.397 1.00 89.81 386 ARG A O 1
ATOM 3000 N N . HIS A 1 387 ? 36.635 -1.583 -34.233 1.00 89.25 387 HIS A N 1
ATOM 3001 C CA . HIS A 1 387 ? 35.878 -2.757 -33.811 1.00 89.25 387 HIS A CA 1
ATOM 3002 C C . HIS A 1 387 ? 36.403 -3.358 -32.494 1.00 89.25 387 HIS A C 1
ATOM 3004 O O . HIS A 1 387 ? 35.621 -3.699 -31.609 1.00 89.25 387 HIS A O 1
ATOM 3010 N N . ARG A 1 388 ? 37.729 -3.415 -32.294 1.00 92.94 388 ARG A N 1
ATOM 3011 C CA . ARG A 1 388 ? 38.345 -3.834 -31.019 1.00 92.94 388 ARG A CA 1
ATOM 3012 C C . ARG A 1 388 ? 37.955 -2.916 -29.861 1.00 92.94 388 ARG A C 1
ATOM 3014 O O . ARG A 1 388 ? 37.688 -3.408 -28.766 1.00 92.94 388 ARG A O 1
ATOM 3021 N N . ARG A 1 389 ? 37.917 -1.597 -30.084 1.00 91.56 389 ARG A N 1
ATOM 3022 C CA . ARG A 1 389 ? 37.482 -0.623 -29.068 1.00 91.56 389 ARG A CA 1
ATOM 3023 C C . ARG A 1 389 ? 36.003 -0.778 -28.732 1.00 91.56 389 ARG A C 1
ATOM 3025 O O . ARG A 1 389 ? 35.665 -0.788 -27.555 1.00 91.56 389 ARG A O 1
ATOM 3032 N N . GLU A 1 390 ? 35.151 -0.956 -29.736 1.00 92.88 390 GLU A N 1
ATOM 3033 C CA . GLU A 1 390 ? 33.719 -1.220 -29.547 1.00 92.88 390 GLU A CA 1
ATOM 3034 C C . GLU A 1 390 ? 33.485 -2.513 -28.756 1.00 92.88 390 GLU A C 1
ATOM 3036 O O . GLU A 1 390 ? 32.718 -2.510 -27.798 1.00 92.88 390 GLU A O 1
ATOM 3041 N N . LEU A 1 391 ? 34.203 -3.596 -29.072 1.00 90.88 391 LEU A N 1
ATOM 3042 C CA . LEU A 1 391 ? 34.138 -4.843 -28.304 1.00 90.88 391 LEU A CA 1
ATOM 3043 C C . LEU A 1 391 ? 34.619 -4.672 -26.857 1.00 90.88 391 LEU A C 1
ATOM 3045 O O . LEU A 1 391 ? 34.010 -5.231 -25.945 1.00 90.88 391 LEU A O 1
ATOM 3049 N N . MET A 1 392 ? 35.682 -3.894 -26.623 1.00 91.75 392 MET A N 1
ATOM 3050 C CA . MET A 1 392 ? 36.133 -3.579 -25.263 1.00 91.75 392 MET A CA 1
ATOM 3051 C C . MET A 1 392 ? 35.086 -2.776 -24.483 1.00 91.75 392 MET A C 1
ATOM 3053 O O . MET A 1 392 ? 34.821 -3.111 -23.331 1.00 91.75 392 MET A O 1
ATOM 3057 N N . LEU A 1 393 ? 34.474 -1.761 -25.100 1.00 92.56 393 LEU A N 1
ATOM 3058 C CA . LEU A 1 393 ? 33.412 -0.956 -24.486 1.00 92.56 393 LEU A CA 1
ATOM 3059 C C . LEU A 1 393 ? 32.175 -1.801 -24.171 1.00 92.56 393 LEU A C 1
ATOM 3061 O O . LEU A 1 393 ? 31.688 -1.776 -23.047 1.00 92.56 393 LEU A O 1
ATOM 3065 N N . LEU A 1 394 ? 31.726 -2.638 -25.106 1.00 89.94 394 LEU A N 1
ATOM 3066 C CA . LEU A 1 394 ? 30.619 -3.564 -24.861 1.00 89.94 394 LEU A CA 1
ATOM 3067 C C . LEU A 1 394 ? 30.945 -4.554 -23.732 1.00 89.94 394 LEU A C 1
ATOM 3069 O O . LEU A 1 394 ? 30.083 -4.871 -22.912 1.00 89.94 394 LEU A O 1
ATOM 3073 N N . GLY A 1 395 ? 32.195 -5.018 -23.645 1.00 91.56 395 GLY A N 1
ATOM 3074 C CA . GLY A 1 395 ? 32.660 -5.869 -22.551 1.00 91.56 395 GLY A CA 1
ATOM 3075 C C . GLY A 1 395 ? 32.607 -5.176 -21.185 1.00 91.56 395 GLY A C 1
ATOM 3076 O O . GLY A 1 395 ? 32.153 -5.778 -20.207 1.00 91.56 395 GLY A O 1
ATOM 3077 N N . THR A 1 396 ? 33.027 -3.909 -21.099 1.00 90.75 396 THR A N 1
ATOM 3078 C CA . THR A 1 396 ? 32.981 -3.140 -19.844 1.00 90.75 396 THR A CA 1
ATOM 3079 C C . THR A 1 396 ? 31.556 -2.747 -19.466 1.00 90.75 396 THR A C 1
ATOM 3081 O O . THR A 1 396 ? 31.188 -2.870 -18.299 1.00 90.75 396 THR A O 1
ATOM 3084 N N . GLU A 1 397 ? 30.723 -2.358 -20.429 1.00 89.75 397 GLU A N 1
ATOM 3085 C CA . GLU A 1 397 ? 29.298 -2.084 -20.227 1.00 89.75 397 GLU A CA 1
ATOM 3086 C C . GLU A 1 397 ? 28.556 -3.324 -19.726 1.00 89.75 397 GLU A C 1
ATOM 3088 O O . GLU A 1 397 ? 27.826 -3.246 -18.737 1.00 89.75 397 GLU A O 1
ATOM 3093 N N . HIS A 1 398 ? 28.799 -4.490 -20.334 1.00 90.38 398 HIS A N 1
ATOM 3094 C CA . HIS A 1 398 ? 28.204 -5.744 -19.883 1.00 90.38 398 HIS A CA 1
ATOM 3095 C C . HIS A 1 398 ? 28.682 -6.129 -18.476 1.00 90.38 398 HIS A C 1
ATOM 3097 O O . HIS A 1 398 ? 27.872 -6.514 -17.631 1.00 90.38 398 HIS A O 1
ATOM 3103 N N . GLY A 1 399 ? 29.976 -5.959 -18.182 1.00 92.69 399 GLY A N 1
ATOM 3104 C CA . GLY A 1 399 ? 30.529 -6.169 -16.841 1.00 92.69 399 GLY A CA 1
ATOM 3105 C C . GLY A 1 399 ? 29.904 -5.247 -15.788 1.00 92.69 399 GLY A C 1
ATOM 3106 O O . GLY A 1 399 ? 29.532 -5.702 -14.704 1.00 92.69 399 GLY A O 1
ATOM 3107 N N . ASN A 1 400 ? 29.715 -3.969 -16.121 1.00 88.81 400 ASN A N 1
ATOM 3108 C CA . ASN A 1 400 ? 29.076 -2.983 -15.251 1.00 88.81 400 ASN A CA 1
ATOM 3109 C C . ASN A 1 400 ? 27.592 -3.298 -15.027 1.00 88.81 400 ASN A C 1
ATOM 3111 O O . ASN A 1 400 ? 27.129 -3.284 -13.884 1.00 88.81 400 ASN A O 1
ATOM 3115 N N . ALA A 1 401 ? 26.859 -3.644 -16.089 1.00 85.88 401 ALA A N 1
ATOM 3116 C CA . ALA A 1 401 ? 25.462 -4.062 -16.007 1.00 85.88 401 ALA A CA 1
ATOM 3117 C C . ALA A 1 401 ? 25.306 -5.321 -15.141 1.00 85.88 401 ALA A C 1
ATOM 3119 O O . ALA A 1 401 ? 24.432 -5.383 -14.277 1.00 85.88 401 ALA A O 1
ATOM 3120 N N . TYR A 1 402 ? 26.203 -6.297 -15.297 1.00 90.31 402 TYR A N 1
ATOM 3121 C CA . TYR A 1 402 ? 26.215 -7.514 -14.493 1.00 90.31 402 TYR A CA 1
ATOM 3122 C C . TYR A 1 402 ? 26.528 -7.245 -13.012 1.00 90.31 402 TYR A C 1
ATOM 3124 O O . TYR A 1 402 ? 25.871 -7.792 -12.122 1.00 90.31 402 TYR A O 1
ATOM 3132 N N . ALA A 1 403 ? 27.492 -6.368 -12.720 1.00 91.25 403 ALA A N 1
ATOM 3133 C CA . ALA A 1 403 ? 27.812 -5.963 -11.353 1.00 91.25 403 ALA A CA 1
ATOM 3134 C C . ALA A 1 403 ? 26.652 -5.196 -10.691 1.00 91.25 403 ALA A C 1
ATOM 3136 O O . ALA A 1 403 ? 26.352 -5.427 -9.516 1.00 91.25 403 ALA A O 1
ATOM 3137 N N . ALA A 1 404 ? 25.974 -4.319 -11.437 1.00 87.50 404 ALA A N 1
ATOM 3138 C CA . ALA A 1 404 ? 24.777 -3.620 -10.977 1.00 87.50 404 ALA A CA 1
ATOM 3139 C C . ALA A 1 404 ? 23.628 -4.601 -10.693 1.00 87.50 404 ALA A C 1
ATOM 3141 O O . ALA A 1 404 ? 23.017 -4.534 -9.624 1.00 87.50 404 ALA A O 1
ATOM 3142 N N . LEU A 1 405 ? 23.402 -5.571 -11.587 1.00 88.81 405 LEU A N 1
ATOM 3143 C CA . LEU A 1 405 ? 22.408 -6.624 -11.397 1.00 88.81 405 LEU A CA 1
ATOM 3144 C C . LEU A 1 405 ? 22.698 -7.426 -10.124 1.00 88.81 405 LEU A C 1
ATOM 3146 O O . LEU A 1 405 ? 21.817 -7.557 -9.279 1.00 88.81 405 LEU A O 1
ATOM 3150 N N . ARG A 1 406 ? 23.941 -7.880 -9.916 1.00 94.44 406 ARG A N 1
ATOM 3151 C CA . ARG A 1 406 ? 24.333 -8.595 -8.688 1.00 94.44 406 ARG A CA 1
ATOM 3152 C C . ARG A 1 406 ? 24.067 -7.781 -7.424 1.00 94.44 406 ARG A C 1
ATOM 3154 O O . ARG A 1 406 ? 23.514 -8.317 -6.469 1.00 94.44 406 ARG A O 1
ATOM 3161 N N . LYS A 1 407 ? 24.412 -6.490 -7.413 1.00 93.38 407 LYS A N 1
ATOM 3162 C CA . LYS A 1 407 ? 24.112 -5.603 -6.274 1.00 93.38 407 LYS A CA 1
ATOM 3163 C C . LYS A 1 407 ? 22.604 -5.492 -6.029 1.00 93.38 407 LYS A C 1
ATOM 3165 O O . LYS A 1 407 ? 22.177 -5.541 -4.879 1.00 93.38 407 LYS A O 1
ATOM 3170 N N . SER A 1 408 ? 21.806 -5.382 -7.093 1.00 88.88 408 SER A N 1
ATOM 3171 C CA . SER A 1 408 ? 20.344 -5.307 -6.990 1.00 88.88 408 SER A CA 1
ATOM 3172 C C . SER A 1 408 ? 19.719 -6.602 -6.459 1.00 88.88 408 SER A C 1
ATOM 3174 O O . SER A 1 408 ? 18.822 -6.537 -5.622 1.00 88.88 408 SER A O 1
ATOM 3176 N N . VAL A 1 409 ? 20.244 -7.764 -6.869 1.00 90.88 409 VAL A N 1
ATOM 3177 C CA . VAL A 1 409 ? 19.810 -9.083 -6.386 1.00 90.88 409 VAL A CA 1
ATOM 3178 C C . VAL A 1 409 ? 20.130 -9.231 -4.903 1.00 90.88 409 VAL A C 1
ATOM 3180 O O . VAL A 1 409 ? 19.227 -9.506 -4.126 1.00 90.88 409 VAL A O 1
ATOM 3183 N N . VAL A 1 410 ? 21.355 -8.913 -4.474 1.00 94.00 410 VAL A N 1
ATOM 3184 C CA . VAL A 1 410 ? 21.729 -8.951 -3.048 1.00 94.00 410 VAL A CA 1
ATOM 3185 C C . VAL A 1 410 ? 20.865 -7.998 -2.210 1.00 94.00 410 VAL A C 1
ATOM 3187 O O . VAL A 1 410 ? 20.482 -8.317 -1.086 1.00 94.00 410 VAL A O 1
ATOM 3190 N N . ALA A 1 411 ? 20.523 -6.820 -2.737 1.00 89.44 411 ALA A N 1
ATOM 3191 C CA . ALA A 1 411 ? 19.613 -5.896 -2.060 1.00 89.44 411 ALA A CA 1
ATOM 3192 C C . ALA A 1 411 ? 18.162 -6.414 -2.010 1.00 89.44 411 ALA A C 1
ATOM 3194 O O . ALA A 1 411 ? 17.428 -6.098 -1.075 1.00 89.44 411 ALA A O 1
ATOM 3195 N N . ALA A 1 412 ? 17.720 -7.186 -3.005 1.00 80.75 412 ALA A N 1
ATOM 3196 C CA . ALA A 1 412 ? 16.419 -7.850 -2.988 1.00 80.75 412 ALA A CA 1
ATOM 3197 C C . ALA A 1 412 ? 16.393 -9.021 -1.994 1.00 80.75 412 ALA A C 1
ATOM 3199 O O . ALA A 1 412 ? 15.453 -9.112 -1.213 1.00 80.75 412 ALA A O 1
ATOM 3200 N N . GLU A 1 413 ? 17.443 -9.843 -1.950 1.00 92.19 413 GLU A N 1
ATOM 3201 C CA . GLU A 1 413 ? 17.590 -10.950 -0.994 1.00 92.19 413 GLU A CA 1
ATOM 3202 C C . GLU A 1 413 ? 17.572 -10.451 0.455 1.00 92.19 413 GLU A C 1
ATOM 3204 O O . GLU A 1 413 ? 16.844 -10.992 1.282 1.00 92.19 413 GLU A O 1
ATOM 3209 N N . LYS A 1 414 ? 18.289 -9.359 0.757 1.00 93.25 414 LYS A N 1
ATOM 3210 C CA . LYS A 1 414 ? 18.237 -8.725 2.086 1.00 93.25 414 LYS A CA 1
ATOM 3211 C C . LYS A 1 414 ? 16.831 -8.254 2.451 1.00 93.25 414 LYS A C 1
ATOM 3213 O O . LYS A 1 414 ? 16.371 -8.516 3.554 1.00 93.25 414 LYS A O 1
ATOM 3218 N N . ARG A 1 415 ? 16.125 -7.613 1.511 1.00 91.19 415 ARG A N 1
ATOM 3219 C CA . ARG A 1 415 ? 14.730 -7.199 1.723 1.00 91.19 415 ARG A CA 1
ATOM 3220 C C . ARG A 1 415 ? 13.801 -8.395 1.941 1.00 91.19 415 ARG A C 1
ATOM 3222 O O . ARG A 1 415 ? 12.896 -8.282 2.757 1.00 91.19 415 ARG A O 1
ATOM 3229 N N . SER A 1 416 ? 14.020 -9.517 1.250 1.00 85.06 416 SER A N 1
ATOM 3230 C CA . SER A 1 416 ? 13.264 -10.757 1.484 1.00 85.06 416 SER A CA 1
ATOM 3231 C C . SER A 1 416 ? 13.482 -11.266 2.905 1.00 85.06 416 SER A C 1
ATOM 3233 O O . SER A 1 416 ? 12.513 -11.465 3.626 1.00 85.06 416 SER A O 1
ATOM 3235 N N . ALA A 1 417 ? 14.739 -11.367 3.344 1.00 90.69 417 ALA A N 1
ATOM 3236 C CA . ALA A 1 417 ? 15.075 -11.824 4.691 1.00 90.69 417 ALA A CA 1
ATOM 3237 C C . ALA A 1 417 ? 14.494 -10.910 5.791 1.00 90.69 417 ALA A C 1
ATOM 3239 O O . ALA A 1 417 ? 13.978 -11.390 6.801 1.00 90.69 417 ALA A O 1
ATOM 3240 N N . ASP A 1 418 ? 14.526 -9.589 5.588 1.00 91.94 418 ASP A N 1
ATOM 3241 C CA . ASP A 1 418 ? 13.925 -8.629 6.520 1.00 91.94 418 ASP A CA 1
ATOM 3242 C C . ASP A 1 418 ? 12.395 -8.783 6.589 1.00 91.94 418 ASP A C 1
ATOM 3244 O O . ASP A 1 418 ? 11.813 -8.706 7.674 1.00 91.94 418 ASP A O 1
ATOM 3248 N N . LEU A 1 419 ? 11.733 -9.014 5.448 1.00 89.19 419 LEU A N 1
ATOM 3249 C CA . LEU A 1 419 ? 10.288 -9.253 5.387 1.00 89.19 419 LEU A CA 1
ATOM 3250 C C . LEU A 1 419 ? 9.899 -10.594 6.019 1.00 89.19 419 LEU A C 1
ATOM 3252 O O . LEU A 1 419 ? 8.915 -10.642 6.752 1.00 89.19 419 LEU A O 1
ATOM 3256 N N . GLU A 1 420 ? 10.675 -11.653 5.795 1.00 92.50 420 GLU A N 1
ATOM 3257 C CA . GLU A 1 420 ? 10.484 -12.965 6.430 1.00 92.50 420 GLU A CA 1
ATOM 3258 C C . GLU A 1 420 ? 10.559 -12.847 7.959 1.00 92.50 420 GLU A C 1
ATOM 3260 O O . GLU A 1 420 ? 9.646 -13.280 8.660 1.00 92.50 420 GLU A O 1
ATOM 3265 N N . SER A 1 421 ? 11.565 -12.141 8.483 1.00 92.38 421 SER A N 1
ATOM 3266 C CA . SER A 1 421 ? 11.690 -11.858 9.921 1.00 92.38 421 SER A CA 1
ATOM 3267 C C . SER A 1 421 ? 10.500 -11.055 10.474 1.00 92.38 421 SER A C 1
ATOM 3269 O O . SER A 1 421 ? 9.985 -11.340 11.561 1.00 92.38 421 SER A O 1
ATOM 3271 N N . GLN A 1 422 ? 10.003 -10.070 9.717 1.00 87.44 422 GLN A N 1
ATOM 3272 C CA . GLN A 1 422 ? 8.812 -9.302 10.100 1.00 87.44 422 GLN A CA 1
ATOM 3273 C C . GLN A 1 422 ? 7.538 -10.155 10.103 1.00 87.44 422 GLN A C 1
ATOM 3275 O O . GLN A 1 422 ? 6.701 -9.981 10.995 1.00 87.44 422 GLN A O 1
ATOM 3280 N N . VAL A 1 423 ? 7.392 -11.074 9.143 1.00 90.75 423 VAL A N 1
ATOM 3281 C CA . VAL A 1 423 ? 6.268 -12.018 9.069 1.00 90.75 423 VAL A CA 1
ATOM 3282 C C . VAL A 1 423 ? 6.314 -12.976 10.254 1.00 90.75 423 VAL A C 1
ATOM 3284 O O . VAL A 1 423 ? 5.326 -13.067 10.975 1.00 90.75 423 VAL A O 1
ATOM 3287 N N . GLU A 1 424 ? 7.464 -13.581 10.558 1.00 93.38 424 GLU A N 1
ATOM 3288 C CA . GLU A 1 424 ? 7.613 -14.449 11.733 1.00 93.38 424 GLU A CA 1
ATOM 3289 C C . GLU A 1 424 ? 7.277 -13.715 13.044 1.00 93.38 424 GLU A C 1
ATOM 3291 O O . GLU A 1 424 ? 6.622 -14.260 13.938 1.00 93.38 424 GLU A O 1
ATOM 3296 N N . ALA A 1 425 ? 7.698 -12.454 13.182 1.00 92.06 425 ALA A N 1
ATOM 3297 C CA . ALA A 1 425 ? 7.360 -11.632 14.342 1.00 92.06 425 ALA A CA 1
ATOM 3298 C C . ALA A 1 425 ? 5.863 -11.271 14.395 1.00 92.06 425 ALA A C 1
ATOM 3300 O O . ALA A 1 425 ? 5.290 -11.128 15.479 1.00 92.06 425 ALA A O 1
ATOM 3301 N N . ALA A 1 426 ? 5.208 -11.096 13.246 1.00 83.44 426 ALA A N 1
ATOM 3302 C CA . ALA A 1 426 ? 3.767 -10.876 13.168 1.00 83.44 426 ALA A CA 1
ATOM 3303 C C . ALA A 1 426 ? 2.976 -12.148 13.510 1.00 83.44 426 ALA A C 1
ATOM 3305 O O . ALA A 1 426 ? 2.027 -12.070 14.288 1.00 83.44 426 ALA A O 1
ATOM 3306 N N . GLU A 1 427 ? 3.397 -13.312 13.017 1.00 91.75 427 GLU A N 1
ATOM 3307 C CA . GLU A 1 427 ? 2.791 -14.610 13.327 1.00 91.75 427 GLU A CA 1
ATOM 3308 C C . GLU A 1 427 ? 2.901 -14.946 14.815 1.00 91.75 427 GLU A C 1
ATOM 3310 O O . GLU A 1 427 ? 1.910 -15.338 15.430 1.00 91.75 427 GLU A O 1
ATOM 3315 N N . LYS A 1 428 ? 4.066 -14.704 15.435 1.00 94.06 428 LYS A N 1
ATOM 3316 C CA . LYS A 1 428 ? 4.244 -14.868 16.889 1.00 94.06 428 LYS A CA 1
ATOM 3317 C C . LYS A 1 428 ? 3.282 -13.983 17.681 1.00 94.06 428 LYS A C 1
ATOM 3319 O O . LYS A 1 428 ? 2.605 -14.477 18.580 1.00 94.06 428 LYS A O 1
ATOM 3324 N N . ARG A 1 429 ? 3.159 -12.702 17.311 1.00 90.81 429 ARG A N 1
ATOM 3325 C CA . ARG A 1 429 ? 2.203 -11.774 17.943 1.00 90.81 429 ARG A CA 1
ATOM 3326 C C . ARG A 1 429 ? 0.754 -12.218 17.745 1.00 90.81 429 ARG A C 1
ATOM 3328 O O . ARG A 1 429 ? -0.019 -12.176 18.695 1.00 90.81 429 ARG A O 1
ATOM 3335 N N . CYS A 1 430 ? 0.394 -12.678 16.548 1.00 88.38 430 CYS A N 1
ATOM 3336 C CA . CYS A 1 430 ? -0.937 -13.214 16.267 1.00 88.38 430 CYS A CA 1
ATOM 3337 C C . CYS A 1 430 ? -1.234 -14.442 17.142 1.00 88.38 430 CYS A C 1
ATOM 3339 O O . CYS A 1 430 ? -2.280 -14.510 17.782 1.00 88.38 430 CYS A O 1
ATOM 3341 N N . GLY A 1 431 ? -0.277 -15.367 17.259 1.00 92.56 431 GLY A N 1
ATOM 3342 C CA . GLY A 1 431 ? -0.398 -16.545 18.116 1.00 92.56 431 GLY A CA 1
ATOM 3343 C C . GLY A 1 431 ? -0.529 -16.210 19.607 1.00 92.56 431 GLY A C 1
ATOM 3344 O O . GLY A 1 431 ? -1.283 -16.870 20.322 1.00 92.56 431 GLY A O 1
ATOM 3345 N N . GLU A 1 432 ? 0.165 -15.179 20.095 1.00 94.31 432 GLU A N 1
ATOM 3346 C CA . GLU A 1 432 ? -0.010 -14.671 21.463 1.00 94.31 432 GLU A CA 1
ATOM 3347 C C . GLU A 1 432 ? -1.393 -14.048 21.680 1.00 94.31 432 GLU A C 1
ATOM 3349 O O . GLU A 1 432 ? -2.042 -14.338 22.684 1.00 94.31 432 GLU A O 1
ATOM 3354 N N . GLU A 1 433 ? -1.875 -13.239 20.735 1.00 89.56 433 GLU A N 1
ATOM 3355 C CA . GLU A 1 433 ? -3.222 -12.662 20.786 1.00 89.56 433 GLU A CA 1
ATOM 3356 C C . GLU A 1 433 ? -4.313 -13.737 20.738 1.00 89.56 433 GLU A C 1
ATOM 3358 O O . GLU A 1 433 ? -5.286 -13.670 21.489 1.00 89.56 433 GLU A O 1
ATOM 3363 N N . GLU A 1 434 ? -4.148 -14.786 19.929 1.00 92.56 434 GLU A N 1
ATOM 3364 C CA . GLU A 1 434 ? -5.060 -15.929 19.943 1.00 92.56 434 GLU A CA 1
ATOM 3365 C C . GLU A 1 434 ? -5.073 -16.650 21.293 1.00 92.56 434 GLU A C 1
ATOM 3367 O O . GLU A 1 434 ? -6.138 -17.045 21.766 1.00 92.56 434 GLU A O 1
ATOM 3372 N N . LYS A 1 435 ? -3.910 -16.828 21.935 1.00 94.56 435 LYS A N 1
ATOM 3373 C CA . LYS A 1 435 ? -3.843 -17.395 23.291 1.00 94.56 435 LYS A CA 1
ATOM 3374 C C . LYS A 1 435 ? -4.573 -16.502 24.294 1.00 94.56 435 LYS A C 1
ATOM 3376 O O . LYS A 1 435 ? -5.403 -17.013 25.040 1.00 94.56 435 LYS A O 1
ATOM 3381 N N . ARG A 1 436 ? -4.358 -15.180 24.251 1.00 92.44 436 ARG A N 1
ATOM 3382 C CA . ARG A 1 436 ? -5.081 -14.213 25.101 1.00 92.44 436 ARG A CA 1
ATOM 3383 C C . ARG A 1 436 ? -6.594 -14.272 24.882 1.00 92.44 436 ARG A C 1
ATOM 3385 O O . ARG A 1 436 ? -7.344 -14.218 25.853 1.00 92.44 436 ARG A O 1
ATOM 3392 N N . ARG A 1 437 ? -7.052 -14.422 23.632 1.00 90.38 437 ARG A N 1
ATOM 3393 C CA . ARG A 1 437 ? -8.480 -14.599 23.311 1.00 90.38 437 ARG A CA 1
ATOM 3394 C C . ARG A 1 437 ? -9.041 -15.893 23.892 1.00 90.38 437 ARG A C 1
ATOM 3396 O O . ARG A 1 437 ? -10.061 -15.833 24.565 1.00 90.38 437 ARG A O 1
ATOM 3403 N N . ARG A 1 438 ? -8.350 -17.027 23.718 1.00 93.62 438 ARG A N 1
ATOM 3404 C CA . ARG A 1 438 ? -8.761 -18.314 24.313 1.00 93.62 438 ARG A CA 1
ATOM 3405 C C . ARG A 1 438 ? -8.860 -18.220 25.838 1.00 93.62 438 ARG A C 1
ATOM 3407 O O . ARG A 1 438 ? -9.871 -18.609 26.406 1.00 93.62 438 ARG A O 1
ATOM 3414 N N . GLU A 1 439 ? -7.871 -17.615 26.496 1.00 94.62 439 GLU A N 1
ATOM 3415 C CA . GLU A 1 439 ? -7.905 -17.394 27.948 1.00 94.62 439 GLU A CA 1
ATOM 3416 C C . GLU A 1 439 ? -9.055 -16.472 28.389 1.00 94.62 439 GLU A C 1
ATOM 3418 O O . GLU A 1 439 ? -9.614 -16.648 29.474 1.00 94.62 439 GLU A O 1
ATOM 3423 N N . ALA A 1 440 ? -9.406 -15.465 27.584 1.00 90.00 440 ALA A N 1
ATOM 3424 C CA . ALA A 1 440 ? -10.543 -14.588 27.853 1.00 90.00 440 ALA A CA 1
ATOM 3425 C C . ALA A 1 440 ? -11.884 -15.320 27.680 1.00 90.00 440 ALA A C 1
ATOM 3427 O O . ALA A 1 440 ? -12.775 -15.156 28.516 1.00 90.00 440 ALA A O 1
ATOM 3428 N N . ASP A 1 441 ? -12.008 -16.158 26.650 1.00 94.25 441 ASP A N 1
ATOM 3429 C CA . ASP A 1 441 ? -13.185 -16.996 26.414 1.00 94.25 441 ASP A CA 1
ATOM 3430 C C . ASP A 1 441 ? -13.365 -18.037 27.528 1.00 94.25 441 ASP A C 1
ATOM 3432 O O . ASP A 1 441 ? -14.475 -18.205 28.032 1.00 94.25 441 ASP A O 1
ATOM 3436 N N . ASP A 1 442 ? -12.280 -18.658 28.001 1.00 95.94 442 ASP A N 1
ATOM 3437 C CA . ASP A 1 442 ? -12.309 -19.585 29.138 1.00 95.94 442 ASP A CA 1
ATOM 3438 C C . ASP A 1 442 ? -12.755 -18.883 30.430 1.00 95.94 442 ASP A C 1
ATOM 3440 O O . ASP A 1 442 ? -13.610 -19.394 31.161 1.00 95.94 442 ASP A O 1
ATOM 3444 N N . LYS A 1 443 ? -12.238 -17.674 30.699 1.00 94.88 443 LYS A N 1
ATOM 3445 C CA . LYS A 1 443 ? -12.677 -16.844 31.838 1.00 94.88 443 LYS A CA 1
ATOM 3446 C C . LYS A 1 443 ? -14.149 -16.464 31.721 1.00 94.88 443 LYS A C 1
ATOM 3448 O O . LYS A 1 443 ? -14.868 -16.493 32.718 1.00 94.88 443 LYS A O 1
ATOM 3453 N N . ARG A 1 444 ? -14.618 -16.124 30.519 1.00 93.50 444 ARG A N 1
ATOM 3454 C CA . ARG A 1 444 ? -16.029 -15.819 30.269 1.00 93.50 444 ARG A CA 1
ATOM 3455 C C . ARG A 1 444 ? -16.908 -17.046 30.499 1.00 93.50 444 ARG A C 1
ATOM 3457 O O . ARG A 1 444 ? -17.921 -16.931 31.182 1.00 93.50 444 ARG A O 1
ATOM 3464 N N . ALA A 1 445 ? -16.515 -18.208 29.983 1.00 94.88 445 ALA A N 1
ATOM 3465 C CA . ALA A 1 445 ? -17.237 -19.458 30.191 1.00 94.88 445 ALA A CA 1
ATOM 3466 C C . ALA A 1 445 ? -17.315 -19.819 31.683 1.00 94.88 445 ALA A C 1
ATOM 3468 O O . ALA A 1 445 ? -18.359 -20.268 32.155 1.00 94.88 445 ALA A O 1
ATOM 3469 N N . GLU A 1 446 ? -16.244 -19.581 32.440 1.00 96.62 446 GLU A N 1
ATOM 3470 C CA . GLU A 1 446 ? -16.230 -19.782 33.888 1.00 96.62 446 GLU A CA 1
ATOM 3471 C C . GLU A 1 446 ? -17.170 -18.814 34.622 1.00 96.62 446 GLU A C 1
ATOM 3473 O O . GLU A 1 446 ? -17.978 -19.245 35.446 1.00 96.62 446 GLU A O 1
ATOM 3478 N N . LEU A 1 447 ? -17.157 -17.525 34.270 1.00 93.00 447 LEU A N 1
ATOM 3479 C CA . LEU A 1 447 ? -18.100 -16.546 34.823 1.00 93.00 447 LEU A CA 1
ATOM 3480 C C . LEU A 1 447 ? -19.558 -16.897 34.484 1.00 93.00 447 LEU A C 1
ATOM 3482 O O . LEU A 1 447 ? -20.438 -16.770 35.335 1.00 93.00 447 LEU A O 1
ATOM 3486 N N . GLU A 1 448 ? -19.830 -17.390 33.274 1.00 95.44 448 GLU A N 1
ATOM 3487 C CA . GLU A 1 448 ? -21.162 -17.862 32.879 1.00 95.44 448 GLU A CA 1
ATOM 3488 C C . GLU A 1 448 ? -21.603 -19.094 33.689 1.00 95.44 448 GLU A C 1
ATOM 3490 O O . GLU A 1 448 ? -22.774 -19.189 34.066 1.00 95.44 448 GLU A O 1
ATOM 3495 N N . ARG A 1 449 ? -20.688 -20.021 34.017 1.00 96.12 449 ARG A N 1
ATOM 3496 C CA . ARG A 1 449 ? -20.984 -21.144 34.928 1.00 96.12 449 ARG A CA 1
ATOM 3497 C C . ARG A 1 449 ? -21.317 -20.652 36.333 1.00 96.12 449 ARG A C 1
ATOM 3499 O O . ARG A 1 449 ? -22.327 -21.080 36.890 1.00 96.12 449 ARG A O 1
ATOM 3506 N N . GLN A 1 450 ? -20.520 -19.737 36.882 1.00 95.25 450 GLN A N 1
ATOM 3507 C CA . GLN A 1 450 ? -20.757 -19.158 38.209 1.00 95.25 450 GLN A CA 1
ATOM 3508 C C . GLN A 1 450 ? -22.097 -18.421 38.272 1.00 95.25 450 GLN A C 1
ATOM 3510 O O . GLN A 1 450 ? -22.857 -18.587 39.223 1.00 95.25 450 GLN A O 1
ATOM 3515 N N . LEU A 1 451 ? -22.442 -17.675 37.221 1.00 93.81 451 LEU A N 1
ATOM 3516 C CA . LEU A 1 451 ? -23.720 -16.980 37.128 1.00 93.81 451 LEU A CA 1
ATOM 3517 C C . LEU A 1 451 ? -24.903 -17.958 37.080 1.00 93.81 451 LEU A C 1
ATOM 3519 O O . LEU A 1 451 ? -25.912 -17.718 37.740 1.00 93.81 451 LEU A O 1
ATOM 3523 N N . ARG A 1 452 ? -24.781 -19.089 36.370 1.00 94.56 452 ARG A N 1
ATOM 3524 C CA . ARG A 1 452 ? -25.809 -20.147 36.379 1.00 94.56 452 ARG A CA 1
ATOM 3525 C C . ARG A 1 452 ? -25.969 -20.793 37.754 1.00 94.56 452 ARG A C 1
ATOM 3527 O O . ARG A 1 452 ? -27.101 -21.049 38.154 1.00 94.56 452 ARG A O 1
ATOM 3534 N N . LEU A 1 453 ? -24.870 -21.033 38.472 1.00 96.38 453 LEU A N 1
ATOM 3535 C CA . LEU A 1 453 ? -24.912 -21.562 39.840 1.00 96.38 453 LEU A CA 1
ATOM 3536 C C . LEU A 1 453 ? -25.617 -20.583 40.786 1.00 96.38 453 LEU A C 1
ATOM 3538 O O . LEU A 1 453 ? -26.577 -20.966 41.443 1.00 96.38 453 LEU A O 1
ATOM 3542 N N . LEU A 1 454 ? -25.249 -19.300 40.761 1.00 94.75 454 LEU A N 1
ATOM 3543 C CA . LEU A 1 454 ? -25.909 -18.269 41.570 1.00 94.75 454 LEU A CA 1
ATOM 3544 C C . LEU A 1 454 ? -27.397 -18.104 41.214 1.00 94.75 454 LEU A C 1
ATOM 3546 O O . LEU A 1 454 ? -28.240 -17.913 42.092 1.00 94.75 454 LEU A O 1
ATOM 3550 N N . GLN A 1 455 ? -27.757 -18.206 39.933 1.00 94.75 455 GLN A N 1
ATOM 3551 C CA . GLN A 1 455 ? -29.160 -18.213 39.506 1.00 94.75 455 GLN A CA 1
ATOM 3552 C C . GLN A 1 455 ? -29.921 -19.448 40.007 1.00 94.75 455 GLN A C 1
ATOM 3554 O O . GLN A 1 455 ? -31.098 -19.340 40.351 1.00 94.75 455 GLN A O 1
ATOM 3559 N N . ALA A 1 456 ? -29.282 -20.617 40.064 1.00 95.25 456 ALA A N 1
ATOM 3560 C CA . ALA A 1 456 ? -29.883 -21.807 40.657 1.00 95.25 456 ALA A CA 1
ATOM 3561 C C . ALA A 1 456 ? -30.061 -21.634 42.174 1.00 95.25 456 ALA A C 1
ATOM 3563 O O . ALA A 1 456 ? -31.153 -21.870 42.690 1.00 95.25 456 ALA A O 1
ATOM 3564 N N . ASP A 1 457 ? -29.045 -21.133 42.876 1.00 94.06 457 ASP A N 1
ATOM 3565 C CA . ASP A 1 457 ? -29.093 -20.910 44.323 1.00 94.06 457 ASP A CA 1
ATOM 3566 C C . ASP A 1 457 ? -30.174 -19.897 44.707 1.00 94.06 457 ASP A C 1
ATOM 3568 O O . ASP A 1 457 ? -30.975 -20.150 45.606 1.00 94.06 457 ASP A O 1
ATOM 3572 N N . THR A 1 458 ? -30.273 -18.781 43.982 1.00 91.50 458 THR A N 1
ATOM 3573 C CA . THR A 1 458 ? -31.327 -17.777 44.203 1.00 91.50 458 THR A CA 1
ATOM 3574 C C . THR A 1 458 ? -32.727 -18.337 43.959 1.00 91.50 458 THR A C 1
ATOM 3576 O O . THR A 1 458 ? -33.624 -18.058 44.753 1.00 91.50 458 THR A O 1
ATOM 3579 N N . ARG A 1 459 ? -32.921 -19.181 42.934 1.00 93.31 459 ARG A N 1
ATOM 3580 C CA . ARG A 1 459 ? -34.197 -19.887 42.712 1.00 93.31 459 ARG A CA 1
ATOM 3581 C C . ARG A 1 459 ? -34.522 -20.842 43.855 1.00 93.31 459 ARG A C 1
ATOM 3583 O O . ARG A 1 459 ? -35.615 -20.762 44.399 1.00 93.31 459 ARG A O 1
ATOM 3590 N N . THR A 1 460 ? -33.571 -21.674 44.286 1.00 94.00 460 THR A N 1
ATOM 3591 C CA . THR A 1 460 ? -33.816 -22.598 45.409 1.00 94.00 460 THR A CA 1
ATOM 3592 C C . THR A 1 460 ? -34.101 -21.859 46.718 1.00 94.00 460 THR A C 1
ATOM 3594 O O . THR A 1 460 ? -34.956 -22.286 47.489 1.00 94.00 460 THR A O 1
ATOM 3597 N N . ASN A 1 461 ? -33.433 -20.730 46.972 1.00 91.50 461 ASN A N 1
ATOM 3598 C CA . ASN A 1 461 ? -33.711 -19.881 48.130 1.00 91.50 461 ASN A CA 1
ATOM 3599 C C . ASN A 1 461 ? -35.102 -19.245 48.050 1.00 91.50 461 ASN A C 1
ATOM 3601 O O . ASN A 1 461 ? -35.816 -19.239 49.052 1.00 91.50 461 ASN A O 1
ATOM 3605 N N . ALA A 1 462 ? -35.507 -18.761 46.873 1.00 91.50 462 ALA A N 1
ATOM 3606 C CA . ALA A 1 462 ? -36.853 -18.246 46.654 1.00 91.50 462 ALA A CA 1
ATOM 3607 C C . ALA A 1 462 ? -37.914 -19.338 46.874 1.00 91.50 462 ALA A C 1
ATOM 3609 O O . ALA A 1 462 ? -38.887 -19.096 47.584 1.00 91.50 462 ALA A O 1
ATOM 3610 N N . ASP A 1 463 ? -37.700 -20.553 46.363 1.00 93.25 463 ASP A N 1
ATOM 3611 C CA . ASP A 1 463 ? -38.611 -21.685 46.567 1.00 93.25 463 ASP A CA 1
ATOM 3612 C C . ASP A 1 463 ? -38.722 -22.072 48.050 1.00 93.25 463 ASP A C 1
ATOM 3614 O O . ASP A 1 463 ? -39.830 -22.274 48.552 1.00 93.25 463 ASP A O 1
ATOM 3618 N N . ARG A 1 464 ? -37.601 -22.106 48.789 1.00 93.62 464 ARG A N 1
ATOM 3619 C CA . ARG A 1 464 ? -37.611 -22.337 50.247 1.00 93.62 464 ARG A CA 1
ATOM 3620 C C . ARG A 1 464 ? -38.378 -21.246 50.991 1.00 93.62 464 ARG A C 1
ATOM 3622 O O . ARG A 1 464 ? -39.174 -21.565 51.871 1.00 93.62 464 ARG A O 1
ATOM 3629 N N . ALA A 1 465 ? -38.166 -19.977 50.641 1.00 90.12 465 ALA A N 1
ATOM 3630 C CA . ALA A 1 465 ? -38.879 -18.857 51.251 1.00 90.12 465 ALA A CA 1
ATOM 3631 C C . ALA A 1 465 ? -40.388 -18.924 50.964 1.00 90.12 465 ALA A C 1
ATOM 3633 O O . ALA A 1 465 ? -41.195 -18.743 51.872 1.00 90.12 465 ALA A O 1
ATOM 3634 N N . MET A 1 466 ? -40.774 -19.259 49.729 1.00 91.81 466 MET A N 1
ATOM 3635 C CA . MET A 1 466 ? -42.174 -19.448 49.339 1.00 91.81 466 MET A CA 1
ATOM 3636 C C . MET A 1 466 ? -42.818 -20.649 50.041 1.00 91.81 466 MET A C 1
ATOM 3638 O O . MET A 1 466 ? -43.986 -20.573 50.414 1.00 91.81 466 MET A O 1
ATOM 3642 N N . SER A 1 467 ? -42.078 -21.744 50.246 1.00 92.25 467 SER A N 1
ATOM 3643 C CA . SER A 1 467 ? -42.559 -22.895 51.021 1.00 92.25 467 SER A CA 1
ATOM 3644 C C . SER A 1 467 ? -42.776 -22.524 52.488 1.00 92.25 467 SER A C 1
ATOM 3646 O O . SER A 1 467 ? -43.857 -22.755 53.013 1.00 92.25 467 SER A O 1
ATOM 3648 N N . SER A 1 468 ? -41.803 -21.854 53.114 1.00 92.69 468 SER A N 1
ATOM 3649 C CA . SER A 1 468 ? -41.917 -21.360 54.494 1.00 92.69 468 SER A CA 1
ATOM 3650 C C . SER A 1 468 ? -43.102 -20.399 54.668 1.00 92.69 468 SER A C 1
ATOM 3652 O O . SER A 1 468 ? -43.864 -20.504 55.627 1.00 92.69 468 SER A O 1
ATOM 3654 N N . ALA A 1 469 ? -43.322 -19.500 53.702 1.00 88.12 469 ALA A N 1
ATOM 3655 C CA . ALA A 1 469 ? -44.471 -18.599 53.712 1.00 88.12 469 ALA A CA 1
ATOM 3656 C C . ALA A 1 469 ? -45.814 -19.350 53.622 1.00 88.12 469 ALA A C 1
ATOM 3658 O O . ALA A 1 469 ? -46.763 -18.967 54.305 1.00 88.12 469 ALA A O 1
ATOM 3659 N N . ARG A 1 470 ? -45.899 -20.425 52.822 1.00 91.81 470 ARG A N 1
ATOM 3660 C CA . ARG A 1 470 ? -47.092 -21.293 52.773 1.00 91.81 470 ARG A CA 1
ATOM 3661 C C . ARG A 1 470 ? -47.320 -22.013 54.097 1.00 91.81 470 ARG A C 1
ATOM 3663 O O . ARG A 1 470 ? -48.433 -21.958 54.607 1.00 91.81 470 ARG A O 1
ATOM 3670 N N . ASP A 1 471 ? -46.276 -22.591 54.687 1.00 92.75 471 ASP A N 1
ATOM 3671 C CA . ASP A 1 471 ? -46.376 -23.289 55.974 1.00 92.75 471 ASP A CA 1
ATOM 3672 C C . ASP A 1 471 ? -46.877 -22.348 57.085 1.00 92.75 471 ASP A C 1
ATOM 3674 O O . ASP A 1 471 ? -47.734 -22.718 57.890 1.00 92.75 471 ASP A O 1
ATOM 3678 N N . LEU A 1 472 ? -46.396 -21.099 57.111 1.00 91.94 472 LEU A N 1
ATOM 3679 C CA . LEU A 1 472 ? -46.887 -20.071 58.036 1.00 91.94 472 LEU A CA 1
ATOM 3680 C C . LEU A 1 472 ? -48.357 -19.711 57.784 1.00 91.94 472 LEU A C 1
ATOM 3682 O O . LEU A 1 472 ? -49.107 -19.486 58.735 1.00 91.94 472 LEU A O 1
ATOM 3686 N N . MET A 1 473 ? -48.788 -19.666 56.523 1.00 91.50 473 MET A N 1
ATOM 3687 C CA . MET A 1 473 ? -50.178 -19.381 56.164 1.00 91.50 473 MET A CA 1
ATOM 3688 C C . MET A 1 473 ? -51.127 -20.514 56.581 1.00 91.50 473 MET A C 1
ATOM 3690 O O . MET A 1 473 ? -52.231 -20.249 57.065 1.00 91.50 473 MET A O 1
ATOM 3694 N N . ASP A 1 474 ? -50.681 -21.765 56.476 1.00 91.00 474 ASP A N 1
ATOM 3695 C CA . ASP A 1 474 ? -51.416 -22.932 56.969 1.00 91.00 474 ASP A CA 1
ATOM 3696 C C . ASP A 1 474 ? -51.498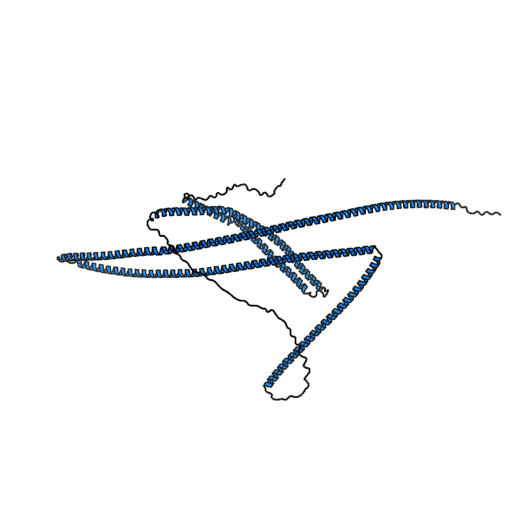 -22.934 58.503 1.00 91.00 474 ASP A C 1
ATOM 3698 O O . ASP A 1 474 ? -52.560 -23.204 59.074 1.00 91.00 474 ASP A O 1
ATOM 3702 N N . GLN A 1 475 ? -50.414 -22.558 59.193 1.00 90.88 475 GLN A N 1
ATOM 3703 C CA . GLN A 1 475 ? -50.416 -22.382 60.650 1.00 90.88 475 GLN A CA 1
ATOM 3704 C C . GLN A 1 475 ? -51.383 -21.280 61.097 1.00 90.88 475 GLN A C 1
ATOM 3706 O O . GLN A 1 475 ? -52.147 -21.492 62.041 1.00 90.88 475 GLN A O 1
ATOM 3711 N N . LEU A 1 476 ? -51.391 -20.134 60.409 1.00 90.19 476 LEU A N 1
ATOM 3712 C CA . LEU A 1 476 ? -52.341 -19.041 60.642 1.00 90.19 476 LEU A CA 1
ATOM 3713 C C . LEU A 1 476 ? -53.784 -19.506 60.433 1.00 90.19 476 LEU A C 1
ATOM 3715 O O . LEU A 1 476 ? -54.620 -19.322 61.312 1.00 90.19 476 LEU A O 1
ATOM 3719 N N . SER A 1 477 ? -54.056 -20.204 59.330 1.00 91.25 477 SER A N 1
ATOM 3720 C CA . SER A 1 477 ? -55.387 -20.750 59.040 1.00 91.25 477 SER A CA 1
ATOM 3721 C C . SER A 1 477 ? -55.839 -21.756 60.108 1.00 91.25 477 SER A C 1
ATOM 3723 O O . SER A 1 477 ? -56.997 -21.750 60.533 1.00 91.25 477 SER A O 1
ATOM 3725 N N . SER A 1 478 ? -54.923 -22.598 60.602 1.00 92.44 478 SER A N 1
ATOM 3726 C CA . SER A 1 478 ? -55.201 -23.501 61.722 1.00 92.44 478 SER A CA 1
ATOM 3727 C C . SER A 1 478 ? -55.447 -22.748 63.031 1.00 92.44 478 SER A C 1
ATOM 3729 O O . SER A 1 478 ? -56.267 -23.205 63.832 1.00 92.44 478 SER A O 1
ATOM 3731 N N . ALA A 1 479 ? -54.732 -21.653 63.290 1.00 88.75 479 ALA A N 1
ATOM 3732 C CA . ALA A 1 479 ? -54.936 -20.827 64.474 1.00 88.75 479 ALA A CA 1
ATOM 3733 C C . ALA A 1 479 ? -56.305 -20.133 64.425 1.00 88.75 479 ALA A C 1
ATOM 3735 O O . ALA A 1 479 ? -57.052 -20.210 65.399 1.00 88.75 479 ALA A O 1
ATOM 3736 N N . ASP A 1 480 ? -56.687 -19.575 63.276 1.00 90.00 480 ASP A N 1
ATOM 3737 C CA . ASP A 1 480 ? -58.001 -18.964 63.054 1.00 90.00 480 ASP A CA 1
ATOM 3738 C C . ASP A 1 480 ? -59.142 -19.971 63.245 1.00 90.00 480 ASP A C 1
ATOM 3740 O O . ASP A 1 480 ? -60.149 -19.666 63.889 1.00 90.00 480 ASP A O 1
ATOM 3744 N N . ALA A 1 481 ? -58.980 -21.203 62.752 1.00 89.38 481 ALA A N 1
ATOM 3745 C CA . ALA A 1 481 ? -59.951 -22.270 62.980 1.00 89.38 481 ALA A CA 1
ATOM 3746 C C . ALA A 1 481 ? -60.114 -22.590 64.478 1.00 89.38 481 ALA A C 1
ATOM 3748 O O . ALA A 1 481 ? -61.236 -22.756 64.955 1.00 89.38 481 ALA A O 1
ATOM 3749 N N . ARG A 1 482 ? -59.012 -22.626 65.243 1.00 91.44 482 ARG A N 1
ATOM 3750 C CA . ARG A 1 482 ? -59.062 -22.822 66.704 1.00 91.44 482 ARG A CA 1
ATOM 3751 C C . ARG A 1 482 ? -59.725 -21.648 67.418 1.00 91.44 482 ARG A C 1
ATOM 3753 O O . ARG A 1 482 ? -60.505 -21.879 68.336 1.00 91.44 482 ARG A O 1
ATOM 3760 N N . ILE A 1 483 ? -59.446 -20.413 66.998 1.00 89.62 483 ILE A N 1
ATOM 3761 C CA . ILE A 1 483 ? -60.077 -19.211 67.560 1.00 89.62 483 ILE A CA 1
ATOM 3762 C C . ILE A 1 483 ? -61.594 -19.273 67.375 1.00 89.62 483 ILE A C 1
ATOM 3764 O O . ILE A 1 483 ? -62.316 -19.016 68.334 1.00 89.62 483 ILE A O 1
ATOM 3768 N N . ARG A 1 484 ? -62.083 -19.677 66.195 1.00 89.12 484 ARG A N 1
ATOM 3769 C CA . ARG A 1 484 ? -63.527 -19.848 65.956 1.00 89.12 484 ARG A CA 1
ATOM 3770 C C . ARG A 1 484 ? -64.151 -20.877 66.893 1.00 89.12 484 ARG A C 1
ATOM 3772 O O . ARG A 1 484 ? -65.137 -20.571 67.545 1.00 89.12 484 ARG A O 1
ATOM 3779 N N . VAL A 1 485 ? -63.527 -22.046 67.049 1.00 91.19 485 VAL A N 1
ATOM 3780 C CA . VAL A 1 485 ? -64.017 -23.075 67.988 1.00 91.19 485 VAL A CA 1
ATOM 3781 C C . VAL A 1 485 ? -64.073 -22.543 69.424 1.00 91.19 485 VAL A C 1
ATOM 3783 O O . VAL A 1 485 ? -65.034 -22.805 70.144 1.00 91.19 485 VAL A O 1
ATOM 3786 N N . LEU A 1 486 ? -63.067 -21.776 69.854 1.00 89.56 486 LEU A N 1
ATOM 3787 C CA . LEU A 1 486 ? -63.064 -21.152 71.180 1.00 89.56 486 LEU A CA 1
ATOM 3788 C C . LEU A 1 486 ? -64.149 -20.072 71.324 1.00 89.56 486 LEU A C 1
ATOM 3790 O O . LEU A 1 486 ? -64.730 -19.933 72.401 1.00 89.56 486 LEU A O 1
ATOM 3794 N N . GLN A 1 487 ? -64.436 -19.314 70.263 1.00 88.94 487 GLN A N 1
ATOM 3795 C CA . GLN A 1 487 ? -65.539 -18.349 70.236 1.00 88.94 487 GLN A CA 1
ATOM 3796 C C . GLN A 1 487 ? -66.894 -19.054 70.354 1.00 88.94 487 GLN A C 1
ATOM 3798 O O . GLN A 1 487 ? -67.681 -18.673 71.218 1.00 88.94 487 GLN A O 1
ATOM 3803 N N . ASP A 1 488 ? -67.119 -20.128 69.595 1.00 89.19 488 ASP A N 1
ATOM 3804 C CA . ASP A 1 488 ? -68.344 -20.933 69.670 1.00 89.19 488 ASP A CA 1
ATOM 3805 C C . ASP A 1 488 ? -68.546 -21.506 71.085 1.00 89.19 488 ASP A C 1
ATOM 3807 O O . ASP A 1 488 ? -69.629 -21.408 71.663 1.00 89.19 488 ASP A O 1
ATOM 3811 N N . GLN A 1 489 ? -67.478 -22.031 71.700 1.00 86.75 489 GLN A N 1
ATOM 3812 C CA . GLN A 1 489 ? -67.510 -22.517 73.085 1.00 86.75 489 GLN A CA 1
ATOM 3813 C C . GLN A 1 489 ? -67.853 -21.407 74.086 1.00 86.75 489 GLN A C 1
ATOM 3815 O O . GLN A 1 489 ? -68.618 -21.633 75.025 1.00 86.75 489 GLN A O 1
ATOM 3820 N N . LYS A 1 490 ? -67.306 -20.200 73.900 1.00 89.69 490 LYS A N 1
ATOM 3821 C CA . LYS A 1 490 ? -67.619 -19.041 74.744 1.00 89.69 490 LYS A CA 1
ATOM 3822 C C . LYS A 1 490 ? -69.091 -18.649 74.621 1.00 89.69 490 LYS A C 1
ATOM 3824 O O . LYS A 1 490 ? -69.726 -18.387 75.640 1.00 89.69 490 LYS A O 1
ATOM 3829 N N . GLU A 1 491 ? -69.634 -18.607 73.407 1.00 88.19 491 GLU A N 1
ATOM 3830 C CA . GLU A 1 491 ? -71.049 -18.302 73.171 1.00 88.19 491 GLU A CA 1
ATOM 3831 C C . GLU A 1 491 ? -71.974 -19.359 73.786 1.00 88.19 491 GLU A C 1
ATOM 3833 O O . GLU A 1 491 ? -72.999 -19.022 74.383 1.00 88.19 491 GLU A O 1
ATOM 3838 N N . GLU A 1 492 ? -71.598 -20.635 73.709 1.00 87.75 492 GLU A N 1
ATOM 3839 C CA . GLU A 1 492 ? -72.354 -21.722 74.327 1.00 87.75 492 GLU A CA 1
ATOM 3840 C C . GLU A 1 492 ? -72.336 -21.641 75.864 1.00 87.75 492 GLU A C 1
ATOM 3842 O O . GLU A 1 492 ? -73.369 -21.824 76.512 1.00 87.75 492 GLU A O 1
ATOM 3847 N N . LEU A 1 493 ? -71.186 -21.311 76.465 1.00 84.25 493 LEU A N 1
ATOM 3848 C CA . LEU A 1 493 ? -71.081 -21.069 77.908 1.00 84.25 493 LEU A CA 1
ATOM 3849 C C . LEU A 1 493 ? -71.877 -19.831 78.344 1.00 84.25 493 LEU A C 1
ATOM 3851 O O . LEU A 1 493 ? -72.534 -19.872 79.382 1.00 84.25 493 LEU A O 1
ATOM 3855 N N . ALA A 1 494 ? -71.869 -18.758 77.548 1.00 83.69 494 ALA A N 1
ATOM 3856 C CA . ALA A 1 494 ? -72.660 -17.558 77.814 1.00 83.69 494 ALA A CA 1
ATOM 3857 C C . ALA A 1 494 ? -74.171 -17.849 77.788 1.00 83.69 494 ALA A C 1
ATOM 3859 O O . ALA A 1 494 ? -74.898 -17.366 78.655 1.00 83.69 494 ALA A O 1
ATOM 3860 N N . LYS A 1 495 ? -74.644 -18.693 76.859 1.00 85.44 495 LYS A N 1
ATOM 3861 C CA . LYS A 1 495 ? -76.040 -19.169 76.848 1.00 85.44 495 LYS A CA 1
ATOM 3862 C C . LYS A 1 495 ? -76.393 -19.952 78.111 1.00 85.44 495 LYS A C 1
ATOM 3864 O O . LYS A 1 495 ? -77.408 -19.658 78.731 1.00 85.44 495 LYS A O 1
ATOM 3869 N N . LYS A 1 496 ? -75.536 -20.888 78.533 1.00 81.06 496 LYS A N 1
ATOM 3870 C CA . LYS A 1 496 ? -75.745 -21.667 79.770 1.00 81.06 496 LYS A CA 1
ATOM 3871 C C . LYS A 1 496 ? -75.779 -20.777 81.018 1.00 81.06 496 LYS A C 1
ATOM 3873 O O . LYS A 1 496 ? -76.561 -21.031 81.930 1.00 81.06 496 LYS A O 1
ATOM 3878 N N . LEU A 1 497 ? -74.963 -19.722 81.058 1.00 82.69 497 LEU A N 1
ATOM 3879 C CA . LEU A 1 497 ? -74.998 -18.710 82.120 1.00 82.69 497 LEU A CA 1
ATOM 3880 C C . LEU A 1 497 ? -76.321 -17.935 82.132 1.00 82.69 497 LEU A C 1
ATOM 3882 O O . LEU A 1 497 ? -76.937 -17.822 83.188 1.00 82.69 497 LEU A O 1
ATOM 3886 N N . ALA A 1 498 ? -76.798 -17.477 80.973 1.00 79.56 498 ALA A N 1
ATOM 3887 C CA . ALA A 1 498 ? -78.081 -16.781 80.863 1.00 79.56 498 ALA A CA 1
ATOM 3888 C C . ALA A 1 498 ? -79.271 -17.676 81.268 1.00 79.56 498 ALA A C 1
ATOM 3890 O O . ALA A 1 498 ? -80.170 -17.229 81.977 1.00 79.56 498 ALA A O 1
ATOM 3891 N N . GLU A 1 499 ? -79.255 -18.957 80.886 1.00 77.69 499 GLU A N 1
ATOM 3892 C CA . GLU A 1 499 ? -80.252 -19.948 81.319 1.00 77.69 499 GLU A CA 1
ATOM 3893 C C . GLU A 1 499 ? -80.237 -20.133 82.846 1.00 77.69 499 GLU A C 1
ATOM 3895 O O . GLU A 1 499 ? -81.288 -20.141 83.492 1.00 77.69 499 GLU A O 1
ATOM 3900 N N . MET A 1 500 ? -79.049 -20.214 83.454 1.00 72.31 500 MET A N 1
ATOM 3901 C CA . MET A 1 500 ? -78.901 -20.279 84.911 1.00 72.31 500 MET A CA 1
ATOM 3902 C C . MET A 1 500 ? -79.418 -19.005 85.600 1.00 72.31 500 MET A C 1
ATOM 3904 O O . MET A 1 500 ? -80.137 -19.103 86.594 1.00 72.31 500 MET A O 1
ATOM 3908 N N . GLU A 1 501 ? -79.136 -17.815 85.071 1.00 75.06 501 GLU A N 1
ATOM 3909 C CA . GLU A 1 501 ? -79.656 -16.546 85.602 1.00 75.06 501 GLU A CA 1
ATOM 3910 C C . GLU A 1 501 ? -81.192 -16.448 85.499 1.00 75.06 501 GLU A C 1
ATOM 3912 O O . GLU A 1 501 ? -81.858 -16.004 86.443 1.00 75.06 501 GLU A O 1
ATOM 3917 N N . GLU A 1 502 ? -81.794 -16.941 84.413 1.00 67.69 502 GLU A N 1
ATOM 3918 C CA . GLU A 1 502 ? -83.253 -16.998 84.248 1.00 67.69 502 GLU A CA 1
ATOM 3919 C C . GLU A 1 502 ? -83.913 -17.960 85.257 1.00 67.69 502 GLU A C 1
ATOM 3921 O O . GLU A 1 502 ? -84.996 -17.691 85.786 1.00 67.69 502 GLU A O 1
ATOM 3926 N N . THR A 1 503 ? -83.257 -19.075 85.590 1.00 67.12 503 THR A N 1
ATOM 3927 C CA . THR A 1 503 ? -83.746 -19.974 86.652 1.00 67.12 503 THR A CA 1
ATOM 3928 C C . THR A 1 503 ? -83.596 -19.367 88.050 1.00 67.12 503 THR A C 1
ATOM 3930 O O . THR A 1 503 ? -84.481 -19.531 88.892 1.00 67.12 503 THR A O 1
ATOM 3933 N N . ASN A 1 504 ? -82.532 -18.596 88.289 1.00 57.97 504 ASN A N 1
ATOM 3934 C CA . ASN A 1 504 ? -82.272 -17.958 89.578 1.00 57.97 504 ASN A CA 1
ATOM 3935 C C . ASN A 1 504 ? -83.245 -16.790 89.851 1.00 57.97 504 ASN A C 1
ATOM 3937 O O . ASN A 1 504 ? -83.717 -16.606 90.973 1.00 57.97 504 ASN A O 1
ATOM 3941 N N . THR A 1 505 ? -83.638 -16.043 88.814 1.00 59.41 505 THR A N 1
ATOM 3942 C CA . THR A 1 505 ? -84.667 -14.988 88.915 1.00 59.41 505 THR A CA 1
ATOM 3943 C C . THR A 1 505 ? -86.072 -15.547 89.164 1.00 59.41 505 THR A C 1
ATOM 3945 O O . THR A 1 505 ? -86.838 -14.946 89.920 1.00 59.41 505 THR A O 1
ATOM 3948 N N . LYS A 1 506 ? -86.401 -16.736 88.635 1.00 55.72 506 LYS A N 1
ATOM 3949 C CA . LYS A 1 506 ? -87.668 -17.442 88.929 1.00 55.72 506 LYS A CA 1
ATOM 3950 C C . LYS A 1 506 ? -87.762 -17.926 90.382 1.00 55.72 506 LYS A C 1
ATOM 3952 O O . LYS A 1 506 ? -88.856 -17.947 90.941 1.00 55.72 506 LYS A O 1
ATOM 3957 N N . LEU A 1 507 ? -86.635 -18.249 91.021 1.00 55.53 507 LEU A N 1
ATOM 3958 C CA . LEU A 1 507 ? -86.583 -18.668 92.429 1.00 55.53 507 LEU A CA 1
ATOM 3959 C C . LEU A 1 507 ? -86.702 -17.501 93.430 1.00 55.53 507 LEU A C 1
ATOM 3961 O O . LEU A 1 507 ? -87.086 -17.719 94.576 1.00 55.53 507 LEU A O 1
ATOM 3965 N N . LEU A 1 508 ? -86.443 -16.259 93.008 1.00 50.97 508 LEU A N 1
ATOM 3966 C CA . LEU A 1 508 ? -86.509 -15.066 93.869 1.00 50.97 508 LEU A CA 1
ATOM 3967 C C . LEU A 1 508 ? -87.910 -14.414 93.949 1.00 50.97 508 LEU A C 1
ATOM 3969 O O . LEU A 1 508 ? -88.096 -13.461 94.706 1.00 50.97 508 LEU A O 1
ATOM 3973 N N . GLY A 1 509 ? -88.904 -14.921 93.206 1.00 48.22 509 GLY A N 1
ATOM 3974 C CA . GLY A 1 509 ? -90.250 -14.336 93.088 1.00 48.22 509 GLY A CA 1
ATOM 3975 C C . GLY A 1 509 ? -91.296 -14.774 94.124 1.00 48.22 509 GLY A C 1
ATOM 3976 O O . GLY A 1 509 ? -92.414 -14.262 94.098 1.00 48.22 509 GLY A O 1
ATOM 3977 N N . GLN A 1 510 ? -90.988 -15.701 95.036 1.00 40.84 510 GLN A N 1
ATOM 3978 C CA . GLN A 1 510 ? -91.954 -16.187 96.030 1.00 40.84 510 GLN A CA 1
ATOM 3979 C C . GLN A 1 510 ? -91.319 -16.345 97.413 1.00 40.84 510 GLN A C 1
ATOM 3981 O O . GLN A 1 510 ? -90.590 -17.298 97.660 1.00 40.84 510 GLN A O 1
ATOM 3986 N N . ASN A 1 511 ? -91.632 -15.404 98.312 1.00 33.50 511 ASN A N 1
ATOM 3987 C CA . ASN A 1 511 ? -92.106 -15.638 99.687 1.00 33.50 511 ASN A CA 1
ATOM 3988 C C . ASN A 1 511 ? -91.705 -14.511 100.650 1.00 33.50 511 ASN A C 1
ATOM 3990 O O . ASN A 1 511 ? -90.536 -14.198 100.875 1.00 33.50 511 ASN A O 1
ATOM 3994 N N . SER A 1 512 ? -92.726 -13.931 101.277 1.00 47.16 512 SER A N 1
ATOM 3995 C CA . SER A 1 512 ? -92.649 -13.040 102.431 1.00 47.16 512 SER A CA 1
ATOM 3996 C C . SER A 1 512 ? -92.772 -13.851 103.724 1.00 47.16 512 SER A C 1
ATOM 3998 O O . SER A 1 512 ? -93.824 -14.426 103.986 1.00 47.16 512 SER A O 1
ATOM 4000 N N . GLY A 1 513 ? -91.725 -13.862 104.549 1.00 37.91 513 GLY A N 1
ATOM 4001 C CA . GLY A 1 513 ? -91.752 -14.452 105.890 1.00 37.91 513 GLY A CA 1
ATOM 4002 C C . GLY A 1 513 ? -90.436 -14.208 106.625 1.00 37.91 513 GLY A C 1
ATOM 4003 O O . GLY A 1 513 ? -89.383 -14.690 106.222 1.00 37.91 513 GLY A O 1
ATOM 4004 N N . SER A 1 514 ? -90.494 -13.375 107.656 1.00 53.22 514 SER A N 1
ATOM 4005 C CA . SER A 1 514 ? -89.393 -12.890 108.489 1.00 53.22 514 SER A CA 1
ATOM 4006 C C . SER A 1 514 ? -88.818 -13.975 109.407 1.00 53.22 514 SER A C 1
ATOM 4008 O O . SER A 1 514 ? -89.477 -14.377 110.353 1.00 53.22 514 SER A O 1
ATOM 4010 N N . ASP A 1 515 ? -87.608 -14.424 109.065 1.00 53.28 515 ASP A N 1
ATOM 4011 C CA . ASP A 1 515 ? -86.488 -14.858 109.939 1.00 53.28 515 ASP A CA 1
ATOM 4012 C C . ASP A 1 515 ? -85.298 -15.291 109.057 1.00 53.28 515 ASP A C 1
ATOM 4014 O O . ASP A 1 515 ? -84.129 -15.093 109.379 1.00 53.28 515 ASP A O 1
ATOM 4018 N N . TRP A 1 516 ? -85.596 -15.685 107.816 1.00 53.44 516 TRP A N 1
ATOM 4019 C CA . TRP A 1 516 ? -84.628 -15.874 106.735 1.00 53.44 516 TRP A CA 1
ATOM 4020 C C . TRP A 1 516 ? -83.943 -14.590 106.269 1.00 53.44 516 TRP A C 1
ATOM 4022 O O . TRP A 1 516 ? -82.933 -14.675 105.591 1.00 53.44 516 TRP A O 1
ATOM 4032 N N . ARG A 1 517 ? -84.451 -13.393 106.599 1.00 56.28 517 ARG A N 1
ATOM 4033 C CA . ARG A 1 517 ? -83.825 -12.126 106.172 1.00 56.28 517 ARG A CA 1
ATOM 4034 C C . ARG A 1 517 ? -82.515 -11.843 106.903 1.00 56.28 517 ARG A C 1
ATOM 4036 O O . ARG A 1 517 ? -81.645 -11.226 106.303 1.00 56.28 517 ARG A O 1
ATOM 4043 N N . LEU A 1 518 ? -82.365 -12.310 108.145 1.00 56.56 518 LEU A N 1
ATOM 4044 C CA . LEU A 1 518 ? -81.116 -12.182 108.898 1.00 56.56 518 LEU A CA 1
ATOM 4045 C C . LEU A 1 518 ? -80.084 -13.200 108.395 1.00 56.56 518 LEU A C 1
ATOM 4047 O O . LEU A 1 518 ? -78.974 -12.812 108.056 1.00 56.56 518 LEU A O 1
ATOM 4051 N N . ILE A 1 519 ? -80.500 -14.454 108.179 1.00 61.03 519 ILE A N 1
ATOM 4052 C CA . ILE A 1 519 ? -79.666 -15.492 107.548 1.00 61.03 519 ILE A CA 1
ATOM 4053 C C . ILE A 1 519 ? -79.332 -15.128 106.093 1.00 61.03 519 ILE A C 1
ATOM 4055 O O . ILE A 1 519 ? -78.231 -15.392 105.635 1.00 61.03 519 ILE A O 1
ATOM 4059 N N . ALA A 1 520 ? -80.230 -14.470 105.358 1.00 62.94 520 ALA A N 1
ATOM 4060 C CA . ALA A 1 520 ? -79.973 -13.980 104.005 1.00 62.94 520 ALA A CA 1
ATOM 4061 C C . ALA A 1 520 ? -79.106 -12.718 103.997 1.00 62.94 520 ALA A C 1
ATOM 4063 O O . ALA A 1 520 ? -78.384 -12.511 103.033 1.00 62.94 520 ALA A O 1
ATOM 4064 N N . ALA A 1 521 ? -79.150 -11.874 105.031 1.00 59.47 521 ALA A N 1
ATOM 4065 C CA . ALA A 1 521 ? -78.219 -10.758 105.182 1.00 59.47 521 ALA A CA 1
ATOM 4066 C C . ALA A 1 521 ? -76.818 -11.259 105.564 1.00 59.47 521 ALA A C 1
ATOM 4068 O O . ALA A 1 521 ? -75.842 -10.779 105.001 1.00 59.47 521 ALA A O 1
ATOM 4069 N N . GLU A 1 522 ? -76.715 -12.274 106.426 1.00 63.03 522 GLU A N 1
ATOM 4070 C CA . GLU A 1 522 ? -75.458 -12.960 106.754 1.00 63.03 522 GLU A CA 1
ATOM 4071 C C . GLU A 1 522 ? -74.922 -13.784 105.575 1.00 63.03 522 GLU A C 1
ATOM 4073 O O . GLU A 1 522 ? -73.727 -13.751 105.299 1.00 63.03 522 GLU A O 1
ATOM 4078 N N . ALA A 1 523 ? -75.785 -14.456 104.811 1.00 69.75 523 ALA A N 1
ATOM 4079 C CA . ALA A 1 523 ? -75.410 -15.161 103.587 1.00 69.75 523 ALA A CA 1
ATOM 4080 C C . ALA A 1 523 ? -75.052 -14.193 102.454 1.00 69.75 523 ALA A C 1
ATOM 4082 O O . ALA A 1 523 ? -74.144 -14.494 101.690 1.00 69.75 523 ALA A O 1
ATOM 4083 N N . LYS A 1 524 ? -75.694 -13.018 102.371 1.00 71.31 524 LYS A N 1
ATOM 4084 C CA . LYS A 1 524 ? -75.283 -11.934 101.466 1.00 71.31 524 LYS A CA 1
ATOM 4085 C C . LYS A 1 524 ? -73.958 -11.325 101.899 1.00 71.31 524 LYS A C 1
ATOM 4087 O O . LYS A 1 524 ? -73.131 -11.094 101.035 1.00 71.31 524 LYS A O 1
ATOM 4092 N N . LEU A 1 525 ? -73.714 -11.138 103.197 1.00 69.19 525 LEU A N 1
ATOM 4093 C CA . LEU A 1 525 ? -72.413 -10.706 103.722 1.00 69.19 525 LEU A CA 1
ATOM 4094 C C . LEU A 1 525 ? -71.317 -11.732 103.419 1.00 69.19 525 LEU A C 1
ATOM 4096 O O . LEU A 1 525 ? -70.224 -11.357 103.001 1.00 69.19 525 LEU A O 1
ATOM 4100 N N . LYS A 1 526 ? -71.626 -13.025 103.551 1.00 74.75 526 LYS A N 1
ATOM 4101 C CA . LYS A 1 526 ? -70.723 -14.119 103.190 1.00 74.75 526 LYS A CA 1
ATOM 4102 C C . LYS A 1 526 ? -70.504 -14.208 101.678 1.00 74.75 526 LYS A C 1
ATOM 4104 O O . LYS A 1 526 ? -69.364 -14.299 101.260 1.00 74.75 526 LYS A O 1
ATOM 4109 N N . GLN A 1 527 ? -71.544 -14.044 100.858 1.00 75.88 527 GLN A N 1
ATOM 4110 C CA . GLN A 1 527 ? -71.417 -13.926 99.401 1.00 75.88 527 GLN A CA 1
ATOM 4111 C C . GLN A 1 527 ? -70.606 -12.700 98.990 1.00 75.88 527 GLN A C 1
ATOM 4113 O O . GLN A 1 527 ? -69.796 -12.811 98.085 1.00 75.88 527 GLN A O 1
ATOM 4118 N N . THR A 1 528 ? -70.773 -11.544 99.638 1.00 74.94 528 THR A N 1
ATOM 4119 C CA . THR A 1 528 ? -69.952 -10.362 99.341 1.00 74.94 528 THR A CA 1
ATOM 4120 C C . THR A 1 528 ? -68.510 -10.544 99.801 1.00 74.94 528 THR A C 1
ATOM 4122 O O . THR A 1 528 ? -67.607 -10.050 99.137 1.00 74.94 528 THR A O 1
ATOM 4125 N N . ALA A 1 529 ? -68.274 -11.280 100.891 1.00 71.31 529 ALA A N 1
ATOM 4126 C CA . ALA A 1 529 ? -66.929 -11.625 101.344 1.00 71.31 529 ALA A CA 1
ATOM 4127 C C . ALA A 1 529 ? -66.254 -12.635 100.399 1.00 71.31 529 ALA A C 1
ATOM 4129 O O . ALA A 1 529 ? -65.095 -12.445 100.038 1.00 71.31 529 ALA A O 1
ATOM 4130 N N . ASP A 1 530 ? -66.986 -13.650 99.936 1.00 75.81 530 ASP A N 1
ATOM 4131 C CA . ASP A 1 530 ? -66.511 -14.628 98.954 1.00 75.81 530 ASP A CA 1
ATOM 4132 C C . ASP A 1 530 ? -66.315 -13.976 97.571 1.00 75.81 530 ASP A C 1
ATOM 4134 O O . ASP A 1 530 ? -65.354 -14.287 96.869 1.00 75.81 530 ASP A O 1
ATOM 4138 N N . HIS A 1 531 ? -67.162 -13.010 97.196 1.00 74.31 531 HIS A N 1
ATOM 4139 C CA . HIS A 1 531 ? -67.017 -12.251 95.955 1.00 74.31 531 HIS A CA 1
ATOM 4140 C C . HIS A 1 531 ? -65.807 -11.311 96.013 1.00 74.31 531 HIS A C 1
ATOM 4142 O O . HIS A 1 531 ? -65.010 -11.295 95.079 1.00 74.31 531 HIS A O 1
ATOM 4148 N N . LEU A 1 532 ? -65.575 -10.634 97.142 1.00 73.12 532 LEU A N 1
ATOM 4149 C CA . LEU A 1 532 ? -64.365 -9.839 97.359 1.00 73.12 532 LEU A CA 1
ATOM 4150 C C . LEU A 1 532 ? -63.100 -10.715 97.357 1.00 73.12 532 LEU A C 1
ATOM 4152 O O . LEU A 1 532 ? -62.079 -10.311 96.808 1.00 73.12 532 LEU A O 1
ATOM 4156 N N . ALA A 1 533 ? -63.159 -11.928 97.915 1.00 72.56 533 ALA A N 1
ATOM 4157 C CA . ALA A 1 533 ? -62.059 -12.887 97.835 1.00 72.56 533 ALA A CA 1
ATOM 4158 C C . ALA A 1 533 ? -61.813 -13.359 96.387 1.00 72.56 533 ALA A C 1
ATOM 4160 O O . ALA A 1 533 ? -60.660 -13.495 95.975 1.00 72.56 533 ALA A O 1
ATOM 4161 N N . SER A 1 534 ? -62.874 -13.546 95.591 1.00 77.06 534 SER A N 1
ATOM 4162 C CA . SER A 1 534 ? -62.764 -13.875 94.163 1.00 77.06 534 SER A CA 1
ATOM 4163 C C . SER A 1 534 ? -62.176 -12.725 93.340 1.00 77.06 534 SER A C 1
ATOM 4165 O O . SER A 1 534 ? -61.282 -12.963 92.532 1.00 77.06 534 SER A O 1
ATOM 4167 N N . GLU A 1 535 ? -62.562 -11.476 93.619 1.00 75.44 535 GLU A N 1
ATOM 4168 C CA . GLU A 1 535 ? -61.988 -10.288 92.978 1.00 75.44 535 GLU A CA 1
ATOM 4169 C C . GLU A 1 535 ? -60.527 -10.071 93.400 1.00 75.44 535 GLU A C 1
ATOM 4171 O O . GLU A 1 535 ? -59.681 -9.716 92.580 1.00 75.44 535 GLU A O 1
ATOM 4176 N N . GLN A 1 536 ? -60.172 -10.350 94.657 1.00 74.12 536 GLN A N 1
ATOM 4177 C CA . GLN A 1 536 ? -58.776 -10.342 95.110 1.00 74.12 536 GLN A CA 1
ATOM 4178 C C . GLN A 1 536 ? -57.941 -11.433 94.422 1.00 74.12 536 GLN A C 1
ATOM 4180 O O . GLN A 1 536 ? -56.769 -11.225 94.097 1.00 74.12 536 GLN A O 1
ATOM 4185 N N . GLN A 1 537 ? -58.535 -12.591 94.141 1.00 77.56 537 GLN A N 1
ATOM 4186 C CA . GLN A 1 537 ? -57.873 -13.652 93.391 1.00 77.56 537 GLN A CA 1
ATOM 4187 C C . GLN A 1 537 ? -57.749 -13.317 91.894 1.00 77.56 537 GLN A C 1
ATOM 4189 O O . GLN A 1 537 ? -56.711 -13.603 91.292 1.00 77.56 537 GLN A O 1
ATOM 4194 N N . GLU A 1 538 ? -58.751 -12.673 91.292 1.00 77.19 538 GLU A N 1
ATOM 4195 C CA . GLU A 1 538 ? -58.706 -12.198 89.903 1.00 77.19 538 GLU A CA 1
ATOM 4196 C C . GLU A 1 538 ? -57.723 -11.046 89.713 1.00 77.19 538 GLU A C 1
ATOM 4198 O O . GLU A 1 538 ? -56.918 -11.086 88.788 1.00 77.19 538 GLU A O 1
ATOM 4203 N N . THR A 1 539 ? -57.681 -10.077 90.624 1.00 72.12 539 THR A N 1
ATOM 4204 C CA . THR A 1 539 ? -56.663 -9.012 90.608 1.00 72.12 539 THR A CA 1
ATOM 4205 C C . THR A 1 539 ? -55.252 -9.573 90.784 1.00 72.12 539 THR A C 1
ATOM 4207 O O . THR A 1 539 ? -54.330 -9.136 90.099 1.00 72.12 539 THR A O 1
ATOM 4210 N N . SER A 1 540 ? -55.075 -10.609 91.610 1.00 74.25 540 SER A N 1
ATOM 4211 C CA . SER A 1 540 ? -53.794 -11.323 91.725 1.00 74.25 540 SER A CA 1
ATOM 4212 C C . SER A 1 540 ? -53.412 -12.056 90.431 1.00 74.25 540 SER A C 1
ATOM 4214 O O . SER A 1 540 ? -52.242 -12.056 90.046 1.00 74.25 540 SER A O 1
ATOM 4216 N N . ARG A 1 541 ? -54.383 -12.653 89.723 1.00 84.44 541 ARG A N 1
ATOM 4217 C CA . ARG A 1 541 ? -54.156 -13.283 88.409 1.00 84.44 541 ARG A CA 1
ATOM 4218 C C . ARG A 1 541 ? -53.815 -12.257 87.331 1.00 84.44 541 ARG A C 1
ATOM 4220 O O . ARG A 1 541 ? -52.864 -12.479 86.590 1.00 84.44 541 ARG A O 1
ATOM 4227 N N . LEU A 1 542 ? -54.544 -11.144 87.277 1.00 79.81 542 LEU A N 1
ATOM 4228 C CA . LEU A 1 542 ? -54.304 -10.063 86.322 1.00 79.81 542 LEU A CA 1
ATOM 4229 C C . LEU A 1 542 ? -52.942 -9.403 86.556 1.00 79.81 542 LEU A C 1
ATOM 4231 O O . LEU A 1 542 ? -52.223 -9.156 85.595 1.00 79.81 542 LEU A O 1
ATOM 4235 N N . ASN A 1 543 ? -52.528 -9.206 87.811 1.00 77.00 543 ASN A N 1
ATOM 4236 C CA . ASN A 1 543 ? -51.181 -8.721 88.121 1.00 77.00 543 ASN A CA 1
ATOM 4237 C C . ASN A 1 543 ? -50.098 -9.706 87.653 1.00 77.00 543 ASN A C 1
ATOM 4239 O O . ASN A 1 543 ? -49.135 -9.294 87.014 1.00 77.00 543 ASN A O 1
ATOM 4243 N N . ALA A 1 544 ? -50.288 -11.014 87.860 1.00 79.75 544 ALA A N 1
ATOM 4244 C CA . ALA A 1 544 ? -49.357 -12.024 87.351 1.00 79.75 544 ALA A CA 1
ATOM 4245 C C . ALA A 1 544 ? -49.308 -12.081 85.809 1.00 79.75 544 ALA A C 1
ATOM 4247 O O . ALA A 1 544 ? -48.290 -12.460 85.225 1.00 79.75 544 ALA A O 1
ATOM 4248 N N . GLU A 1 545 ? -50.400 -11.728 85.132 1.00 80.19 545 GLU A N 1
ATOM 4249 C CA . GLU A 1 545 ? -50.471 -11.650 83.672 1.00 80.19 545 GLU A CA 1
ATOM 4250 C C . GLU A 1 545 ? -49.812 -10.371 83.133 1.00 80.19 545 GLU A C 1
ATOM 4252 O O . GLU A 1 545 ? -49.068 -10.433 82.153 1.00 80.19 545 GLU A O 1
ATOM 4257 N N . ILE A 1 546 ? -49.974 -9.243 83.830 1.00 80.12 546 ILE A N 1
ATOM 4258 C CA . ILE A 1 546 ? -49.242 -7.998 83.563 1.00 80.12 546 ILE A CA 1
ATOM 4259 C C . ILE A 1 546 ? -47.733 -8.213 83.729 1.00 80.12 546 ILE A C 1
ATOM 4261 O O . ILE A 1 546 ? -46.967 -7.793 82.860 1.00 80.12 546 ILE A O 1
ATOM 4265 N N . ASP A 1 547 ? -47.291 -8.916 84.772 1.00 81.75 547 ASP A N 1
ATOM 4266 C CA . ASP A 1 547 ? -45.871 -9.225 84.983 1.00 81.75 547 ASP A CA 1
ATOM 4267 C C . ASP A 1 547 ? -45.309 -10.110 83.859 1.00 81.75 547 ASP A C 1
ATOM 4269 O O . ASP A 1 547 ? -44.225 -9.847 83.331 1.00 81.75 547 ASP A O 1
ATOM 4273 N N . LYS A 1 548 ? -46.074 -11.118 83.411 1.00 84.88 548 LYS A N 1
ATOM 4274 C CA . LYS A 1 548 ? -45.696 -11.962 82.264 1.00 84.88 548 LYS A CA 1
ATOM 4275 C C . LYS A 1 548 ? -45.581 -11.167 80.967 1.00 84.88 548 LYS A C 1
ATOM 4277 O O . LYS A 1 548 ? -44.611 -11.350 80.235 1.00 84.88 548 LYS A O 1
ATOM 4282 N N . LEU A 1 549 ? -46.546 -10.296 80.674 1.00 80.25 549 LEU A N 1
ATOM 4283 C CA . LEU A 1 549 ? -46.510 -9.450 79.479 1.00 80.25 549 LEU A CA 1
ATOM 4284 C C . LEU A 1 549 ? -45.363 -8.435 79.552 1.00 80.25 549 LEU A C 1
ATOM 4286 O O . LEU A 1 549 ? -44.700 -8.182 78.548 1.00 80.25 549 LEU A O 1
ATOM 4290 N N . THR A 1 550 ? -45.070 -7.910 80.741 1.00 80.94 550 THR A N 1
ATOM 4291 C CA . THR A 1 550 ? -43.948 -6.991 80.964 1.00 80.94 550 THR A CA 1
ATOM 4292 C C . THR A 1 550 ? -42.608 -7.682 80.711 1.00 80.94 550 THR A C 1
ATOM 4294 O O . THR A 1 550 ? -41.763 -7.124 80.009 1.00 80.94 550 THR A O 1
ATOM 4297 N N . GLU A 1 551 ? -42.424 -8.921 81.178 1.00 84.50 551 GLU A N 1
ATOM 4298 C CA . GLU A 1 551 ? -41.224 -9.708 80.867 1.00 84.50 551 GLU A CA 1
ATOM 4299 C C . GLU A 1 551 ? -41.141 -10.123 79.395 1.00 84.50 551 GLU A C 1
ATOM 4301 O O . GLU A 1 551 ? -40.063 -10.076 78.809 1.00 84.50 551 GLU A O 1
ATOM 4306 N N . GLN A 1 552 ? -42.257 -10.448 78.738 1.00 79.62 552 GLN A N 1
ATOM 4307 C CA . GLN A 1 552 ? -42.250 -10.714 77.294 1.00 79.62 552 GLN A CA 1
ATOM 4308 C C . GLN A 1 552 ? -41.847 -9.477 76.482 1.00 79.62 552 GLN A C 1
ATOM 4310 O O . GLN A 1 552 ? -41.061 -9.590 75.543 1.00 79.62 552 GLN A O 1
ATOM 4315 N N . VAL A 1 553 ? -42.321 -8.287 76.862 1.00 78.12 553 VAL A N 1
ATOM 4316 C CA . VAL A 1 553 ? -41.907 -7.021 76.236 1.00 78.12 553 VAL A CA 1
ATOM 4317 C C . VAL A 1 553 ? -40.435 -6.719 76.522 1.00 78.12 553 VAL A C 1
ATOM 4319 O O . VAL A 1 553 ? -39.730 -6.229 75.635 1.00 78.12 553 VAL A O 1
ATOM 4322 N N . ARG A 1 554 ? -39.944 -7.021 77.731 1.00 85.25 554 ARG A N 1
ATOM 4323 C CA . ARG A 1 554 ? -38.526 -6.877 78.087 1.00 85.25 554 ARG A CA 1
ATOM 4324 C C . ARG A 1 554 ? -37.650 -7.807 77.249 1.00 85.25 554 ARG A C 1
ATOM 4326 O O . ARG A 1 554 ? -36.727 -7.326 76.599 1.00 85.25 554 ARG A O 1
ATOM 4333 N N . LEU A 1 555 ? -37.999 -9.091 77.174 1.00 78.62 555 LEU A N 1
ATOM 4334 C CA . LEU A 1 555 ? -37.316 -10.093 76.355 1.00 78.62 555 LEU A CA 1
ATOM 4335 C C . LEU A 1 555 ? -37.331 -9.716 74.873 1.00 78.62 555 LEU A C 1
ATOM 4337 O O . LEU A 1 555 ? -36.280 -9.752 74.249 1.00 78.62 555 LEU A O 1
ATOM 4341 N N . ALA A 1 556 ? -38.471 -9.274 74.332 1.00 67.62 556 ALA A N 1
ATOM 4342 C CA . ALA A 1 556 ? -38.580 -8.826 72.944 1.00 67.62 556 ALA A CA 1
ATOM 4343 C C . ALA A 1 556 ? -37.658 -7.630 72.647 1.00 67.62 556 ALA A C 1
ATOM 4345 O O . ALA A 1 556 ? -36.972 -7.611 71.621 1.00 67.62 556 ALA A O 1
ATOM 4346 N N . ARG A 1 557 ? -37.593 -6.651 73.562 1.00 72.38 557 ARG A N 1
ATOM 4347 C CA . ARG A 1 557 ? -36.675 -5.503 73.461 1.00 72.38 557 ARG A CA 1
ATOM 4348 C C . ARG A 1 557 ? -35.210 -5.920 73.564 1.00 72.38 557 ARG A C 1
ATOM 4350 O O . ARG A 1 557 ? -34.396 -5.385 72.814 1.00 72.38 557 ARG A O 1
ATOM 4357 N N . ASP A 1 558 ? -34.883 -6.866 74.435 1.00 69.56 558 ASP A N 1
ATOM 4358 C CA . ASP A 1 558 ? -33.522 -7.381 74.594 1.00 69.56 558 ASP A CA 1
ATOM 4359 C C . ASP A 1 558 ? -33.089 -8.198 73.360 1.00 69.56 558 ASP A C 1
ATOM 4361 O O . ASP A 1 558 ? -31.980 -8.001 72.865 1.00 69.56 558 ASP A O 1
ATOM 4365 N N . THR A 1 559 ? -33.976 -9.006 72.759 1.00 67.44 559 THR A N 1
ATOM 4366 C CA . THR A 1 559 ? -33.707 -9.686 71.475 1.00 67.44 559 THR A CA 1
ATOM 4367 C C . THR A 1 559 ? -33.573 -8.721 70.300 1.00 67.44 559 THR A C 1
ATOM 4369 O O . THR A 1 559 ? -32.686 -8.909 69.474 1.00 67.44 559 THR A O 1
ATOM 4372 N N . ALA A 1 560 ? -34.391 -7.664 70.231 1.00 59.16 560 ALA A N 1
ATOM 4373 C CA . ALA A 1 560 ? -34.294 -6.656 69.172 1.00 59.16 560 ALA A CA 1
ATOM 4374 C C . ALA A 1 560 ? -33.013 -5.810 69.288 1.00 59.16 560 ALA A C 1
ATOM 4376 O O . ALA A 1 560 ? -32.413 -5.434 68.282 1.00 59.16 560 ALA A O 1
ATOM 4377 N N . ARG A 1 561 ? -32.560 -5.526 70.517 1.00 64.19 561 ARG A N 1
ATOM 4378 C CA . ARG A 1 561 ? -31.262 -4.880 70.757 1.00 64.19 561 ARG A CA 1
ATOM 4379 C C . ARG A 1 561 ? -30.103 -5.804 70.392 1.00 64.19 561 ARG A C 1
ATOM 4381 O O . ARG A 1 561 ? -29.179 -5.342 69.734 1.00 64.19 561 ARG A O 1
ATOM 4388 N N . ALA A 1 562 ? -30.180 -7.088 70.747 1.00 60.62 562 ALA A N 1
ATOM 4389 C CA . ALA A 1 562 ? -29.150 -8.076 70.431 1.00 60.62 562 ALA A CA 1
ATOM 4390 C C . ALA A 1 562 ? -29.026 -8.364 68.922 1.00 60.62 562 ALA A C 1
ATOM 4392 O O . ALA A 1 562 ? -27.911 -8.546 68.436 1.00 60.62 562 ALA A O 1
ATOM 4393 N N . SER A 1 563 ? -30.130 -8.364 68.163 1.00 57.78 563 SER A N 1
ATOM 4394 C CA . SER A 1 563 ? -30.085 -8.510 66.699 1.00 57.78 563 SER A CA 1
ATOM 4395 C C . SER A 1 563 ? -29.503 -7.265 66.024 1.00 57.78 563 SER A C 1
ATOM 4397 O O . SER A 1 563 ? -28.618 -7.375 65.181 1.00 57.78 563 SER A O 1
ATOM 4399 N N . ALA A 1 564 ? -29.904 -6.066 66.461 1.00 56.72 564 ALA A N 1
ATOM 4400 C CA . ALA A 1 564 ? -29.358 -4.814 65.936 1.00 56.72 564 ALA A CA 1
ATOM 4401 C C . ALA A 1 564 ? -27.853 -4.645 66.223 1.00 56.72 564 ALA A C 1
ATOM 4403 O O . ALA A 1 564 ? -27.139 -4.066 65.406 1.00 56.72 564 ALA A O 1
ATOM 4404 N N . THR A 1 565 ? -27.348 -5.160 67.350 1.00 57.41 565 THR A N 1
ATOM 4405 C CA . THR A 1 565 ? -25.914 -5.096 67.683 1.00 57.41 565 THR A CA 1
ATOM 4406 C C . THR A 1 565 ? -25.080 -6.213 67.055 1.00 57.41 565 THR A C 1
ATOM 4408 O O . THR A 1 565 ? -23.882 -6.011 66.888 1.00 57.41 565 THR A O 1
ATOM 4411 N N . ASN A 1 566 ? -25.663 -7.365 66.698 1.00 59.09 566 ASN A N 1
ATOM 4412 C CA . ASN A 1 566 ? -24.925 -8.466 66.058 1.00 59.09 566 ASN A CA 1
ATOM 4413 C C . ASN A 1 566 ? -24.806 -8.323 64.532 1.00 59.09 566 ASN A C 1
ATOM 4415 O O . ASN A 1 566 ? -23.783 -8.720 63.978 1.00 59.09 566 ASN A O 1
ATOM 4419 N N . ASP A 1 567 ? -25.789 -7.723 63.855 1.00 62.12 567 ASP A N 1
ATOM 4420 C CA . ASP A 1 567 ? -25.773 -7.634 62.386 1.00 62.12 567 ASP A CA 1
ATOM 4421 C C . ASP A 1 567 ? -24.972 -6.427 61.862 1.00 62.12 567 ASP A C 1
ATOM 4423 O O . ASP A 1 567 ? -24.328 -6.505 60.813 1.00 62.12 567 ASP A O 1
ATOM 4427 N N . LEU A 1 568 ? -24.931 -5.312 62.604 1.00 62.72 568 LEU A N 1
ATOM 4428 C CA . LEU A 1 568 ? -24.205 -4.104 62.186 1.00 62.72 568 LEU A CA 1
ATOM 4429 C C . LEU A 1 568 ? -22.683 -4.306 62.031 1.00 62.72 568 LEU A C 1
ATOM 4431 O O . LEU A 1 568 ? -22.141 -3.875 61.012 1.00 62.72 568 LEU A O 1
ATOM 4435 N N . PRO A 1 569 ? -21.968 -4.948 62.977 1.00 70.44 569 PRO A N 1
ATOM 4436 C CA . PRO A 1 569 ? -20.526 -5.163 62.857 1.00 70.44 569 PRO A CA 1
ATOM 4437 C C . PRO A 1 569 ? -20.146 -6.036 61.655 1.00 70.44 569 PRO A C 1
ATOM 4439 O O . PRO A 1 569 ? -19.129 -5.782 61.017 1.00 70.44 569 PRO A O 1
ATOM 4442 N N . GLY A 1 570 ? -20.974 -7.029 61.306 1.00 71.94 570 GLY A N 1
ATOM 4443 C CA . GLY A 1 570 ? -20.756 -7.884 60.135 1.00 71.94 570 GLY A CA 1
ATOM 4444 C C . GLY A 1 570 ? -20.945 -7.137 58.813 1.00 71.94 570 GLY A C 1
ATOM 4445 O O . GLY A 1 570 ? -20.145 -7.302 57.893 1.00 71.94 570 GLY A O 1
ATOM 4446 N N . VAL A 1 571 ? -21.954 -6.263 58.734 1.00 73.19 571 VAL A N 1
ATOM 4447 C CA . VAL A 1 571 ? -22.176 -5.396 57.564 1.00 73.19 571 VAL A CA 1
ATOM 4448 C C . VAL A 1 571 ? -21.051 -4.370 57.421 1.00 73.19 571 VAL A C 1
ATOM 4450 O O . VAL A 1 571 ? -20.555 -4.171 56.316 1.00 73.19 571 VAL A O 1
ATOM 4453 N N . ILE A 1 572 ? -20.598 -3.763 58.523 1.00 71.25 572 ILE A N 1
ATOM 4454 C CA . ILE A 1 572 ? -19.462 -2.828 58.512 1.00 71.25 572 ILE A CA 1
ATOM 4455 C C . ILE A 1 572 ? -18.185 -3.545 58.057 1.00 71.25 572 ILE A C 1
ATOM 4457 O O . ILE A 1 572 ? -17.532 -3.064 57.138 1.00 71.25 572 ILE A O 1
ATOM 4461 N N . ALA A 1 573 ? -17.877 -4.728 58.597 1.00 74.50 573 ALA A N 1
ATOM 4462 C CA . ALA A 1 573 ? -16.716 -5.513 58.172 1.00 74.50 573 ALA A CA 1
ATOM 4463 C C . ALA A 1 573 ? -16.800 -5.945 56.693 1.00 74.50 573 ALA A C 1
ATOM 4465 O O . ALA A 1 573 ? -15.790 -5.958 55.989 1.00 74.50 573 ALA A O 1
ATOM 4466 N N . GLY A 1 574 ? -18.002 -6.265 56.198 1.00 76.00 574 GLY A N 1
ATOM 4467 C CA . GLY A 1 574 ? -18.245 -6.561 54.785 1.00 76.00 574 GLY A CA 1
ATOM 4468 C C . GLY A 1 574 ? -17.996 -5.353 53.878 1.00 76.00 574 GLY A C 1
ATOM 4469 O O . GLY A 1 574 ? -17.297 -5.474 52.873 1.00 76.00 574 GLY A O 1
ATOM 4470 N N . LEU A 1 575 ? -18.495 -4.177 54.268 1.00 77.69 575 LEU A N 1
ATOM 4471 C CA . LEU A 1 575 ? -18.267 -2.921 53.550 1.00 77.69 575 LEU A CA 1
ATOM 4472 C C . LEU A 1 575 ? -16.794 -2.491 53.598 1.00 77.69 575 LEU A C 1
ATOM 4474 O O . LEU A 1 575 ? -16.254 -2.045 52.591 1.00 77.69 575 LEU A O 1
ATOM 4478 N N . GLU A 1 576 ? -16.109 -2.662 54.729 1.00 81.38 576 GLU A N 1
ATOM 4479 C CA . GLU A 1 576 ? -14.671 -2.393 54.858 1.00 81.38 576 GLU A CA 1
ATOM 4480 C C . GLU A 1 576 ? -13.833 -3.332 53.979 1.00 81.38 576 GLU A C 1
ATOM 4482 O O . GLU A 1 576 ? -12.899 -2.881 53.309 1.00 81.38 576 GLU A O 1
ATOM 4487 N N . ALA A 1 577 ? -14.191 -4.619 53.909 1.00 84.50 577 ALA A N 1
ATOM 4488 C CA . ALA A 1 577 ? -13.557 -5.570 53.001 1.00 84.50 577 ALA A CA 1
ATOM 4489 C C . ALA A 1 577 ? -13.796 -5.190 51.531 1.00 84.50 577 ALA A C 1
ATOM 4491 O O . ALA A 1 577 ? -12.866 -5.223 50.722 1.00 84.50 577 ALA A O 1
ATOM 4492 N N . GLU A 1 578 ? -15.010 -4.768 51.179 1.00 87.00 578 GLU A N 1
ATOM 4493 C CA . GLU A 1 578 ? -15.336 -4.316 49.827 1.00 87.00 578 GLU A CA 1
ATOM 4494 C C . GLU A 1 578 ? -14.558 -3.043 49.456 1.00 87.00 578 GLU A C 1
ATOM 4496 O O . GLU A 1 578 ? -13.913 -3.006 48.404 1.00 87.00 578 GLU A O 1
ATOM 4501 N N . ILE A 1 579 ? -14.487 -2.055 50.353 1.00 83.81 579 ILE A N 1
ATOM 4502 C CA . ILE A 1 579 ? -13.660 -0.849 50.190 1.00 83.81 579 ILE A CA 1
ATOM 4503 C C . ILE A 1 579 ? -12.186 -1.224 49.993 1.00 83.81 579 ILE A C 1
ATOM 4505 O O . ILE A 1 579 ? -11.546 -0.710 49.073 1.00 83.81 579 ILE A O 1
ATOM 4509 N N . ALA A 1 580 ? -11.647 -2.157 50.781 1.00 86.12 580 ALA A N 1
ATOM 4510 C CA . ALA A 1 580 ? -10.269 -2.620 50.630 1.00 86.12 580 ALA A CA 1
ATOM 4511 C C . ALA A 1 580 ? -10.031 -3.306 49.270 1.00 86.12 580 ALA A C 1
ATOM 4513 O O . ALA A 1 580 ? -9.001 -3.081 48.624 1.00 86.12 580 ALA A O 1
ATOM 4514 N N . THR A 1 581 ? -10.988 -4.103 48.778 1.00 87.50 581 THR A N 1
ATOM 4515 C CA . THR A 1 581 ? -10.881 -4.715 47.441 1.00 87.50 581 THR A CA 1
ATOM 4516 C C . THR A 1 581 ? -10.950 -3.679 46.320 1.00 87.50 581 THR A C 1
ATOM 4518 O O . THR A 1 581 ? -10.186 -3.778 45.356 1.00 87.50 581 THR A O 1
ATOM 4521 N N . LEU A 1 582 ? -11.806 -2.661 46.445 1.00 85.62 582 LEU A N 1
ATOM 4522 C CA . LEU A 1 582 ? -11.914 -1.564 45.483 1.00 85.62 582 LEU A CA 1
ATOM 4523 C C . LEU A 1 582 ? -10.646 -0.705 45.470 1.00 85.62 582 LEU A C 1
ATOM 4525 O O . LEU A 1 582 ? -10.143 -0.386 44.394 1.00 85.62 582 LEU A O 1
ATOM 4529 N N . GLN A 1 583 ? -10.063 -0.413 46.634 1.00 87.94 583 GLN A N 1
ATOM 4530 C CA . GLN A 1 583 ? -8.778 0.283 46.737 1.00 87.94 583 GLN A CA 1
ATOM 4531 C C . GLN A 1 583 ? -7.647 -0.511 46.073 1.00 87.94 583 GLN A C 1
ATOM 4533 O O . GLN A 1 583 ? -6.858 0.057 45.318 1.00 87.94 583 GLN A O 1
ATOM 4538 N N . LYS A 1 584 ? -7.596 -1.834 46.276 1.00 89.94 584 LYS A N 1
ATOM 4539 C CA . LYS A 1 584 ? -6.604 -2.704 45.625 1.00 89.94 584 LYS A CA 1
ATOM 4540 C C . LYS A 1 584 ? -6.782 -2.745 44.102 1.00 89.94 584 LYS A C 1
ATOM 4542 O O . LYS A 1 584 ? -5.793 -2.685 43.375 1.00 89.94 584 LYS A O 1
ATOM 4547 N N . LYS A 1 585 ? -8.026 -2.798 43.608 1.00 87.50 585 LYS A N 1
ATOM 4548 C CA . LYS A 1 585 ? -8.336 -2.704 42.167 1.00 87.50 585 LYS A CA 1
ATOM 4549 C C . LYS A 1 585 ? -7.933 -1.348 41.586 1.00 87.50 585 LYS A C 1
ATOM 4551 O O . LYS A 1 585 ? -7.346 -1.308 40.511 1.00 87.50 585 LYS A O 1
ATOM 4556 N N . HIS A 1 586 ? -8.196 -0.256 42.301 1.00 86.75 586 HIS A N 1
ATOM 4557 C CA . HIS A 1 586 ? -7.803 1.085 41.873 1.00 86.75 586 HIS A CA 1
ATOM 4558 C C . HIS A 1 586 ? -6.277 1.247 41.814 1.00 86.75 586 HIS A C 1
ATOM 4560 O O . HIS A 1 586 ? -5.755 1.769 40.833 1.00 86.75 586 HIS A O 1
ATOM 4566 N N . GLN A 1 587 ? -5.542 0.729 42.804 1.00 88.62 587 GLN A N 1
ATOM 4567 C CA . GLN A 1 587 ? -4.077 0.712 42.761 1.00 88.62 587 GLN A CA 1
ATOM 4568 C C . GLN A 1 587 ? -3.548 -0.094 41.571 1.00 88.62 587 GLN A C 1
ATOM 4570 O O . GLN A 1 587 ? -2.641 0.370 40.887 1.00 88.62 587 GLN A O 1
ATOM 4575 N N . LEU A 1 588 ? -4.129 -1.266 41.287 1.00 90.31 588 LEU A N 1
ATOM 4576 C CA . LEU A 1 588 ? -3.762 -2.064 40.114 1.00 90.31 588 LEU A CA 1
ATOM 4577 C C . LEU A 1 588 ? -3.998 -1.291 38.805 1.00 90.31 588 LEU A C 1
ATOM 4579 O O . LEU A 1 588 ? -3.130 -1.299 37.937 1.00 90.31 588 LEU A O 1
ATOM 4583 N N . ALA A 1 589 ? -5.129 -0.590 38.687 1.00 83.12 589 ALA A N 1
ATOM 4584 C CA . ALA A 1 589 ? -5.436 0.237 37.521 1.00 83.12 589 ALA A CA 1
ATOM 4585 C C . ALA A 1 589 ? -4.408 1.366 37.333 1.00 83.12 589 ALA A C 1
ATOM 4587 O O . ALA A 1 589 ? -3.920 1.563 36.226 1.00 83.12 589 ALA A O 1
ATOM 4588 N N . LEU A 1 590 ? -3.995 2.037 38.415 1.00 86.81 590 LEU A N 1
ATOM 4589 C CA . LEU A 1 590 ? -2.939 3.057 38.364 1.00 86.81 590 LEU A CA 1
ATOM 4590 C C . LEU A 1 590 ? -1.575 2.483 37.952 1.00 86.81 590 LEU A C 1
ATOM 4592 O O . LEU A 1 590 ? -0.800 3.161 37.278 1.00 86.81 590 LEU A O 1
ATOM 4596 N N . TYR A 1 591 ? -1.248 1.253 38.360 1.00 91.44 591 TYR A N 1
ATOM 4597 C CA . TYR A 1 591 ? -0.029 0.582 37.896 1.00 91.44 591 TYR A CA 1
ATOM 4598 C C . TYR A 1 591 ? -0.100 0.260 36.400 1.00 91.44 591 TYR A C 1
ATOM 4600 O O . TYR A 1 591 ? 0.851 0.557 35.682 1.00 91.44 591 TYR A O 1
ATOM 4608 N N . GLN A 1 592 ? -1.231 -0.262 35.922 1.00 88.44 592 GLN A N 1
ATOM 4609 C CA . GLN A 1 592 ? -1.447 -0.548 34.500 1.00 88.44 592 GLN A CA 1
ATOM 4610 C C . GLN A 1 592 ? -1.390 0.723 33.646 1.00 88.44 592 GLN A C 1
ATOM 4612 O O . GLN A 1 592 ? -0.767 0.725 32.590 1.00 88.44 592 GLN A O 1
ATOM 4617 N N . GLU A 1 593 ? -1.976 1.825 34.114 1.00 86.25 593 GLU A N 1
ATOM 4618 C CA . GLU A 1 593 ? -1.927 3.114 33.419 1.00 86.25 593 GLU A CA 1
ATOM 4619 C C . GLU A 1 593 ? -0.490 3.649 33.313 1.00 86.25 593 GLU A C 1
ATOM 4621 O O . GLU A 1 593 ? -0.083 4.131 32.258 1.00 86.25 593 GLU A O 1
ATOM 4626 N N . LYS A 1 594 ? 0.326 3.487 34.364 1.00 90.81 594 LYS A N 1
ATOM 4627 C CA . LYS A 1 594 ? 1.758 3.832 34.322 1.00 90.81 594 LYS A CA 1
ATOM 4628 C C . LYS A 1 594 ? 2.550 2.955 33.354 1.00 90.81 594 LYS A C 1
ATOM 4630 O O . LYS A 1 594 ? 3.433 3.470 32.671 1.00 90.81 594 LYS A O 1
ATOM 4635 N N . GLU A 1 595 ? 2.258 1.657 33.288 1.00 90.00 595 GLU A N 1
ATOM 4636 C CA . GLU A 1 595 ? 2.894 0.750 32.325 1.00 90.00 595 GLU A CA 1
ATOM 4637 C C . GLU A 1 595 ? 2.516 1.104 30.882 1.00 90.00 595 GLU A C 1
ATOM 4639 O O . GLU A 1 595 ? 3.395 1.167 30.023 1.00 90.00 595 GLU A O 1
ATOM 4644 N N . LEU A 1 596 ? 1.240 1.410 30.624 1.00 85.38 596 LEU A N 1
ATOM 4645 C CA . LEU A 1 596 ? 0.771 1.861 29.313 1.00 85.38 596 LEU A CA 1
ATOM 4646 C C . LEU A 1 596 ? 1.408 3.197 28.915 1.00 85.38 596 LEU A C 1
ATOM 4648 O O . LEU A 1 596 ? 1.912 3.312 27.801 1.00 85.38 596 LEU A O 1
ATOM 4652 N N . ALA A 1 597 ? 1.482 4.165 29.832 1.00 83.38 597 ALA A N 1
ATOM 4653 C CA . ALA A 1 597 ? 2.162 5.436 29.589 1.00 83.38 597 ALA A CA 1
ATOM 4654 C C . ALA A 1 597 ? 3.662 5.243 29.287 1.00 83.38 597 ALA A C 1
ATOM 4656 O O . ALA A 1 597 ? 4.210 5.904 28.404 1.00 83.38 597 ALA A O 1
ATOM 4657 N N . GLY A 1 598 ? 4.329 4.309 29.977 1.00 89.12 598 GLY A N 1
ATOM 4658 C CA . GLY A 1 598 ? 5.716 3.933 29.688 1.00 89.12 598 GLY A CA 1
ATOM 4659 C C . GLY A 1 598 ? 5.881 3.287 28.308 1.00 89.12 598 GLY A C 1
ATOM 4660 O O . GLY A 1 598 ? 6.783 3.656 27.555 1.00 89.12 598 GLY A O 1
ATOM 4661 N N . ALA A 1 599 ? 4.981 2.372 27.940 1.00 87.00 599 ALA A N 1
ATOM 4662 C CA . ALA A 1 599 ? 4.981 1.723 26.631 1.00 87.00 599 ALA A CA 1
ATOM 4663 C C . ALA A 1 599 ? 4.706 2.717 25.487 1.00 87.00 599 ALA A C 1
ATOM 4665 O O . ALA A 1 599 ? 5.349 2.651 24.437 1.00 87.00 599 ALA A O 1
ATOM 4666 N N . GLU A 1 600 ? 3.793 3.670 25.686 1.00 82.25 600 GLU A N 1
ATOM 4667 C CA . GLU A 1 600 ? 3.528 4.743 24.726 1.00 82.25 600 GLU A CA 1
ATOM 4668 C C . GLU A 1 600 ? 4.723 5.688 24.575 1.00 82.25 600 GLU A C 1
ATOM 4670 O O . GLU A 1 600 ? 5.070 6.042 23.446 1.00 82.25 600 GLU A O 1
ATOM 4675 N N . ALA A 1 601 ? 5.402 6.042 25.670 1.00 88.00 601 ALA A N 1
ATOM 4676 C CA . ALA A 1 601 ? 6.607 6.868 25.624 1.00 88.00 601 ALA A CA 1
ATOM 4677 C C . ALA A 1 601 ? 7.736 6.198 24.819 1.00 88.00 601 ALA A C 1
ATOM 4679 O O . ALA A 1 601 ? 8.340 6.839 23.956 1.00 88.00 601 ALA A O 1
ATOM 4680 N N . GLU A 1 602 ? 7.979 4.900 25.029 1.00 89.44 602 GLU A N 1
ATOM 4681 C CA . GLU A 1 602 ? 8.950 4.136 24.232 1.00 89.44 602 GLU A CA 1
ATOM 4682 C C . GLU A 1 602 ? 8.522 4.026 22.762 1.00 89.44 602 GLU A C 1
ATOM 4684 O O . GLU A 1 602 ? 9.342 4.195 21.858 1.00 89.44 602 GLU A O 1
ATOM 4689 N N . ARG A 1 603 ? 7.223 3.842 22.483 1.00 89.75 603 ARG A N 1
ATOM 4690 C CA . ARG A 1 603 ? 6.710 3.836 21.105 1.00 89.75 603 ARG A CA 1
ATOM 4691 C C . ARG A 1 603 ? 6.958 5.170 20.402 1.00 89.75 603 ARG A C 1
ATOM 4693 O O . ARG A 1 603 ? 7.394 5.182 19.252 1.00 89.75 603 ARG A O 1
ATOM 4700 N N . VAL A 1 604 ? 6.692 6.290 21.075 1.00 86.50 604 VAL A N 1
ATOM 4701 C CA . VAL A 1 604 ? 6.933 7.640 20.540 1.00 86.50 604 VAL A CA 1
ATOM 4702 C C . VAL A 1 604 ? 8.423 7.872 20.304 1.00 86.50 604 VAL A C 1
ATOM 4704 O O . VAL A 1 604 ? 8.793 8.401 19.257 1.00 86.50 604 VAL A O 1
ATOM 4707 N N . LYS A 1 605 ? 9.286 7.428 21.221 1.00 91.31 605 LYS A N 1
ATOM 4708 C CA . LYS A 1 605 ? 10.741 7.512 21.064 1.00 91.31 605 LYS A CA 1
ATOM 4709 C C . LYS A 1 605 ? 11.232 6.721 19.848 1.00 91.31 605 LYS A C 1
ATOM 4711 O O . LYS A 1 605 ? 11.966 7.272 19.033 1.00 91.31 605 LYS A O 1
ATOM 4716 N N . LEU A 1 606 ? 10.776 5.480 19.668 1.00 88.44 606 LEU A N 1
ATOM 4717 C CA . LEU A 1 606 ? 11.130 4.660 18.503 1.00 88.44 606 LEU A CA 1
ATOM 4718 C C . LEU A 1 606 ? 10.637 5.274 17.185 1.00 88.44 606 LEU A C 1
ATOM 4720 O O . LEU A 1 606 ? 11.368 5.260 16.195 1.00 88.44 606 LEU A O 1
ATOM 4724 N N . LEU A 1 607 ? 9.427 5.847 17.170 1.00 85.75 607 LEU A N 1
ATOM 4725 C CA . LEU A 1 607 ? 8.907 6.577 16.008 1.00 85.75 607 LEU A CA 1
ATOM 4726 C C . LEU A 1 607 ? 9.743 7.824 15.702 1.00 85.75 607 LEU A C 1
ATOM 4728 O O . LEU A 1 607 ? 10.056 8.073 14.540 1.00 85.75 607 LEU A O 1
ATOM 4732 N N . HIS A 1 608 ? 10.145 8.579 16.727 1.00 88.25 608 HIS A N 1
ATOM 4733 C CA . HIS A 1 608 ? 11.020 9.736 16.561 1.00 88.25 608 HIS A CA 1
ATOM 4734 C C . HIS A 1 608 ? 12.387 9.330 15.995 1.00 88.25 608 HIS A C 1
ATOM 4736 O O . HIS A 1 608 ? 12.840 9.917 15.018 1.00 88.25 608 HIS A O 1
ATOM 4742 N N . GLU A 1 609 ? 13.018 8.288 16.539 1.00 89.25 609 GLU A N 1
ATOM 4743 C CA . GLU A 1 609 ? 14.285 7.768 16.016 1.00 89.25 609 GLU A CA 1
ATOM 4744 C C . GLU A 1 609 ? 14.163 7.268 14.569 1.00 89.25 609 GLU A C 1
ATOM 4746 O O . GLU A 1 609 ? 15.070 7.480 13.763 1.00 89.25 609 GLU A O 1
ATOM 4751 N N . ALA A 1 610 ? 13.054 6.612 14.215 1.00 85.31 610 ALA A N 1
ATOM 4752 C CA . ALA A 1 610 ? 12.795 6.171 12.847 1.00 85.31 610 ALA A CA 1
ATOM 4753 C C . ALA A 1 610 ? 12.634 7.357 11.882 1.00 85.31 610 ALA A C 1
ATOM 4755 O O . ALA A 1 610 ? 13.219 7.339 10.797 1.00 85.31 610 ALA A O 1
ATOM 4756 N N . GLU A 1 611 ? 11.906 8.403 12.282 1.00 86.31 611 GLU A N 1
ATOM 4757 C CA . GLU A 1 611 ? 11.744 9.607 11.462 1.00 86.31 611 GLU A CA 1
ATOM 4758 C C . GLU A 1 611 ? 13.070 10.362 11.312 1.00 86.31 611 GLU A C 1
ATOM 4760 O O . GLU A 1 611 ? 13.406 10.790 10.211 1.00 86.31 611 GLU A O 1
ATOM 4765 N N . VAL A 1 612 ? 13.883 10.445 12.373 1.00 90.31 612 VAL A N 1
ATOM 4766 C CA . VAL A 1 612 ? 15.235 11.019 12.292 1.00 90.31 612 VAL A CA 1
ATOM 4767 C C . VAL A 1 612 ? 16.082 10.253 11.276 1.00 90.31 612 VAL A C 1
ATOM 4769 O O . VAL A 1 612 ? 16.621 10.882 10.370 1.00 90.31 612 VAL A O 1
ATOM 4772 N N . ARG A 1 613 ? 16.138 8.913 11.347 1.00 88.38 613 ARG A N 1
ATOM 4773 C CA . ARG A 1 613 ? 16.879 8.086 10.369 1.00 88.38 613 ARG A CA 1
ATOM 4774 C C . ARG A 1 613 ? 16.395 8.318 8.936 1.00 88.38 613 ARG A C 1
ATOM 4776 O O . ARG A 1 613 ? 17.208 8.424 8.019 1.00 88.38 613 ARG A O 1
ATOM 4783 N N . LYS A 1 614 ? 15.079 8.427 8.738 1.00 89.00 614 LYS A N 1
ATOM 4784 C CA . LYS A 1 614 ? 14.481 8.714 7.431 1.00 89.00 614 LYS A CA 1
ATOM 4785 C C . LYS A 1 614 ? 14.912 10.086 6.908 1.00 89.00 614 LYS A C 1
ATOM 4787 O O . LYS A 1 614 ? 15.356 10.170 5.765 1.00 89.00 614 LYS A O 1
ATOM 4792 N N . LEU A 1 615 ? 14.852 11.131 7.733 1.00 85.62 615 LEU A N 1
ATOM 4793 C CA . LEU A 1 615 ? 15.320 12.470 7.363 1.00 85.62 615 LEU A CA 1
ATOM 4794 C C . LEU A 1 615 ? 16.818 12.480 7.031 1.00 85.62 615 LEU A C 1
ATOM 4796 O O . LEU A 1 615 ? 17.207 13.094 6.041 1.00 85.62 615 LEU A O 1
ATOM 4800 N N . THR A 1 616 ? 17.646 11.744 7.781 1.00 90.50 616 THR A N 1
ATOM 4801 C CA . THR A 1 616 ? 19.081 11.613 7.471 1.00 90.50 616 THR A CA 1
ATOM 4802 C C . THR A 1 616 ? 19.298 10.939 6.115 1.00 90.50 616 THR A C 1
ATOM 4804 O O . THR A 1 616 ? 20.054 11.448 5.295 1.00 90.50 616 THR A O 1
ATOM 4807 N N . SER A 1 617 ? 18.573 9.852 5.827 1.00 86.69 617 SER A N 1
ATOM 4808 C CA . SER A 1 617 ? 18.678 9.158 4.535 1.00 86.69 617 SER A CA 1
ATOM 4809 C C . SER A 1 617 ? 18.231 10.021 3.347 1.00 86.69 617 SER A C 1
ATOM 4811 O O . SER A 1 617 ? 18.829 9.959 2.275 1.00 86.69 617 SER A O 1
ATOM 4813 N N . LEU A 1 618 ? 17.206 10.864 3.536 1.00 85.62 618 LEU A N 1
ATOM 4814 C CA . LEU A 1 618 ? 16.760 11.819 2.519 1.00 85.62 618 LEU A CA 1
ATOM 4815 C C . LEU A 1 618 ? 17.823 12.892 2.274 1.00 85.62 618 LEU A C 1
ATOM 4817 O O . LEU A 1 618 ? 18.121 13.195 1.122 1.00 85.62 618 LEU A O 1
ATOM 4821 N N . GLN A 1 619 ? 18.442 13.407 3.337 1.00 90.56 619 GLN A N 1
ATOM 4822 C CA . GLN A 1 619 ? 19.531 14.374 3.234 1.00 90.56 619 GLN A CA 1
ATOM 4823 C C . GLN A 1 619 ? 20.755 13.787 2.507 1.00 90.56 619 GLN A C 1
ATOM 4825 O O . GLN A 1 619 ? 21.336 14.451 1.650 1.00 90.56 619 GLN A O 1
ATOM 4830 N N . GLU A 1 620 ? 21.130 12.538 2.792 1.00 90.56 620 GLU A N 1
ATOM 4831 C CA . GLU A 1 620 ? 22.207 11.833 2.080 1.00 90.56 620 GLU A CA 1
ATOM 4832 C C . GLU A 1 620 ? 21.873 11.631 0.592 1.00 90.56 620 GLU A C 1
ATOM 4834 O O . GLU A 1 620 ? 22.719 11.857 -0.277 1.00 90.56 620 GLU A O 1
ATOM 4839 N N . ALA A 1 621 ? 20.627 11.265 0.271 1.00 86.62 621 ALA A N 1
ATOM 4840 C CA . ALA A 1 621 ? 20.170 11.123 -1.111 1.00 86.62 621 ALA A CA 1
ATOM 4841 C C . ALA A 1 621 ? 20.184 12.462 -1.874 1.00 86.62 621 ALA A C 1
ATOM 4843 O O . ALA A 1 621 ? 20.566 12.502 -3.046 1.00 86.62 621 ALA A O 1
ATOM 4844 N N . GLU A 1 622 ? 19.812 13.566 -1.223 1.00 87.06 622 GLU A N 1
ATOM 4845 C CA . GLU A 1 622 ? 19.908 14.910 -1.802 1.00 87.06 622 GLU A CA 1
ATOM 4846 C C . GLU A 1 622 ? 21.361 15.331 -2.042 1.00 87.06 622 GLU A C 1
ATOM 4848 O O . GLU A 1 622 ? 21.669 15.861 -3.110 1.00 87.06 622 GLU A O 1
ATOM 4853 N N . GLN A 1 623 ? 22.274 15.033 -1.113 1.00 89.56 623 GLN A N 1
ATOM 4854 C CA . GLN A 1 623 ? 23.704 15.288 -1.305 1.00 89.56 623 GLN A CA 1
ATOM 4855 C C . GLN A 1 623 ? 24.268 14.502 -2.494 1.00 89.56 623 GLN A C 1
ATOM 4857 O O . GLN A 1 623 ? 24.980 15.077 -3.315 1.00 89.56 623 GLN A O 1
ATOM 4862 N N . LEU A 1 624 ? 23.905 13.224 -2.646 1.00 90.62 624 LEU A N 1
ATOM 4863 C CA . LEU A 1 624 ? 24.290 12.422 -3.813 1.00 90.62 624 LEU A CA 1
ATOM 4864 C C . LEU A 1 624 ? 23.710 12.976 -5.121 1.00 90.62 624 LEU A C 1
ATOM 4866 O O . LEU A 1 624 ? 24.363 12.944 -6.162 1.00 90.62 624 LEU A O 1
ATOM 4870 N N . ARG A 1 625 ? 22.485 13.511 -5.089 1.00 89.19 625 ARG A N 1
ATOM 4871 C CA . ARG A 1 625 ? 21.879 14.150 -6.261 1.00 89.19 625 ARG A CA 1
ATOM 4872 C C . ARG A 1 625 ? 22.614 15.434 -6.6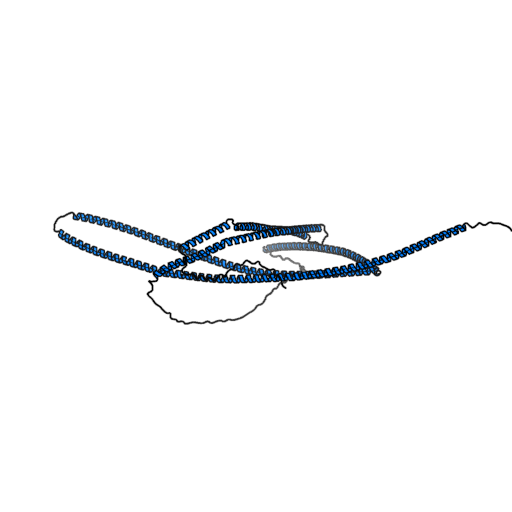50 1.00 89.19 625 ARG A C 1
ATOM 4874 O O . ARG A 1 625 ? 22.777 15.687 -7.841 1.00 89.19 625 ARG A O 1
ATOM 4881 N N . LEU A 1 626 ? 23.046 16.232 -5.674 1.00 88.50 626 LEU A N 1
ATOM 4882 C CA . LEU A 1 626 ? 23.826 17.447 -5.917 1.00 88.50 626 LEU A CA 1
ATOM 4883 C C . LEU A 1 626 ? 25.205 17.120 -6.500 1.00 88.50 626 LEU A C 1
ATOM 4885 O O . LEU A 1 626 ? 25.573 17.699 -7.518 1.00 88.50 626 LEU A O 1
ATOM 4889 N N . THR A 1 627 ? 25.921 16.136 -5.950 1.00 91.06 627 THR A N 1
ATOM 4890 C CA . THR A 1 627 ? 27.231 15.732 -6.493 1.00 91.06 627 THR A CA 1
ATOM 4891 C C . THR A 1 627 ? 27.126 15.153 -7.905 1.00 91.06 627 THR A C 1
ATOM 4893 O O . THR A 1 627 ? 27.990 15.404 -8.744 1.00 91.06 627 THR A O 1
ATOM 4896 N N . GLU A 1 628 ? 26.049 14.430 -8.214 1.00 90.75 628 GLU A N 1
ATOM 4897 C CA . GLU A 1 628 ? 25.782 13.931 -9.566 1.00 90.75 628 GLU A CA 1
ATOM 4898 C C . GLU A 1 628 ? 25.447 15.067 -10.552 1.00 90.75 628 GLU A C 1
ATOM 4900 O O . GLU A 1 628 ? 25.845 15.013 -11.718 1.00 90.75 628 GLU A O 1
ATOM 4905 N N . LEU A 1 629 ? 24.757 16.124 -10.105 1.00 89.38 629 LEU A N 1
ATOM 4906 C CA . LEU A 1 629 ? 24.537 17.331 -10.912 1.00 89.38 629 LEU A CA 1
ATOM 4907 C C . LEU A 1 629 ? 25.846 18.089 -11.172 1.00 89.38 629 LEU A C 1
ATOM 4909 O O . LEU A 1 629 ? 26.087 18.504 -12.308 1.00 89.38 629 LEU A O 1
ATOM 4913 N N . ASP A 1 630 ? 26.714 18.214 -10.170 1.00 91.44 630 ASP A N 1
ATOM 4914 C CA . ASP A 1 630 ? 28.048 18.806 -10.325 1.00 91.44 630 ASP A CA 1
ATOM 4915 C C . ASP A 1 630 ? 28.911 17.996 -11.308 1.00 91.44 630 ASP A C 1
ATOM 4917 O O . ASP A 1 630 ? 29.599 18.550 -12.167 1.00 91.44 630 ASP A O 1
ATOM 4921 N N . ARG A 1 631 ? 28.815 16.662 -11.262 1.00 92.19 631 ARG A N 1
ATOM 4922 C CA . ARG A 1 631 ? 29.490 15.773 -12.217 1.00 92.19 631 ARG A CA 1
ATOM 4923 C C . ARG A 1 631 ? 28.987 15.998 -13.646 1.00 92.19 631 ARG A C 1
ATOM 4925 O O . ARG A 1 631 ? 29.792 16.182 -14.555 1.00 92.19 631 ARG A O 1
ATOM 4932 N N . ARG A 1 632 ? 27.665 16.032 -13.850 1.00 89.00 632 ARG A N 1
ATOM 4933 C CA . ARG A 1 632 ? 27.056 16.255 -15.176 1.00 89.00 632 ARG A CA 1
ATOM 4934 C C . ARG A 1 632 ? 27.365 17.638 -15.737 1.00 89.00 632 ARG A C 1
ATOM 4936 O O . ARG A 1 632 ? 27.592 17.773 -16.934 1.00 89.00 632 ARG A O 1
ATOM 4943 N N . THR A 1 633 ? 27.384 18.669 -14.896 1.00 90.00 633 THR A N 1
ATOM 4944 C CA . THR A 1 633 ? 27.768 20.019 -15.336 1.00 90.00 633 THR A CA 1
ATOM 4945 C C . THR A 1 633 ? 29.242 20.076 -15.733 1.00 90.00 633 THR A C 1
ATOM 4947 O O . THR A 1 633 ? 29.565 20.684 -16.753 1.00 90.00 633 THR A O 1
ATOM 4950 N N . ALA A 1 634 ? 30.131 19.382 -15.015 1.00 90.62 634 ALA A N 1
ATOM 4951 C CA . ALA A 1 634 ? 31.532 19.252 -15.412 1.00 90.62 634 ALA A CA 1
ATOM 4952 C C . ALA A 1 634 ? 31.701 18.511 -16.753 1.00 90.62 634 ALA A C 1
ATOM 4954 O O . ALA A 1 634 ? 32.492 18.948 -17.590 1.00 90.62 634 ALA A O 1
ATOM 4955 N N . GLU A 1 635 ? 30.937 17.439 -16.990 1.00 91.12 635 GLU A N 1
ATOM 4956 C CA . GLU A 1 635 ? 30.921 16.721 -18.274 1.00 91.12 635 GLU A CA 1
ATOM 4957 C C . GLU A 1 635 ? 30.425 17.609 -19.416 1.00 91.12 635 GLU A C 1
ATOM 4959 O O . GLU A 1 635 ? 31.083 17.689 -20.451 1.00 91.12 635 GLU A O 1
ATOM 4964 N N . LEU A 1 636 ? 29.325 18.344 -19.220 1.00 89.75 636 LEU A N 1
ATOM 4965 C CA . LEU A 1 636 ? 28.823 19.289 -20.221 1.00 89.75 636 LEU A CA 1
ATOM 4966 C C . LEU A 1 636 ? 29.873 20.353 -20.555 1.00 89.75 636 LEU A C 1
ATOM 4968 O O . LEU A 1 636 ? 30.168 20.570 -21.728 1.00 89.75 636 LEU A O 1
ATOM 4972 N N . LEU A 1 637 ? 30.522 20.946 -19.550 1.00 91.81 637 LEU A N 1
ATOM 4973 C CA . LEU A 1 637 ? 31.605 21.910 -19.770 1.00 91.81 637 LEU A CA 1
ATOM 4974 C C . LEU A 1 637 ? 32.812 21.296 -20.498 1.00 91.81 637 LEU A C 1
ATOM 4976 O O . LEU A 1 637 ? 33.475 21.993 -21.269 1.00 91.81 637 LEU A O 1
ATOM 4980 N N . ALA A 1 638 ? 33.121 20.018 -20.266 1.00 90.94 638 ALA A N 1
ATOM 4981 C CA . ALA A 1 638 ? 34.172 19.312 -20.994 1.00 90.94 638 ALA A CA 1
ATOM 4982 C C . ALA A 1 638 ? 33.784 19.094 -22.465 1.00 90.94 638 ALA A C 1
ATOM 4984 O O . ALA A 1 638 ? 34.567 19.437 -23.350 1.00 90.94 638 ALA A O 1
ATOM 4985 N N . THR A 1 639 ? 32.558 18.631 -22.731 1.00 89.31 639 THR A N 1
ATOM 4986 C CA . THR A 1 639 ? 32.050 18.455 -24.103 1.00 89.31 639 THR A CA 1
ATOM 4987 C C . THR A 1 639 ? 31.960 19.780 -24.860 1.00 89.31 639 THR A C 1
ATOM 4989 O O . THR A 1 639 ? 32.355 19.850 -26.019 1.00 89.31 639 THR A O 1
ATOM 4992 N N . GLU A 1 640 ? 31.545 20.873 -24.210 1.00 91.25 640 GLU A N 1
ATOM 4993 C CA . GLU A 1 640 ? 31.556 22.205 -24.822 1.00 91.25 640 GLU A CA 1
ATOM 4994 C C . GLU A 1 640 ? 32.969 22.652 -25.210 1.00 91.25 640 GLU A C 1
ATOM 4996 O O . GLU A 1 640 ? 33.156 23.257 -26.267 1.00 91.25 640 GLU A O 1
ATOM 5001 N N . LYS A 1 641 ? 33.976 22.371 -24.372 1.00 93.19 641 LYS A N 1
ATOM 5002 C CA . LYS A 1 641 ? 35.379 22.679 -24.690 1.00 93.19 641 LYS A CA 1
ATOM 5003 C C . LYS A 1 641 ? 35.879 21.861 -25.876 1.00 93.19 641 LYS A C 1
ATOM 5005 O O . LYS A 1 641 ? 36.567 22.418 -26.726 1.00 93.19 641 LYS A O 1
ATOM 5010 N N . GLU A 1 642 ? 35.526 20.581 -25.944 1.00 91.69 642 GLU A N 1
ATOM 5011 C CA . GLU A 1 642 ? 35.898 19.700 -27.053 1.00 91.69 642 GLU A CA 1
ATOM 5012 C C . GLU A 1 642 ? 35.249 20.145 -28.370 1.00 91.69 642 GLU A C 1
ATOM 5014 O O . GLU A 1 642 ? 35.940 20.281 -29.378 1.00 91.69 642 GLU A O 1
ATOM 5019 N N . ILE A 1 643 ? 33.958 20.499 -28.346 1.00 89.56 643 ILE A N 1
ATOM 5020 C CA . ILE A 1 643 ? 33.263 21.073 -29.507 1.00 89.56 643 ILE A CA 1
ATOM 5021 C C . ILE A 1 643 ? 33.944 22.372 -29.944 1.00 89.56 643 ILE A C 1
ATOM 5023 O O . ILE A 1 643 ? 34.238 22.532 -31.126 1.00 89.56 643 ILE A O 1
ATOM 5027 N N . ARG A 1 644 ? 34.254 23.288 -29.013 1.00 89.12 644 ARG A N 1
ATOM 5028 C CA . ARG A 1 644 ? 34.967 24.534 -29.349 1.00 89.12 644 ARG A CA 1
ATOM 5029 C C . ARG A 1 644 ? 36.319 24.248 -30.000 1.00 89.12 644 ARG A C 1
ATOM 5031 O O . ARG A 1 644 ? 36.590 24.806 -31.060 1.00 89.12 644 ARG A O 1
ATOM 5038 N N . ALA A 1 645 ? 37.117 23.343 -29.436 1.00 90.88 645 ALA A N 1
ATOM 5039 C CA . ALA A 1 645 ? 38.401 22.952 -30.014 1.00 90.88 645 ALA A CA 1
ATOM 5040 C C . ALA A 1 645 ? 38.243 22.368 -31.430 1.00 90.88 645 ALA A C 1
ATOM 5042 O O . ALA A 1 645 ? 38.931 22.810 -32.348 1.00 90.88 645 ALA A O 1
ATOM 5043 N N . SER A 1 646 ? 37.280 21.460 -31.635 1.00 87.81 646 SER A N 1
ATOM 5044 C CA . SER A 1 646 ? 36.975 20.887 -32.954 1.00 87.81 646 SER A CA 1
ATOM 5045 C C . SER A 1 646 ? 36.573 21.965 -33.961 1.00 87.81 646 SER A C 1
ATOM 5047 O O . SER A 1 646 ? 37.104 22.013 -35.068 1.00 87.81 646 SER A O 1
ATOM 5049 N N . THR A 1 647 ? 35.687 22.889 -33.574 1.00 90.06 647 THR A N 1
ATOM 5050 C CA . THR A 1 647 ? 35.262 23.987 -34.459 1.00 90.06 647 THR A CA 1
ATOM 5051 C C . THR A 1 647 ? 36.402 24.955 -34.785 1.00 90.06 647 THR A C 1
ATOM 5053 O O . THR A 1 647 ? 36.473 25.474 -35.899 1.00 90.06 647 THR A O 1
ATOM 5056 N N . GLU A 1 648 ? 37.330 25.191 -33.853 1.00 91.44 648 GLU A N 1
ATOM 5057 C CA . GLU A 1 648 ? 38.521 26.005 -34.104 1.00 91.44 648 GLU A CA 1
ATOM 5058 C C . GLU A 1 648 ? 39.490 25.319 -35.072 1.00 91.44 648 GLU A C 1
ATOM 5060 O O . GLU A 1 648 ? 40.053 25.986 -35.945 1.00 91.44 648 GLU A O 1
ATOM 5065 N N . GLU A 1 649 ? 39.683 24.004 -34.949 1.00 92.06 649 GLU A N 1
ATOM 5066 C CA . GLU A 1 649 ? 40.492 23.218 -35.883 1.00 92.06 649 GLU A CA 1
ATOM 5067 C C . GLU A 1 649 ? 39.879 23.181 -37.284 1.00 92.06 649 GLU A C 1
ATOM 5069 O O . GLU A 1 649 ? 40.581 23.437 -38.264 1.00 92.06 649 GLU A O 1
ATOM 5074 N N . GLU A 1 650 ? 38.571 22.950 -37.398 1.00 90.44 650 GLU A N 1
ATOM 5075 C CA . GLU A 1 650 ? 37.850 23.025 -38.673 1.00 90.44 650 GLU A CA 1
ATOM 5076 C C . GLU A 1 650 ? 37.960 24.420 -39.296 1.00 90.44 650 GLU A C 1
ATOM 5078 O O . GLU A 1 650 ? 38.270 24.554 -40.480 1.00 90.44 650 GLU A O 1
ATOM 5083 N N . ALA A 1 651 ? 37.815 25.480 -38.497 1.00 90.31 651 ALA A N 1
ATOM 5084 C CA . ALA A 1 651 ? 38.002 26.844 -38.975 1.00 90.31 651 ALA A CA 1
ATOM 5085 C C . ALA A 1 651 ? 39.449 27.117 -39.426 1.00 90.31 651 ALA A C 1
ATOM 5087 O O . ALA A 1 651 ? 39.666 27.936 -40.319 1.00 90.31 651 ALA A O 1
ATOM 5088 N N . LYS A 1 652 ? 40.463 26.485 -38.819 1.00 91.94 652 LYS A N 1
ATOM 5089 C CA . LYS A 1 652 ? 41.858 26.567 -39.294 1.00 91.94 652 LYS A CA 1
ATOM 5090 C C . LYS A 1 652 ? 42.029 25.841 -40.628 1.00 91.94 652 LYS A C 1
ATOM 5092 O O . LYS A 1 652 ? 42.615 26.426 -41.533 1.00 91.94 652 LYS A O 1
ATOM 5097 N N . ARG A 1 653 ? 41.465 24.636 -40.777 1.00 91.00 653 ARG A N 1
ATOM 5098 C CA . ARG A 1 653 ? 41.491 23.873 -42.039 1.00 91.00 653 ARG A CA 1
ATOM 5099 C C . ARG A 1 653 ? 40.831 24.648 -43.177 1.00 91.00 653 ARG A C 1
ATOM 5101 O O . ARG A 1 653 ? 41.469 24.891 -44.189 1.00 91.00 653 ARG A O 1
ATOM 5108 N N . LEU A 1 654 ? 39.625 25.174 -42.958 1.00 91.25 654 LEU A N 1
ATOM 5109 C CA . LEU A 1 654 ? 38.918 25.977 -43.962 1.00 91.25 654 LEU A CA 1
ATOM 5110 C C . LEU A 1 654 ? 39.670 27.260 -44.353 1.00 91.25 654 LEU A C 1
ATOM 5112 O O . LEU A 1 654 ? 39.560 27.717 -45.491 1.00 91.25 654 LEU A O 1
ATOM 5116 N N . ARG A 1 655 ? 40.424 27.874 -43.429 1.00 91.81 655 ARG A N 1
ATOM 5117 C CA . ARG A 1 655 ? 41.291 29.020 -43.761 1.00 91.81 655 ARG A CA 1
ATOM 5118 C C . ARG A 1 655 ? 42.468 28.594 -44.636 1.00 91.81 655 ARG A C 1
ATOM 5120 O O . ARG A 1 655 ? 42.714 29.278 -45.625 1.00 91.81 655 ARG A O 1
ATOM 5127 N N . ALA A 1 656 ? 43.122 27.480 -44.309 1.00 91.81 656 ALA A N 1
ATOM 5128 C CA . ALA A 1 656 ? 44.212 26.926 -45.108 1.00 91.81 656 ALA A CA 1
ATOM 5129 C C . ALA A 1 656 ? 43.737 26.542 -46.521 1.00 91.81 656 ALA A C 1
ATOM 5131 O O . ALA A 1 656 ? 44.345 26.966 -47.498 1.00 91.81 656 ALA A O 1
ATOM 5132 N N . ASP A 1 657 ? 42.593 25.863 -46.645 1.00 92.00 657 ASP A N 1
ATOM 5133 C CA . ASP A 1 657 ? 42.001 25.511 -47.944 1.00 92.00 657 ASP A CA 1
ATOM 5134 C C . ASP A 1 657 ? 41.671 26.763 -48.768 1.00 92.00 657 ASP A C 1
ATOM 5136 O O . ASP A 1 657 ? 41.920 26.831 -49.970 1.00 92.00 657 ASP A O 1
ATOM 5140 N N . LYS A 1 658 ? 41.141 27.809 -48.120 1.00 93.31 658 LYS A N 1
ATOM 5141 C CA . LYS A 1 658 ? 40.860 29.088 -48.783 1.00 93.31 658 LYS A CA 1
ATOM 5142 C C . LYS A 1 658 ? 42.132 29.798 -49.251 1.00 93.31 658 LYS A C 1
ATOM 5144 O O . LYS A 1 658 ? 42.084 30.522 -50.244 1.00 93.31 658 LYS A O 1
ATOM 5149 N N . GLU A 1 659 ? 43.232 29.678 -48.516 1.00 93.50 659 GLU A N 1
ATOM 5150 C CA . GLU A 1 659 ? 44.536 30.217 -48.914 1.00 93.50 659 GLU A CA 1
ATOM 5151 C C . GLU A 1 659 ? 45.117 29.427 -50.090 1.00 93.50 659 GLU A C 1
ATOM 5153 O O . GLU A 1 659 ? 45.440 30.048 -51.100 1.00 93.50 659 GLU A O 1
ATOM 5158 N N . ALA A 1 660 ? 45.091 28.093 -50.038 1.00 91.56 660 ALA A N 1
ATOM 5159 C CA . ALA A 1 660 ? 45.500 27.226 -51.144 1.00 91.56 660 ALA A CA 1
ATOM 5160 C C . ALA A 1 660 ? 44.717 27.528 -52.436 1.00 91.56 660 ALA A C 1
ATOM 5162 O O . ALA A 1 660 ? 45.308 27.773 -53.485 1.00 91.56 660 ALA A O 1
ATOM 5163 N N . LEU A 1 66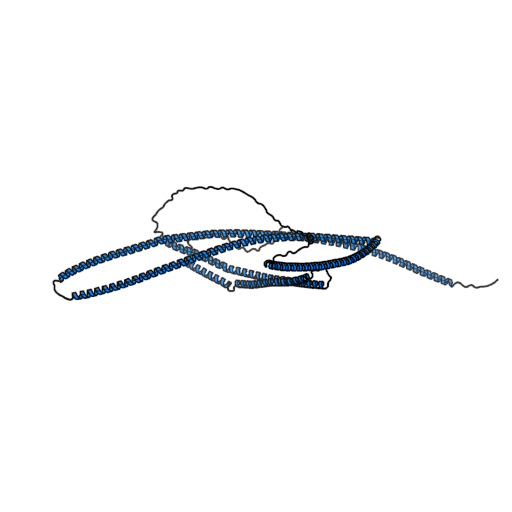1 ? 43.387 27.655 -52.354 1.00 91.69 661 LEU A N 1
ATOM 5164 C CA . LEU A 1 661 ? 42.555 28.031 -53.505 1.00 91.69 661 LEU A CA 1
ATOM 5165 C C . LEU A 1 661 ? 42.902 29.417 -54.072 1.00 91.69 661 LEU A C 1
ATOM 5167 O O . LEU A 1 661 ? 42.750 29.660 -55.269 1.00 91.69 661 LEU A O 1
ATOM 5171 N N . ARG A 1 662 ? 43.347 30.366 -53.238 1.00 93.12 662 ARG A N 1
ATOM 5172 C CA . ARG A 1 662 ? 43.795 31.681 -53.727 1.00 93.12 662 ARG A CA 1
ATOM 5173 C C . ARG A 1 662 ? 45.132 31.590 -54.448 1.00 93.12 662 ARG A C 1
ATOM 5175 O O . ARG A 1 662 ? 45.305 32.309 -55.431 1.00 93.12 662 ARG A O 1
ATOM 5182 N N . GLU A 1 663 ? 46.043 30.750 -53.969 1.00 93.94 663 GLU A N 1
ATOM 5183 C CA . GLU A 1 663 ? 47.323 30.486 -54.629 1.00 93.94 663 GLU A CA 1
ATOM 5184 C C . GLU A 1 663 ? 47.102 29.808 -55.984 1.00 93.94 663 GLU A C 1
ATOM 5186 O O . GLU A 1 663 ? 47.599 30.310 -56.990 1.00 93.94 663 GLU A O 1
ATOM 5191 N N . GLU A 1 664 ? 46.252 28.779 -56.050 1.00 93.69 664 GLU A N 1
ATOM 5192 C CA . GLU A 1 664 ? 45.849 28.139 -57.311 1.00 93.69 664 GLU A CA 1
ATOM 5193 C C . GLU A 1 664 ? 45.222 29.146 -58.286 1.00 93.69 664 GLU A C 1
ATOM 5195 O O . GLU A 1 664 ? 45.601 29.215 -59.455 1.00 93.69 664 GLU A O 1
ATOM 5200 N N . LEU A 1 665 ? 44.302 29.996 -57.814 1.00 91.88 665 LEU A N 1
ATOM 5201 C CA . LEU A 1 665 ? 43.718 31.055 -58.642 1.00 91.88 665 LEU A CA 1
ATOM 5202 C C . LEU A 1 665 ? 44.750 32.093 -59.101 1.00 91.88 665 LEU A C 1
ATOM 5204 O O . LEU A 1 665 ? 44.581 32.675 -60.176 1.00 91.88 665 LEU A O 1
ATOM 5208 N N . SER A 1 666 ? 45.782 32.374 -58.301 1.00 92.75 666 SER A N 1
ATOM 5209 C CA . SER A 1 666 ? 46.891 33.238 -58.714 1.00 92.75 666 SER A CA 1
ATOM 5210 C C . SER A 1 666 ? 47.693 32.573 -59.825 1.00 92.75 666 SER A C 1
ATOM 5212 O O . SER A 1 666 ? 47.888 33.196 -60.868 1.00 92.75 666 SER A O 1
ATOM 5214 N N . GLN A 1 667 ? 48.053 31.300 -59.648 1.00 92.56 667 GLN A N 1
ATOM 5215 C CA . GLN A 1 667 ? 48.798 30.525 -60.635 1.00 92.56 667 GLN A CA 1
ATOM 5216 C C . GLN A 1 667 ? 48.044 30.447 -61.966 1.00 92.56 667 GLN A C 1
ATOM 5218 O O . GLN A 1 667 ? 48.592 30.804 -63.003 1.00 92.56 667 GLN A O 1
ATOM 5223 N N . ILE A 1 668 ? 46.746 30.124 -61.941 1.00 93.00 668 ILE A N 1
ATOM 5224 C CA . ILE A 1 668 ? 45.902 30.096 -63.146 1.00 93.00 668 ILE A CA 1
ATOM 5225 C C . ILE A 1 668 ? 45.882 31.465 -63.844 1.00 93.00 668 ILE A C 1
ATOM 5227 O O . ILE A 1 668 ? 45.866 31.546 -65.073 1.00 93.00 668 ILE A O 1
ATOM 5231 N N . LYS A 1 669 ? 45.880 32.574 -63.092 1.00 93.75 669 LYS A N 1
ATOM 5232 C CA . LYS A 1 669 ? 45.945 33.926 -63.676 1.00 93.75 669 LYS A CA 1
ATOM 5233 C C . LYS A 1 669 ? 47.306 34.239 -64.293 1.00 93.75 669 LYS A C 1
ATOM 5235 O O . LYS A 1 669 ? 47.343 35.013 -65.253 1.00 93.75 669 LYS A O 1
ATOM 5240 N N . ASP A 1 670 ? 48.397 33.739 -63.721 1.00 93.19 670 ASP A N 1
ATOM 5241 C CA . ASP A 1 670 ? 49.742 33.851 -64.290 1.00 93.19 670 ASP A CA 1
ATOM 5242 C C . ASP A 1 670 ? 49.848 33.021 -65.578 1.00 93.19 670 ASP A C 1
ATOM 5244 O O . ASP A 1 670 ? 50.215 33.568 -66.620 1.00 93.19 670 ASP A O 1
ATOM 5248 N N . ASP A 1 671 ? 49.390 31.769 -65.555 1.00 93.25 671 ASP A N 1
ATOM 5249 C CA . ASP A 1 671 ? 49.352 30.879 -66.721 1.00 93.25 671 ASP A CA 1
ATOM 5250 C C . ASP A 1 671 ? 48.494 31.473 -67.848 1.00 93.25 671 ASP A C 1
ATOM 5252 O O . ASP A 1 671 ? 48.907 31.504 -69.007 1.00 93.25 671 ASP A O 1
ATOM 5256 N N . LEU A 1 672 ? 47.326 32.043 -67.522 1.00 93.44 672 LEU A N 1
ATOM 5257 C CA . LEU A 1 672 ? 46.470 32.733 -68.491 1.00 93.44 672 LEU A CA 1
ATOM 5258 C C . LEU A 1 672 ? 47.169 33.956 -69.104 1.00 93.44 672 LEU A C 1
ATOM 5260 O O . LEU A 1 672 ? 46.993 34.240 -70.291 1.00 93.44 672 LEU A O 1
ATOM 5264 N N . ARG A 1 673 ? 47.936 34.714 -68.310 1.00 92.50 673 ARG A N 1
ATOM 5265 C CA . ARG A 1 673 ? 48.728 35.846 -68.817 1.00 92.50 673 ARG A CA 1
ATOM 5266 C C . ARG A 1 673 ? 49.835 35.366 -69.751 1.00 92.50 673 ARG A C 1
ATOM 5268 O O . ARG A 1 673 ? 49.997 35.971 -70.808 1.00 92.50 673 ARG A O 1
ATOM 5275 N N . SER A 1 674 ? 50.527 34.283 -69.399 1.00 90.94 674 SER A N 1
ATOM 5276 C CA . SER A 1 674 ? 51.538 33.659 -70.260 1.00 90.94 674 SER A CA 1
ATOM 5277 C C . SER A 1 674 ? 50.923 33.183 -71.574 1.00 90.94 674 SER A C 1
ATOM 5279 O O . SER A 1 674 ? 51.358 33.607 -72.638 1.00 90.94 674 SER A O 1
ATOM 5281 N N . ALA A 1 675 ? 49.830 32.420 -71.514 1.00 90.75 675 ALA A N 1
ATOM 5282 C CA . ALA A 1 675 ? 49.136 31.918 -72.697 1.00 90.75 675 ALA A CA 1
ATOM 5283 C C . ALA A 1 675 ? 48.631 33.051 -73.606 1.00 90.75 675 ALA A C 1
ATOM 5285 O O . ALA A 1 675 ? 48.689 32.944 -74.829 1.00 90.75 675 ALA A O 1
ATOM 5286 N N . LYS A 1 676 ? 48.163 34.170 -73.032 1.00 93.06 676 LYS A N 1
ATOM 5287 C CA . LYS A 1 676 ? 47.820 35.372 -73.809 1.00 93.06 676 LYS A CA 1
ATOM 5288 C C . LYS A 1 676 ? 49.042 35.982 -74.492 1.00 93.06 676 LYS A C 1
ATOM 5290 O O . LYS A 1 676 ? 48.929 36.382 -75.646 1.00 93.06 676 LYS A O 1
ATOM 5295 N N . ALA A 1 677 ? 50.184 36.060 -73.811 1.00 91.69 677 ALA A N 1
ATOM 5296 C CA . ALA A 1 677 ? 51.421 36.555 -74.408 1.00 91.69 677 ALA A CA 1
ATOM 5297 C C . ALA A 1 677 ? 51.877 35.652 -75.569 1.00 91.69 677 ALA A C 1
ATOM 5299 O O . ALA A 1 677 ? 52.146 36.155 -76.662 1.00 91.69 677 ALA A O 1
ATOM 5300 N N . ASP A 1 678 ? 51.852 34.333 -75.377 1.00 91.62 678 ASP A N 1
ATOM 5301 C CA . ASP A 1 678 ? 52.166 33.350 -76.419 1.00 91.62 678 ASP A CA 1
ATOM 5302 C C . ASP A 1 678 ? 51.219 33.476 -77.617 1.00 91.62 678 ASP A C 1
ATOM 5304 O O . ASP A 1 678 ? 51.662 33.504 -78.765 1.00 91.62 678 ASP A O 1
ATOM 5308 N N . LEU A 1 679 ? 49.918 33.650 -77.364 1.00 91.62 679 LEU A N 1
ATOM 5309 C CA . LEU A 1 679 ? 48.921 33.860 -78.411 1.00 91.62 679 LEU A CA 1
ATOM 5310 C C . LEU A 1 679 ? 49.179 35.157 -79.190 1.00 91.62 679 LEU A C 1
ATOM 5312 O O . LEU A 1 679 ? 49.176 35.129 -80.416 1.00 91.62 679 LEU A O 1
ATOM 5316 N N . THR A 1 680 ? 49.494 36.270 -78.519 1.00 90.88 680 THR A N 1
ATOM 5317 C CA . THR A 1 680 ? 49.863 37.518 -79.217 1.00 90.88 680 THR A CA 1
ATOM 5318 C C . THR A 1 680 ? 51.150 37.380 -80.037 1.00 90.88 680 THR A C 1
ATOM 5320 O O . THR A 1 680 ? 51.265 37.977 -81.109 1.00 90.88 680 THR A O 1
ATOM 5323 N N . SER A 1 681 ? 52.107 36.572 -79.570 1.00 90.19 681 SER A N 1
ATOM 5324 C CA . SER A 1 681 ? 53.336 36.254 -80.303 1.00 90.19 681 SER A CA 1
ATOM 5325 C C . SER A 1 681 ? 53.036 35.441 -81.566 1.00 90.19 681 SER A C 1
ATOM 5327 O O . SER A 1 681 ? 53.495 35.793 -82.653 1.00 90.19 681 SER A O 1
ATOM 5329 N N . LEU A 1 682 ? 52.190 34.412 -81.455 1.00 88.62 682 LEU A N 1
ATOM 5330 C CA . LEU A 1 682 ? 51.731 33.606 -82.587 1.00 88.62 682 LEU A CA 1
ATOM 5331 C C . LEU A 1 682 ? 50.916 34.426 -83.592 1.00 88.62 682 LEU A C 1
ATOM 5333 O O . LEU A 1 682 ? 51.128 34.295 -84.793 1.00 88.62 682 LEU A O 1
ATOM 5337 N N . GLU A 1 683 ? 50.026 35.308 -83.131 1.00 90.88 683 GLU A N 1
ATOM 5338 C CA . GLU A 1 683 ? 49.282 36.230 -83.998 1.00 90.88 683 GLU A CA 1
ATOM 5339 C C . GLU A 1 683 ? 50.206 37.186 -84.760 1.00 90.88 683 GLU A C 1
ATOM 5341 O O . GLU A 1 683 ? 49.914 37.547 -85.903 1.00 90.88 683 GLU A O 1
ATOM 5346 N N . LYS A 1 684 ? 51.310 37.619 -84.139 1.00 90.31 684 LYS A N 1
ATOM 5347 C CA . LYS A 1 684 ? 52.331 38.433 -84.801 1.00 90.31 684 LYS A CA 1
ATOM 5348 C C . LYS A 1 684 ? 53.096 37.614 -85.841 1.00 90.31 684 LYS A C 1
ATOM 5350 O O . LYS A 1 684 ? 53.165 38.033 -86.987 1.00 90.31 684 LYS A O 1
ATOM 5355 N N . ALA A 1 685 ? 53.577 36.424 -85.482 1.00 88.12 685 ALA A N 1
ATOM 5356 C CA . ALA A 1 685 ? 54.266 35.530 -86.414 1.00 88.12 685 ALA A CA 1
ATOM 5357 C C . ALA A 1 685 ? 53.379 35.134 -87.610 1.00 88.12 685 ALA A C 1
ATOM 5359 O O . ALA A 1 685 ? 53.856 35.037 -88.739 1.00 88.12 685 ALA A O 1
ATOM 5360 N N . LEU A 1 686 ? 52.077 34.941 -87.377 1.00 88.69 686 LEU A N 1
ATOM 5361 C CA . LEU A 1 686 ? 51.103 34.682 -88.432 1.00 88.69 686 LEU A CA 1
ATOM 5362 C C . LEU A 1 686 ? 50.946 35.893 -89.357 1.00 88.69 686 LEU A C 1
ATOM 5364 O O . LEU A 1 686 ? 50.957 35.715 -90.571 1.00 88.69 686 LEU A O 1
ATOM 5368 N N . ARG A 1 687 ? 50.832 37.111 -88.806 1.00 89.00 687 ARG A N 1
ATOM 5369 C CA . ARG A 1 687 ? 50.805 38.353 -89.598 1.00 89.00 687 ARG A CA 1
ATOM 5370 C C . ARG A 1 687 ? 52.063 38.503 -90.449 1.00 89.00 687 ARG A C 1
ATOM 5372 O O . ARG A 1 687 ? 51.936 38.652 -91.659 1.00 89.00 687 ARG A O 1
ATOM 5379 N N . ASP A 1 688 ? 53.238 38.346 -89.846 1.00 88.25 688 ASP A N 1
ATOM 5380 C CA . ASP A 1 688 ? 54.524 38.426 -90.545 1.00 88.25 688 ASP A CA 1
ATOM 5381 C C . ASP A 1 688 ? 54.607 37.370 -91.674 1.00 88.25 688 ASP A C 1
ATOM 5383 O O . ASP A 1 688 ? 55.076 37.649 -92.776 1.00 88.25 688 ASP A O 1
ATOM 5387 N N . SER A 1 689 ? 54.096 36.153 -91.446 1.00 85.44 689 SER A N 1
ATOM 5388 C CA . SER A 1 689 ? 54.042 35.092 -92.465 1.00 85.44 689 SER A CA 1
ATOM 5389 C C . SER A 1 689 ? 53.049 35.385 -93.596 1.00 85.44 689 SER A C 1
ATOM 5391 O O . SER A 1 689 ? 53.301 35.027 -94.752 1.00 85.44 689 SER A O 1
ATOM 5393 N N . VAL A 1 690 ? 51.913 36.019 -93.293 1.00 87.38 690 VAL A N 1
ATOM 5394 C CA . VAL A 1 690 ? 50.945 36.462 -94.305 1.00 87.38 690 VAL A CA 1
ATOM 5395 C C . VAL A 1 690 ? 51.554 37.569 -95.163 1.00 87.38 690 VAL A C 1
ATOM 5397 O O . VAL A 1 690 ? 51.502 37.450 -96.386 1.00 87.38 690 VAL A O 1
ATOM 5400 N N . GLU A 1 691 ? 52.207 38.562 -94.555 1.00 85.44 691 GLU A N 1
ATOM 5401 C CA . GLU A 1 691 ? 52.926 39.628 -95.267 1.00 85.44 691 GLU A CA 1
ATOM 5402 C C . GLU A 1 691 ? 54.024 39.054 -96.176 1.00 85.44 691 GLU A C 1
ATOM 5404 O O . GLU A 1 691 ? 54.060 39.354 -97.368 1.00 85.44 691 GLU A O 1
ATOM 5409 N N . GLN A 1 692 ? 54.849 38.126 -95.676 1.00 83.69 692 GLN A N 1
ATOM 5410 C CA . GLN A 1 692 ? 55.846 37.426 -96.497 1.00 83.69 692 GLN A CA 1
ATOM 5411 C C . GLN A 1 692 ? 55.215 36.652 -97.664 1.00 83.69 692 GLN A C 1
ATOM 5413 O O . GLN A 1 692 ? 55.748 36.642 -98.774 1.00 83.69 692 GLN A O 1
ATOM 5418 N N . ASN A 1 693 ? 54.074 35.992 -97.447 1.00 80.00 693 ASN A N 1
ATOM 5419 C CA . ASN A 1 693 ? 53.355 35.304 -98.520 1.00 80.00 693 ASN A CA 1
ATOM 5420 C C . ASN A 1 693 ? 52.796 36.281 -99.562 1.00 80.00 693 ASN A C 1
ATOM 5422 O O . ASN A 1 693 ? 52.791 35.964 -100.754 1.00 80.00 693 ASN A O 1
ATOM 5426 N N . GLU A 1 694 ? 52.314 37.450 -99.146 1.00 85.00 694 GLU A N 1
ATOM 5427 C CA . GLU A 1 694 ? 51.877 38.515 -100.050 1.00 85.00 694 GLU A CA 1
ATOM 5428 C C . GLU A 1 694 ? 53.048 39.089 -100.853 1.00 85.00 694 GLU A C 1
ATOM 5430 O O . GLU A 1 694 ? 52.936 39.223 -102.073 1.00 85.00 694 GLU A O 1
ATOM 5435 N N . GLU A 1 695 ? 54.203 39.314 -100.224 1.00 79.19 695 GLU A N 1
ATOM 5436 C CA . GLU A 1 695 ? 55.436 39.712 -100.908 1.00 79.19 695 GLU A CA 1
ATOM 5437 C C . GLU A 1 695 ? 55.896 38.659 -101.921 1.00 79.19 695 GLU A C 1
ATOM 5439 O O . GLU A 1 695 ? 56.205 38.994 -103.066 1.00 79.19 695 GLU A O 1
ATOM 5444 N N . LEU A 1 696 ? 55.888 37.375 -101.552 1.00 79.88 696 LEU A N 1
ATOM 5445 C CA . LEU A 1 696 ? 56.209 36.275 -102.464 1.00 79.88 696 LEU A CA 1
ATOM 5446 C C . LEU A 1 696 ? 55.213 36.189 -103.627 1.00 79.88 696 LEU A C 1
ATOM 5448 O O . LEU A 1 696 ? 55.618 35.933 -104.763 1.00 79.88 696 LEU A O 1
ATOM 5452 N N . ARG A 1 697 ? 53.918 36.440 -103.393 1.00 79.00 697 ARG A N 1
ATOM 5453 C CA . ARG A 1 697 ? 52.916 36.546 -104.468 1.00 79.00 697 ARG A CA 1
ATOM 5454 C C . ARG A 1 697 ? 53.191 37.742 -105.379 1.00 79.00 697 ARG A C 1
ATOM 5456 O O . ARG A 1 697 ? 53.111 37.582 -106.595 1.00 79.00 697 ARG A O 1
ATOM 5463 N N . ALA A 1 698 ? 53.564 38.897 -104.832 1.00 77.44 698 ALA A N 1
ATOM 5464 C CA . ALA A 1 698 ? 53.934 40.078 -105.611 1.00 77.44 698 ALA A CA 1
ATOM 5465 C C . ALA A 1 698 ? 55.219 39.853 -106.432 1.00 77.44 698 ALA A C 1
ATOM 5467 O O . ALA A 1 698 ? 55.297 40.251 -107.595 1.00 77.44 698 ALA A O 1
ATOM 5468 N N . GLN A 1 699 ? 56.214 39.157 -105.874 1.00 76.69 699 GLN A N 1
ATOM 5469 C CA . GLN A 1 699 ? 57.417 38.736 -106.599 1.00 76.69 699 GLN A CA 1
ATOM 5470 C C . GLN A 1 699 ? 57.085 37.727 -107.703 1.00 76.69 699 GLN A C 1
ATOM 5472 O O . GLN A 1 699 ? 57.559 37.873 -108.828 1.00 76.69 699 GLN A O 1
ATOM 5477 N N . LYS A 1 700 ? 56.224 36.741 -107.423 1.00 77.00 700 LYS A N 1
ATOM 5478 C CA . LYS A 1 700 ? 55.733 35.785 -108.424 1.00 77.00 700 LYS A CA 1
ATOM 5479 C C . LYS A 1 700 ? 54.990 36.490 -109.563 1.00 77.00 700 LYS A C 1
ATOM 5481 O O . LYS A 1 700 ? 55.207 36.132 -110.717 1.00 77.00 700 LYS A O 1
ATOM 5486 N N . ALA A 1 701 ? 54.181 37.508 -109.262 1.00 72.25 701 ALA A N 1
ATOM 5487 C CA . ALA A 1 701 ? 53.516 38.337 -110.267 1.00 72.25 701 ALA A CA 1
ATOM 5488 C C . ALA A 1 701 ? 54.528 39.111 -111.135 1.00 72.25 701 ALA A C 1
ATOM 5490 O O . ALA A 1 701 ? 54.436 39.052 -112.356 1.00 72.25 701 ALA A O 1
ATOM 5491 N N . LYS A 1 702 ? 55.563 39.725 -110.539 1.00 70.06 702 LYS A N 1
ATOM 5492 C CA . LYS A 1 702 ? 56.664 40.380 -111.281 1.00 70.06 702 LYS A CA 1
ATOM 5493 C C . LYS A 1 702 ? 57.475 39.414 -112.153 1.00 70.06 702 LYS A C 1
ATOM 5495 O O . LYS A 1 702 ? 57.945 39.787 -113.224 1.00 70.06 702 LYS A O 1
ATOM 5500 N N . VAL A 1 703 ? 57.669 38.170 -111.709 1.00 66.44 703 VAL A N 1
ATOM 5501 C CA . VAL A 1 703 ? 58.328 37.128 -112.516 1.00 66.44 703 VAL A CA 1
ATOM 5502 C C . VAL A 1 703 ? 57.427 36.686 -113.669 1.00 66.44 703 VAL A C 1
ATOM 5504 O O . VAL A 1 703 ? 57.921 36.517 -114.778 1.00 66.44 703 VAL A O 1
ATOM 5507 N N . GLN A 1 704 ? 56.117 36.550 -113.449 1.00 59.84 704 GLN A N 1
ATOM 5508 C CA . GLN A 1 704 ? 55.163 36.278 -114.529 1.00 59.84 704 GLN A CA 1
ATOM 5509 C C . GLN A 1 704 ? 55.096 37.426 -115.547 1.00 59.84 704 GLN A C 1
ATOM 5511 O O . GLN A 1 704 ? 55.038 37.150 -116.739 1.00 59.84 704 GLN A O 1
ATOM 5516 N N . GLU A 1 705 ? 55.196 38.681 -115.108 1.00 57.81 705 GLU A N 1
ATOM 5517 C CA . GLU A 1 705 ? 55.282 39.858 -115.985 1.00 57.81 705 GLU A CA 1
ATOM 5518 C C . GLU A 1 705 ? 56.577 39.848 -116.823 1.00 57.81 705 GLU A C 1
ATOM 5520 O O . GLU A 1 705 ? 56.531 40.018 -118.038 1.00 57.81 705 GLU A O 1
ATOM 5525 N N . ARG A 1 706 ? 57.723 39.488 -116.223 1.00 57.72 706 ARG A N 1
ATOM 5526 C CA . ARG A 1 706 ? 58.998 39.292 -116.945 1.00 57.72 706 ARG A CA 1
ATOM 5527 C C . ARG A 1 706 ? 59.008 38.111 -117.923 1.00 57.72 706 ARG A C 1
ATOM 5529 O O . ARG A 1 706 ? 59.771 38.135 -118.881 1.00 57.72 706 ARG A O 1
ATOM 5536 N N . VAL A 1 707 ? 58.192 37.079 -117.705 1.00 55.56 707 VAL A N 1
ATOM 5537 C CA . VAL A 1 707 ? 58.062 35.938 -118.635 1.00 55.56 707 VAL A CA 1
ATOM 5538 C C . VAL A 1 707 ? 57.244 36.312 -119.883 1.00 55.56 707 VAL A C 1
ATOM 5540 O O . VAL A 1 707 ? 57.387 35.659 -120.914 1.00 55.56 707 VAL A O 1
ATOM 5543 N N . VAL A 1 708 ? 56.454 37.392 -119.842 1.00 53.72 708 VAL A N 1
ATOM 5544 C CA . VAL A 1 708 ? 55.743 37.934 -121.017 1.00 53.72 708 VAL A CA 1
ATOM 5545 C C . VAL A 1 708 ? 56.650 38.838 -121.880 1.00 53.72 708 VAL A C 1
ATOM 5547 O O . VAL A 1 708 ? 56.365 39.037 -123.057 1.00 53.72 708 VAL A O 1
ATOM 5550 N N . GLU A 1 709 ? 57.798 39.298 -121.363 1.00 46.66 709 GLU A N 1
ATOM 5551 C CA . GLU A 1 709 ? 58.782 40.137 -122.080 1.00 46.66 709 GLU A CA 1
ATOM 5552 C C . GLU A 1 709 ? 59.987 39.355 -122.656 1.00 46.66 709 GLU A C 1
ATOM 5554 O O . GLU A 1 709 ? 61.103 39.870 -122.738 1.00 46.66 709 GLU A O 1
ATOM 5559 N N . VAL A 1 710 ? 59.783 38.109 -123.099 1.00 43.97 710 VAL A N 1
ATOM 5560 C CA . VAL A 1 710 ? 60.760 37.379 -123.932 1.00 43.97 710 VAL A CA 1
ATOM 5561 C C . VAL A 1 710 ? 60.258 37.334 -125.384 1.00 43.97 710 VAL A C 1
ATOM 5563 O O . VAL A 1 710 ? 59.283 36.630 -125.657 1.00 43.97 710 VAL A O 1
ATOM 5566 N N . PRO A 1 711 ? 60.900 38.030 -126.346 1.00 43.31 711 PRO A N 1
ATOM 5567 C CA . PRO A 1 711 ? 60.604 37.877 -127.767 1.00 43.31 711 PRO A CA 1
ATOM 5568 C C . PRO A 1 711 ? 61.139 36.539 -128.293 1.00 43.31 711 PRO A C 1
ATOM 5570 O O . PRO A 1 711 ? 62.251 36.123 -127.966 1.00 43.31 711 PRO A O 1
ATOM 5573 N N . GLY A 1 712 ? 60.340 35.876 -129.130 1.00 37.34 712 GLY A N 1
ATOM 5574 C CA . GLY A 1 712 ? 60.727 34.661 -129.844 1.00 37.34 712 GLY A CA 1
ATOM 5575 C C . GLY A 1 712 ? 61.912 34.858 -130.810 1.00 37.34 712 GLY A C 1
ATOM 5576 O O . GLY A 1 712 ? 62.267 35.987 -131.148 1.00 37.34 712 GLY A O 1
ATOM 5577 N N . PRO A 1 713 ? 62.534 33.758 -131.271 1.00 46.31 713 PRO A N 1
ATOM 5578 C CA . PRO A 1 713 ? 63.708 33.802 -132.130 1.00 46.31 713 PRO A CA 1
ATOM 5579 C C . PRO A 1 713 ? 63.324 34.108 -133.584 1.00 46.31 713 PRO A C 1
ATOM 5581 O O . PRO A 1 713 ? 62.622 33.327 -134.227 1.00 46.31 713 PRO A O 1
ATOM 5584 N N . GLU A 1 714 ? 63.857 35.195 -134.138 1.00 40.00 714 GLU A N 1
ATOM 5585 C CA . GLU A 1 714 ? 63.909 35.397 -135.586 1.00 40.00 714 GLU A CA 1
ATOM 5586 C C . GLU A 1 714 ? 65.167 34.738 -136.164 1.00 40.00 714 GLU A C 1
ATOM 5588 O O . GLU A 1 714 ? 66.306 35.095 -135.865 1.00 40.00 714 GLU A O 1
ATOM 5593 N N . ARG A 1 715 ? 64.940 33.746 -137.029 1.00 42.91 715 ARG A N 1
ATOM 5594 C CA . ARG A 1 715 ? 65.922 33.262 -138.000 1.00 42.91 715 ARG A CA 1
ATOM 5595 C C . ARG A 1 715 ? 66.106 34.332 -139.076 1.00 42.91 715 ARG A C 1
ATOM 5597 O O . ARG A 1 715 ? 65.187 34.549 -139.860 1.00 42.91 715 ARG A O 1
ATOM 5604 N N . VAL A 1 716 ? 67.314 34.878 -139.206 1.00 44.84 716 VAL A N 1
ATOM 5605 C CA . VAL A 1 716 ? 67.776 35.507 -140.452 1.00 44.84 716 VAL A CA 1
ATOM 5606 C C . VAL A 1 716 ? 69.145 34.947 -140.824 1.00 44.84 716 VAL A C 1
ATOM 5608 O O . VAL A 1 716 ? 70.075 34.887 -140.026 1.00 44.84 716 VAL A O 1
ATOM 5611 N N . VAL A 1 717 ? 69.198 34.478 -142.065 1.00 42.94 717 VAL A N 1
ATOM 5612 C CA . VAL A 1 717 ? 70.309 33.859 -142.782 1.00 42.94 717 VAL A CA 1
ATOM 5613 C C . VAL A 1 717 ? 71.067 34.945 -143.540 1.00 42.94 717 VAL A C 1
ATOM 5615 O O . VAL A 1 717 ? 70.426 35.652 -144.307 1.00 42.94 717 VAL A O 1
ATOM 5618 N N . THR A 1 718 ? 72.402 34.990 -143.441 1.00 46.75 718 THR A N 1
ATOM 5619 C CA . THR A 1 718 ? 73.298 35.264 -144.587 1.00 46.75 718 THR A CA 1
ATOM 5620 C C . THR A 1 718 ? 74.734 34.799 -144.309 1.00 46.75 718 THR A C 1
ATOM 5622 O O . THR A 1 718 ? 75.356 35.309 -143.384 1.00 46.75 718 THR A O 1
ATOM 5625 N N . LYS A 1 719 ? 75.203 33.923 -145.214 1.00 39.69 719 LYS A N 1
ATOM 5626 C CA . LYS A 1 719 ? 76.567 33.464 -145.559 1.00 39.69 719 LYS A CA 1
ATOM 5627 C C . LYS A 1 719 ? 77.434 32.786 -144.503 1.00 39.69 719 LYS A C 1
ATOM 5629 O O . LYS A 1 719 ? 77.942 33.476 -143.599 1.00 39.69 719 LYS A O 1
#

Organism: Micromonas pusilla (NCBI:txid38833)

pLDDT: mean 75.31, std 20.11, range [27.81, 96.62]

Foldseek 3Di:
DDDDDPDDDDDDDDDPPDDPPPPPCPPDLPDFDDPVRLVVLVVVLVVLVVVLVVLVCCCCVDPLLVVLVVQLVVLVVVLVVLVVVLVVVVVVLVVVLVVLLVVLVVLVVVPPPVPDDPDPVNVVSNVVSVVSNVVSVVSVVVSVVVNVVSVVVSVVSVVSSVVSVVSNVVSVVVSCVSNVVSVVSSVVSVVSSVVSVVSVVVVVVVVVVVVVPVPPPDDDDDDDDDDDDDDDDDDDDDDDDDDDDDDDDDDDDDDDDDDDDDDPDDPDDDPDDDDDDDDDDDVVVVVVVVVVVVVVVVVVVVVVVVVVVVVVVVVVVVVVVVVVVVVVVVVVVVVVVVVVVVVVVVVVVVVVVVVVVVLVVVCVVDPVSVVVVVVVVVVVVVVVVVVVVVVVVVVVVVVVVVVVVVVVVVVVVVVVVVVVVVVVVVVVVVVVVVVVVVVVVVVVVVVVVVVVVVVVVVVVVVVVVVVVVVVVVVVVVVVVVVVVVVVVVVVVVVVVVVVVVVVVVVVVPDDDDPDVVVVVVVVVVVVVVVVVVVVVVVVVVVVVVVVVVVVVVVVVVVVVVVVVVVVVVVVVVVVVVVVVVVVVVVVVVVVVVVVVVVVVVVVVVVVVVVVVVVVVVVVVVVVVVVVVVVVVVVVVVVVVVVVVVVVVVVVVVVVVVVVVVVVVVVVVVVVVVVVVVVVVVVVVVVVVVVVVVVVVVVVVVVVVVVVVPDDDDDDDDDD

Secondary structure (DSSP, 8-state):
--------PPPPP---------------TT-PPPHHHHHHHHHHHHHHHHHHHHHHHHHHTTSHHHHHHHHHHHHHHHHHHHHHHHHHHHHHHHHHHHHHHHHHHHHHHT---TTS---HHHHHHHHHHHHHHHHHHHHHHHHHHHHHHHHHHHHHHHHHHHHHHHHHHHHHHHHHHHHHHHHHHHHHHHHHHHHHHHHHHHHHHHHHHHHHTTS---------------------------------------------------SS--------------HHHHHHHHHHHHHHHHHHHHHHHHHHHHHHHHHHHHHHHHHHHHHHHHHHHHHHHHHHHHHHHHHHHHHHHHHHHHHHHHHHH-HHHHHHHHHHHHHHHHHHHHHHHHHHHHHHHHHHHHHHHHHHHHHHHHHHHHHHHHHHHHHHHHHHHHHHHHHHHHHHHHHHHHHHHHHHHHHHHHHHHHHHHHHHHHHHHHHHHHHHHHHHHHHHHHHHHHHHHHHHHHHTTS---TTHHHHHHHHHHHHHHHHHHHHHHHHHHHHHHHHHHHHHHHHHHHHHHHHHHHHHHHHHHHHHHHHHHHHHHHHHHHHHHHHHHHHHHHHHHHHHHHHHHHHHHHHHHHHHHHHHHHHHHHHHHHHHHHHHHHHHHHHHHHHHHHHHHHHHHHHHHHHHHHHHHHHHHHHHHHHHHHHHHHHHHHHHHHHHHHHHT-PPPPP----

Sequence (719 aa):
MVGQDPYGSPSAIGARTTRPQDLKWVADPNNARSYEEMKQAASTVESQVNQLKLVVHKALGGGDFDAALKARKELEGEWWDTKEQMESHKIVSYQQADVYIKRAASRMSTHRKWYATQNKRANKTIEDALEELRLASLVLQQKQTEEEQSAEALAKASAELTKSVRAEAAAVQRLRADLDPIVAAVTAEMERLGTDLTRWSASRAGKTHVVATVEQRMDAPVATPVRRDPHPPIVPASPAPQAARVAPDSAPVEPQVIVKEVVKYVDRIVEREVPVERSVESADSDVERRRLADDLRRVTARCAALDDECADARAAHRRDAAKLAEQIESLRDALSRESASTSVLEAKAEKWRAMYDAVRDDASNDSQARAEADALRMSVQHAEDRHRRELMLLGTEHGNAYAALRKSVVAAEKRSADLESQVEAAEKRCGEEEKRRREADDKRAELERQLRLLQADTRTNADRAMSSARDLMDQLSSADARIRVLQDQKEELAKKLAEMEETNTKLLGQNSGSDWRLIAAEAKLKQTADHLASEQQETSRLNAEIDKLTEQVRLARDTARASATNDLPGVIAGLEAEIATLQKKHQLALYQEKELAGAEAERVKLLHEAEVRKLTSLQEAEQLRLTELDRRTAELLATEKEIRASTEEEAKRLRADKEALREELSQIKDDLRSAKADLTSLEKALRDSVEQNEELRAQKAKVQERVVEVPGPERVVTK